Protein AF-A0A221K406-F1 (afdb_monomer_lite)

Structure (mmCIF, N/CA/C/O backbone):
data_AF-A0A221K406-F1
#
_entry.id   AF-A0A221K406-F1
#
loop_
_atom_site.group_PDB
_atom_site.id
_atom_site.type_symbol
_atom_site.label_atom_id
_atom_site.label_alt_id
_atom_site.label_comp_id
_atom_site.label_asym_id
_atom_site.label_entity_id
_atom_site.label_seq_id
_atom_site.pdbx_PDB_ins_code
_atom_site.Cartn_x
_atom_site.Cartn_y
_atom_site.Cartn_z
_atom_site.occupancy
_atom_site.B_iso_or_equiv
_atom_site.auth_seq_id
_atom_site.auth_comp_id
_atom_site.auth_asym_id
_atom_site.auth_atom_id
_atom_site.pdbx_PDB_model_num
ATOM 1 N N . MET A 1 1 ? 15.892 -19.958 7.129 1.00 46.28 1 MET A N 1
ATOM 2 C CA . MET A 1 1 ? 14.740 -20.046 6.209 1.00 46.28 1 MET A CA 1
ATOM 3 C C . MET A 1 1 ? 15.031 -21.147 5.198 1.00 46.28 1 MET A C 1
ATOM 5 O O . MET A 1 1 ? 16.208 -21.303 4.887 1.00 46.28 1 MET A O 1
ATOM 9 N N . PRO A 1 2 ? 14.046 -21.933 4.728 1.00 43.53 2 PRO A N 1
ATOM 10 C CA . PRO A 1 2 ? 14.232 -22.739 3.517 1.00 43.53 2 PRO A CA 1
ATOM 11 C C . PRO A 1 2 ? 14.753 -21.803 2.420 1.00 43.53 2 PRO A C 1
ATOM 13 O O . PRO A 1 2 ? 14.228 -20.700 2.317 1.00 43.53 2 PRO A O 1
ATOM 16 N N . ASP A 1 3 ? 15.818 -22.190 1.714 1.00 61.19 3 ASP A N 1
ATOM 17 C CA . ASP A 1 3 ? 16.638 -21.342 0.830 1.00 61.19 3 ASP A CA 1
ATOM 18 C C . ASP A 1 3 ? 15.866 -20.180 0.173 1.00 61.19 3 ASP A C 1
ATOM 20 O O . ASP A 1 3 ? 15.252 -20.355 -0.879 1.00 61.19 3 ASP A O 1
ATOM 24 N N . ALA A 1 4 ? 15.906 -18.983 0.777 1.00 63.50 4 ALA A N 1
ATOM 25 C CA . ALA A 1 4 ? 15.191 -17.796 0.287 1.00 63.50 4 ALA A CA 1
ATOM 26 C C . ALA A 1 4 ? 15.546 -17.505 -1.182 1.00 63.50 4 ALA A C 1
ATOM 28 O O . ALA A 1 4 ? 14.674 -17.223 -2.002 1.00 63.50 4 ALA A O 1
ATOM 29 N N . VAL A 1 5 ? 16.819 -17.718 -1.531 1.00 71.94 5 VAL A N 1
ATOM 30 C CA . VAL A 1 5 ? 17.369 -17.659 -2.893 1.00 71.94 5 VAL A CA 1
ATOM 31 C C . VAL A 1 5 ? 16.580 -18.529 -3.872 1.00 71.94 5 VAL A C 1
ATOM 33 O O . VAL A 1 5 ? 16.276 -18.099 -4.983 1.00 71.94 5 VAL A O 1
ATOM 36 N N . ASN A 1 6 ? 16.174 -19.730 -3.456 1.00 82.38 6 ASN A N 1
ATOM 37 C CA . ASN A 1 6 ? 15.460 -20.648 -4.330 1.00 82.38 6 ASN A CA 1
ATOM 38 C C . ASN A 1 6 ? 14.044 -20.172 -4.641 1.00 82.38 6 ASN A C 1
ATOM 40 O O . ASN A 1 6 ? 13.468 -20.706 -5.579 1.00 82.38 6 ASN A O 1
ATOM 44 N N . SER A 1 7 ? 13.475 -19.190 -3.932 1.00 85.69 7 SER A N 1
ATOM 45 C CA . SER A 1 7 ? 12.101 -18.697 -4.142 1.00 85.69 7 SER A CA 1
ATOM 46 C C . SER A 1 7 ? 11.945 -17.791 -5.368 1.00 85.69 7 SER A C 1
ATOM 48 O O . SER A 1 7 ? 10.844 -17.653 -5.898 1.00 85.69 7 SER A O 1
ATOM 50 N N . PHE A 1 8 ? 13.034 -17.224 -5.883 1.00 91.94 8 PHE A N 1
ATOM 51 C CA . PHE A 1 8 ? 12.981 -16.252 -6.974 1.00 91.94 8 PHE A CA 1
ATOM 52 C C . PHE A 1 8 ? 13.050 -16.905 -8.354 1.00 91.94 8 PHE A C 1
ATOM 54 O O . PHE A 1 8 ? 13.546 -18.020 -8.523 1.00 91.94 8 PHE A O 1
ATOM 61 N N . SER A 1 9 ? 12.478 -16.234 -9.354 1.00 92.75 9 SER A N 1
ATOM 62 C CA . SER A 1 9 ? 12.248 -16.808 -10.682 1.00 92.75 9 SER A CA 1
ATOM 63 C C . SER A 1 9 ? 12.816 -15.928 -11.783 1.00 92.75 9 SER A C 1
ATOM 65 O O . SER A 1 9 ? 12.647 -14.721 -11.752 1.00 92.75 9 SER A O 1
ATOM 67 N N . ALA A 1 10 ? 13.407 -16.535 -12.811 1.00 89.00 10 ALA A N 1
ATOM 68 C CA . ALA A 1 10 ? 14.023 -15.785 -13.907 1.00 89.00 10 ALA A CA 1
ATOM 69 C C . ALA A 1 10 ? 13.019 -15.194 -14.917 1.00 89.00 10 ALA A C 1
ATOM 71 O O . ALA A 1 10 ? 13.385 -14.329 -15.704 1.00 89.00 10 ALA A O 1
ATOM 72 N N . THR A 1 11 ? 11.773 -15.679 -14.972 1.00 91.31 11 THR A N 1
ATOM 73 C CA . THR A 1 11 ? 10.783 -15.240 -15.975 1.00 91.31 11 THR A CA 1
ATOM 74 C C . THR A 1 11 ? 9.361 -15.263 -15.424 1.00 91.31 11 THR A C 1
ATOM 76 O O . THR A 1 11 ? 9.076 -16.013 -14.488 1.00 91.31 11 THR A O 1
ATOM 79 N N . TYR A 1 12 ? 8.453 -14.518 -16.068 1.00 93.06 12 TYR A N 1
ATOM 80 C CA . TYR A 1 12 ? 7.009 -14.552 -15.797 1.00 93.06 12 TYR A CA 1
ATOM 81 C C . TYR A 1 12 ? 6.441 -15.979 -15.787 1.00 93.06 12 TYR A C 1
ATOM 83 O O . TYR A 1 12 ? 5.765 -16.370 -14.841 1.00 93.06 12 TYR A O 1
ATOM 91 N N . ALA A 1 13 ? 6.756 -16.785 -16.807 1.00 93.50 13 ALA A N 1
ATOM 92 C CA . ALA A 1 13 ? 6.215 -18.137 -16.937 1.00 93.50 13 ALA A CA 1
ATOM 93 C C . ALA A 1 13 ? 6.651 -19.058 -15.785 1.00 93.50 13 ALA A C 1
ATOM 95 O O . ALA A 1 13 ? 5.834 -19.813 -15.258 1.00 93.50 13 ALA A O 1
ATOM 96 N N . ILE A 1 14 ? 7.921 -18.969 -15.369 1.00 95.25 14 ILE A N 1
ATOM 97 C CA . ILE A 1 14 ? 8.443 -19.738 -14.232 1.00 95.25 14 ILE A CA 1
ATOM 98 C C . ILE A 1 14 ? 7.821 -19.234 -12.925 1.00 95.25 14 ILE A C 1
ATOM 100 O O . ILE A 1 14 ? 7.349 -20.047 -12.135 1.00 95.25 14 ILE A O 1
ATOM 104 N N . ALA A 1 15 ? 7.770 -17.913 -12.721 1.00 96.38 15 ALA A N 1
ATOM 105 C CA . ALA A 1 15 ? 7.176 -17.298 -11.535 1.00 96.38 15 ALA A CA 1
ATOM 106 C C . ALA A 1 15 ? 5.715 -17.736 -11.351 1.00 96.38 15 ALA A C 1
ATOM 108 O O . ALA A 1 15 ? 5.337 -18.222 -10.286 1.00 96.38 15 ALA A O 1
ATOM 109 N N . ARG A 1 16 ? 4.925 -17.659 -12.427 1.00 96.69 16 ARG A N 1
ATOM 110 C CA . ARG A 1 16 ? 3.526 -18.088 -12.455 1.00 96.69 16 ARG A CA 1
ATOM 111 C C . ARG A 1 16 ? 3.375 -19.571 -12.134 1.00 96.69 16 ARG A C 1
ATOM 113 O O . ARG A 1 16 ? 2.607 -19.925 -11.248 1.00 96.69 16 ARG A O 1
ATOM 120 N N . GLN A 1 17 ? 4.114 -20.449 -12.818 1.00 97.00 17 GLN A N 1
ATOM 121 C CA . GLN A 1 17 ? 4.012 -21.892 -12.578 1.00 97.00 17 GLN A CA 1
ATOM 122 C C . GLN A 1 17 ? 4.316 -22.237 -11.115 1.00 97.00 17 GLN A C 1
ATOM 124 O O . GLN A 1 17 ? 3.580 -22.991 -10.487 1.00 97.00 17 GLN A O 1
ATOM 129 N N . ARG A 1 18 ? 5.356 -21.623 -10.548 1.00 97.50 18 ARG A N 1
ATOM 130 C CA . ARG A 1 18 ? 5.745 -21.845 -9.156 1.00 97.50 18 ARG A CA 1
ATOM 131 C C . ARG A 1 18 ? 4.727 -21.313 -8.151 1.00 97.50 18 ARG A C 1
ATOM 133 O O . ARG A 1 18 ? 4.531 -21.952 -7.121 1.00 97.50 18 ARG A O 1
ATOM 140 N N . PHE A 1 19 ? 4.076 -20.189 -8.447 1.00 98.06 19 PHE A N 1
ATOM 141 C CA . PHE A 1 19 ? 2.982 -19.651 -7.636 1.00 98.06 19 PHE A CA 1
ATOM 142 C C . PHE A 1 19 ? 1.800 -20.628 -7.581 1.00 98.06 19 PHE A C 1
ATOM 144 O O . PHE A 1 19 ? 1.332 -20.978 -6.497 1.00 98.06 19 PHE A O 1
ATOM 151 N N . LEU A 1 20 ? 1.401 -21.170 -8.737 1.00 98.06 20 LEU A N 1
ATOM 152 C CA . LEU A 1 20 ? 0.353 -22.193 -8.830 1.00 98.06 20 LEU A CA 1
ATOM 153 C C . LEU A 1 20 ? 0.738 -23.486 -8.100 1.00 98.06 20 LEU A C 1
ATOM 155 O O . LEU A 1 20 ? -0.079 -24.067 -7.384 1.00 98.06 20 LEU A O 1
ATOM 159 N N . ASP A 1 21 ? 1.986 -23.932 -8.248 1.00 98.06 21 ASP A N 1
ATOM 160 C CA . ASP A 1 21 ? 2.480 -25.134 -7.578 1.00 98.06 21 ASP A CA 1
ATOM 161 C C . ASP A 1 21 ? 2.525 -24.955 -6.054 1.00 98.06 21 ASP A C 1
ATOM 163 O O . ASP A 1 21 ? 2.188 -25.886 -5.320 1.00 98.06 21 ASP A O 1
ATOM 167 N N . ALA A 1 22 ? 2.893 -23.769 -5.558 1.00 97.56 22 ALA A N 1
ATOM 168 C CA . ALA A 1 22 ? 2.870 -23.451 -4.131 1.00 97.56 22 ALA A CA 1
ATOM 169 C C . ALA A 1 22 ? 1.443 -23.485 -3.563 1.00 97.56 22 ALA A C 1
ATOM 171 O O . ALA A 1 22 ? 1.204 -24.169 -2.566 1.00 97.56 22 ALA A O 1
ATOM 172 N N . ALA A 1 23 ? 0.484 -22.844 -4.239 1.00 97.81 23 ALA A N 1
ATOM 173 C CA . ALA A 1 23 ? -0.924 -22.880 -3.847 1.00 97.81 23 ALA A CA 1
ATOM 174 C C . ALA A 1 23 ? -1.469 -24.316 -3.820 1.00 97.81 23 ALA A C 1
ATOM 176 O O . ALA A 1 23 ? -2.049 -24.756 -2.826 1.00 97.81 23 ALA A O 1
ATOM 177 N N . LYS A 1 24 ? -1.185 -25.094 -4.872 1.00 97.94 24 LYS A N 1
ATOM 178 C CA . LYS A 1 24 ? -1.589 -26.500 -4.973 1.00 97.94 24 LYS A CA 1
ATOM 179 C C . LYS A 1 24 ? -0.978 -27.367 -3.872 1.00 97.94 24 LYS A C 1
ATOM 181 O O . LYS A 1 24 ? -1.683 -28.206 -3.316 1.00 97.94 24 LYS A O 1
ATOM 186 N N . ARG A 1 25 ? 0.307 -27.183 -3.535 1.00 97.50 25 ARG A N 1
ATOM 187 C CA . ARG A 1 25 ? 0.969 -27.915 -2.434 1.00 97.50 25 ARG A CA 1
ATOM 188 C C . ARG A 1 25 ? 0.285 -27.679 -1.089 1.00 97.50 25 ARG A C 1
ATOM 190 O O . ARG A 1 25 ? 0.223 -28.607 -0.290 1.00 97.50 25 ARG A O 1
ATOM 197 N N . LYS A 1 26 ? -0.207 -26.462 -0.849 1.00 97.25 26 LYS A N 1
ATOM 198 C CA . LYS A 1 26 ? -0.917 -26.079 0.379 1.00 97.25 26 LYS A CA 1
ATOM 199 C C . LYS A 1 26 ? -2.429 -26.339 0.322 1.00 97.25 26 LYS A C 1
ATOM 201 O O . LYS A 1 26 ? -3.115 -26.087 1.303 1.00 97.25 26 LYS A O 1
ATOM 206 N N . GLY A 1 27 ? -2.952 -26.856 -0.795 1.00 97.19 27 GLY A N 1
ATOM 207 C CA . GLY A 1 27 ? -4.385 -27.118 -0.967 1.00 97.19 27 GLY A CA 1
ATOM 208 C C . GLY A 1 27 ? -5.247 -25.852 -1.001 1.00 97.19 27 GLY A C 1
ATOM 209 O O . GLY A 1 27 ? -6.417 -25.912 -0.638 1.00 97.19 27 GLY A O 1
ATOM 210 N N . LEU A 1 28 ? -4.669 -24.717 -1.402 1.00 97.06 28 LEU A N 1
ATOM 211 C CA . LEU A 1 28 ? -5.351 -23.426 -1.444 1.00 97.06 28 LEU A CA 1
ATOM 212 C C . LEU A 1 28 ? -6.157 -23.268 -2.737 1.00 97.06 28 LEU A C 1
ATOM 214 O O . LEU A 1 28 ? -5.732 -23.715 -3.807 1.00 97.06 28 LEU A O 1
ATOM 218 N N . GLU A 1 29 ? -7.305 -22.598 -2.638 1.00 90.88 29 GLU A N 1
ATOM 219 C CA . GLU A 1 29 ? -8.094 -22.221 -3.809 1.00 90.88 29 GLU A CA 1
ATOM 220 C C . GLU A 1 29 ? -7.352 -21.175 -4.650 1.00 90.88 29 GLU A C 1
ATOM 222 O O . GLU A 1 29 ? -6.715 -20.252 -4.133 1.00 90.88 29 GLU A O 1
ATOM 227 N N . HIS A 1 30 ? -7.456 -21.334 -5.967 1.00 94.50 30 HIS A N 1
ATOM 228 C CA . HIS A 1 30 ? -6.825 -20.477 -6.961 1.00 94.50 30 HIS A CA 1
ATOM 229 C C . HIS A 1 30 ? -7.871 -19.986 -7.959 1.00 94.50 30 HIS A C 1
ATOM 231 O O . HIS A 1 30 ? -8.650 -20.777 -8.495 1.00 94.50 30 HIS A O 1
ATOM 237 N N . THR A 1 31 ? -7.837 -18.685 -8.235 1.00 96.88 31 THR A N 1
ATOM 238 C CA . THR A 1 31 ? -8.626 -18.037 -9.285 1.00 96.88 31 THR A CA 1
ATOM 239 C C . THR A 1 31 ? -7.679 -17.411 -10.301 1.00 96.88 31 THR A C 1
ATOM 241 O O . THR A 1 31 ? -6.661 -16.828 -9.937 1.00 96.88 31 THR A O 1
ATOM 244 N N . ALA A 1 32 ? -8.016 -17.508 -11.586 1.00 97.44 32 ALA A N 1
ATOM 245 C CA . ALA A 1 32 ? -7.256 -16.892 -12.667 1.00 97.44 32 ALA A CA 1
ATOM 246 C C . ALA A 1 32 ? -8.149 -15.958 -13.481 1.00 97.44 32 ALA A C 1
ATOM 248 O O . ALA A 1 32 ? -9.200 -16.377 -13.969 1.00 97.44 32 ALA A O 1
ATOM 249 N N . VAL A 1 33 ? -7.693 -14.725 -13.689 1.00 98.12 33 VAL A N 1
ATOM 250 C CA . VAL A 1 33 ? -8.341 -13.753 -14.572 1.00 98.12 33 VAL A CA 1
ATOM 251 C C . VAL A 1 33 ? -7.470 -13.572 -15.811 1.00 98.12 33 VAL A C 1
ATOM 253 O O . VAL A 1 33 ? -6.328 -13.119 -15.735 1.00 98.12 33 VAL A O 1
ATOM 256 N N . MET A 1 34 ? -7.997 -13.973 -16.967 1.00 96.69 34 MET A N 1
ATOM 257 C CA . MET A 1 34 ? -7.303 -13.817 -18.245 1.00 96.69 34 MET A CA 1
ATOM 258 C C . MET A 1 34 ? -7.471 -12.391 -18.766 1.00 96.69 34 MET A C 1
ATOM 260 O O . MET A 1 34 ? -8.595 -11.907 -18.892 1.00 96.69 34 MET A O 1
ATOM 264 N N . HIS A 1 35 ? -6.361 -11.753 -19.131 1.00 97.31 35 HIS A N 1
ATOM 265 C CA . HIS A 1 35 ? -6.395 -10.461 -19.804 1.00 97.31 35 HIS A CA 1
ATOM 266 C C . HIS A 1 35 ? -7.033 -10.611 -21.197 1.00 97.31 35 HIS A C 1
ATOM 268 O O . HIS A 1 35 ? -6.677 -11.543 -21.925 1.00 97.31 35 HIS A O 1
ATOM 274 N N . PRO A 1 36 ? -7.908 -9.690 -21.641 1.00 95.75 36 PRO A N 1
ATOM 275 C CA . PRO A 1 36 ? -8.572 -9.772 -22.946 1.00 95.75 36 PRO A CA 1
ATOM 276 C C . PRO A 1 36 ? -7.652 -9.503 -24.150 1.00 95.75 36 PRO A C 1
ATOM 278 O O . PRO A 1 36 ? -8.130 -9.454 -25.284 1.00 95.75 36 PRO A O 1
ATOM 281 N N . VAL A 1 37 ? -6.346 -9.299 -23.935 1.00 93.81 37 VAL A N 1
ATOM 282 C CA . VAL A 1 37 ? -5.427 -8.894 -25.006 1.00 93.81 37 VAL A CA 1
ATOM 283 C C . VAL A 1 37 ? -5.293 -10.022 -26.025 1.00 93.81 37 VAL A C 1
ATOM 285 O O . VAL A 1 37 ? -5.085 -11.184 -25.675 1.00 93.81 37 VAL A O 1
ATOM 288 N N . GLN A 1 38 ? -5.404 -9.673 -27.303 1.00 87.44 38 GLN A N 1
ATOM 289 C CA . GLN A 1 38 ? -5.244 -10.607 -28.412 1.00 87.44 38 GLN A CA 1
ATOM 290 C C . GLN A 1 38 ? -3.918 -10.328 -29.115 1.00 87.44 38 GLN A C 1
ATOM 292 O O . GLN A 1 38 ? -3.860 -9.592 -30.095 1.00 87.44 38 GLN A O 1
ATOM 297 N N . ASP A 1 39 ? -2.842 -10.910 -28.589 1.00 86.44 39 ASP A N 1
ATOM 298 C CA . ASP A 1 39 ? -1.502 -10.807 -29.164 1.00 86.44 39 ASP A CA 1
ATOM 299 C C . ASP A 1 39 ? -0.900 -12.217 -29.301 1.00 86.44 39 ASP A C 1
ATOM 301 O O . ASP A 1 39 ? -0.585 -12.845 -28.289 1.00 86.44 39 ASP A O 1
ATOM 305 N N . PRO A 1 40 ? -0.745 -12.752 -30.528 1.00 81.81 40 PRO A N 1
ATOM 306 C CA . PRO A 1 40 ? -0.239 -14.108 -30.742 1.00 81.81 40 PRO A CA 1
ATOM 307 C C . PRO A 1 40 ? 1.240 -14.269 -30.363 1.00 81.81 40 PRO A C 1
ATOM 309 O O . PRO A 1 40 ? 1.713 -15.400 -30.249 1.00 81.81 40 PRO A O 1
ATOM 312 N N . LEU A 1 41 ? 1.977 -13.167 -30.194 1.00 81.12 41 LEU A N 1
ATOM 313 C CA . LEU A 1 41 ? 3.375 -13.173 -29.762 1.00 81.12 41 LEU A CA 1
ATOM 314 C C . LEU A 1 41 ? 3.513 -13.050 -28.240 1.00 81.12 41 LEU A C 1
ATOM 316 O O . LEU A 1 41 ? 4.611 -13.235 -27.712 1.00 81.12 41 LEU A O 1
ATOM 320 N N . LEU A 1 42 ? 2.416 -12.766 -27.535 1.00 83.94 42 LEU A N 1
ATOM 321 C CA . LEU A 1 42 ? 2.391 -12.658 -26.088 1.00 83.94 42 LEU A CA 1
ATOM 322 C C . LEU A 1 42 ? 2.022 -14.013 -25.459 1.00 83.94 42 LEU A C 1
ATOM 324 O O . LEU A 1 42 ? 1.002 -14.609 -25.818 1.00 83.94 42 LEU A O 1
ATOM 328 N N . PRO A 1 43 ? 2.798 -14.516 -24.480 1.00 79.31 43 PRO A N 1
ATOM 329 C CA . PRO A 1 43 ? 2.316 -15.575 -23.598 1.00 79.31 43 PRO A CA 1
ATOM 330 C C . PRO A 1 43 ? 0.982 -15.166 -22.966 1.00 79.31 43 PRO A C 1
ATOM 332 O O . PRO A 1 43 ? 0.764 -13.986 -22.715 1.00 79.31 43 PRO A O 1
ATOM 335 N N . ARG A 1 44 ? 0.091 -16.120 -22.665 1.00 86.31 44 ARG A N 1
ATOM 336 C CA . ARG A 1 44 ? -1.192 -15.798 -22.013 1.00 86.31 44 ARG A CA 1
ATOM 337 C C . ARG A 1 44 ? -0.955 -14.918 -20.781 1.00 86.31 44 ARG A C 1
ATOM 339 O O . ARG A 1 44 ? -0.344 -15.384 -19.821 1.00 86.31 44 ARG A O 1
ATOM 346 N N . ALA A 1 45 ? -1.435 -13.679 -20.842 1.00 94.50 45 ALA A N 1
ATOM 347 C CA . ALA A 1 45 ? -1.375 -12.723 -19.750 1.00 94.50 45 ALA A CA 1
ATOM 348 C C . ALA A 1 45 ? -2.516 -13.036 -18.778 1.00 94.50 45 ALA A C 1
ATOM 350 O O . ALA A 1 45 ? -3.695 -12.966 -19.132 1.00 94.50 45 ALA A O 1
ATOM 351 N N . VAL A 1 46 ? -2.147 -13.462 -17.577 1.00 97.12 46 VAL A N 1
ATOM 352 C CA . VAL A 1 46 ? -3.071 -13.906 -16.535 1.00 97.12 46 VAL A CA 1
ATOM 353 C C . VAL A 1 46 ? -2.673 -13.278 -15.208 1.00 97.12 46 VAL A C 1
ATOM 355 O O . VAL A 1 46 ? -1.488 -13.286 -14.868 1.00 97.12 46 VAL A O 1
ATOM 358 N N . VAL A 1 47 ? -3.675 -12.777 -14.487 1.00 98.69 47 VAL A N 1
ATOM 359 C CA . VAL A 1 47 ? -3.587 -12.420 -13.069 1.00 98.69 47 VAL A CA 1
ATOM 360 C C . VAL A 1 47 ? -4.035 -13.640 -12.270 1.00 98.69 47 VAL A C 1
ATOM 362 O O . VAL A 1 47 ? -5.149 -14.134 -12.472 1.00 98.69 47 VAL A O 1
ATOM 365 N N . ASP A 1 48 ? -3.176 -14.155 -11.395 1.00 98.69 48 ASP A N 1
ATOM 366 C CA . ASP A 1 48 ? -3.483 -15.315 -10.556 1.00 98.69 48 ASP A CA 1
ATOM 367 C C . ASP A 1 48 ? -3.696 -14.872 -9.105 1.00 98.69 48 ASP A C 1
ATOM 369 O O . ASP A 1 48 ? -2.935 -14.074 -8.563 1.00 98.69 48 ASP A O 1
ATOM 373 N N . ILE A 1 49 ? -4.747 -15.388 -8.472 1.00 98.81 49 ILE A N 1
ATOM 374 C CA . ILE A 1 49 ? -5.187 -14.978 -7.139 1.00 98.81 49 ILE A CA 1
ATOM 375 C C . ILE A 1 49 ? -5.248 -16.210 -6.248 1.00 98.81 49 ILE A C 1
ATOM 377 O O . ILE A 1 49 ? -5.838 -17.227 -6.622 1.00 98.81 49 ILE A O 1
ATOM 381 N N . VAL A 1 50 ? -4.654 -16.114 -5.063 1.00 98.69 50 VAL A N 1
ATOM 382 C CA . VAL A 1 50 ? -4.702 -17.156 -4.031 1.00 98.69 50 VAL A CA 1
ATOM 383 C C . VAL A 1 50 ? -5.162 -16.523 -2.730 1.00 98.69 50 VAL A C 1
ATOM 385 O O . VAL A 1 50 ? -4.598 -15.521 -2.293 1.00 98.69 50 VAL A O 1
ATOM 388 N N . ARG A 1 51 ? -6.177 -17.117 -2.098 1.00 98.25 51 ARG A N 1
ATOM 389 C CA . ARG A 1 51 ? -6.653 -16.710 -0.772 1.00 98.25 51 ARG A CA 1
ATOM 390 C C . ARG A 1 51 ? -6.215 -17.729 0.272 1.00 98.25 51 ARG A C 1
ATOM 392 O O . ARG A 1 51 ? -6.481 -18.919 0.135 1.00 98.25 51 ARG A O 1
ATOM 399 N N . ILE A 1 52 ? -5.594 -17.236 1.333 1.00 98.25 52 ILE A N 1
ATOM 400 C CA . ILE A 1 52 ? -5.313 -17.961 2.569 1.00 98.25 52 ILE A CA 1
ATOM 401 C C . ILE A 1 52 ? -6.286 -17.443 3.631 1.00 98.25 52 ILE A C 1
ATOM 403 O O . ILE A 1 52 ? -6.433 -16.232 3.782 1.00 98.25 52 ILE A O 1
ATOM 407 N N . GLY A 1 53 ? -6.941 -18.340 4.367 1.00 96.69 53 GLY A N 1
ATOM 408 C CA . GLY A 1 53 ? -7.939 -17.982 5.381 1.00 96.69 53 GLY A CA 1
ATOM 409 C C . GLY A 1 53 ? -9.379 -17.930 4.854 1.00 96.69 53 GLY A C 1
ATOM 410 O O . GLY A 1 53 ? -9.644 -18.098 3.663 1.00 96.69 53 GLY A O 1
ATOM 411 N N . SER A 1 54 ? -10.330 -17.733 5.772 1.00 95.94 54 SER A N 1
ATOM 412 C CA . SER A 1 54 ? -11.772 -17.807 5.485 1.00 95.94 54 SER A CA 1
ATOM 413 C C . SER A 1 54 ? -12.247 -16.697 4.540 1.00 95.94 54 SER A C 1
ATOM 415 O O . SER A 1 54 ? -11.691 -15.595 4.545 1.00 95.94 54 SER A O 1
ATOM 417 N N . ARG A 1 55 ? -13.314 -16.949 3.764 1.00 94.88 55 ARG A N 1
ATOM 418 C CA . ARG A 1 55 ? -14.051 -15.890 3.043 1.00 94.88 55 ARG A CA 1
ATOM 419 C C . ARG A 1 55 ? -14.744 -14.910 3.993 1.00 94.88 55 ARG A C 1
ATOM 421 O O . ARG A 1 55 ? -14.816 -13.738 3.662 1.00 94.88 55 ARG A O 1
ATOM 428 N N . ASP A 1 56 ? -15.119 -15.368 5.185 1.00 95.31 56 ASP A N 1
ATOM 429 C CA . ASP A 1 56 ? -15.805 -14.562 6.207 1.00 95.31 56 ASP A CA 1
ATOM 430 C C . ASP A 1 56 ? -14.840 -13.836 7.168 1.00 95.31 56 ASP A C 1
ATOM 432 O O . ASP A 1 56 ? -15.261 -13.331 8.206 1.00 95.31 56 ASP A O 1
ATOM 436 N N . ALA A 1 57 ? -13.533 -13.836 6.881 1.00 96.50 57 ALA A N 1
ATOM 437 C CA . ALA A 1 57 ? -12.546 -13.164 7.725 1.00 96.50 57 ALA A CA 1
ATOM 438 C C . ALA A 1 57 ? -12.804 -11.651 7.777 1.00 96.50 57 ALA A C 1
ATOM 440 O O . ALA A 1 57 ? -12.936 -11.007 6.734 1.00 96.50 57 ALA A O 1
ATOM 441 N N . ARG A 1 58 ? -12.816 -11.068 8.981 1.00 95.69 58 ARG A N 1
ATOM 442 C CA . ARG A 1 58 ? -13.098 -9.635 9.163 1.00 95.69 58 ARG A CA 1
ATOM 443 C C . ARG A 1 58 ? -11.911 -8.734 8.823 1.00 95.69 58 ARG A C 1
ATOM 445 O O . ARG A 1 58 ? -12.108 -7.537 8.628 1.00 95.69 58 ARG A O 1
ATOM 452 N N . LYS A 1 59 ? -10.695 -9.277 8.742 1.00 97.31 59 LYS A N 1
ATOM 453 C CA . LYS A 1 59 ? -9.476 -8.546 8.363 1.00 97.31 59 LYS A CA 1
ATOM 454 C C . LYS A 1 59 ? -8.867 -9.175 7.117 1.00 97.31 59 LYS A C 1
ATOM 456 O O . LYS A 1 59 ? -8.556 -10.365 7.123 1.00 97.31 59 LYS A O 1
ATOM 461 N N . VAL A 1 60 ? -8.697 -8.403 6.046 1.00 98.56 60 VAL A N 1
ATOM 462 C CA . VAL A 1 60 ? -8.175 -8.918 4.769 1.00 98.56 60 VAL A CA 1
ATOM 463 C C . VAL A 1 60 ? -6.941 -8.131 4.345 1.00 98.56 60 VAL A C 1
ATOM 465 O O . VAL A 1 60 ? -7.025 -6.933 4.082 1.00 98.56 60 VAL A O 1
ATOM 468 N N . LEU A 1 61 ? -5.801 -8.817 4.245 1.00 98.81 61 LEU A N 1
ATOM 469 C CA . LEU A 1 61 ? -4.548 -8.264 3.734 1.00 98.81 61 LEU A CA 1
ATOM 470 C C . LEU A 1 61 ? -4.299 -8.741 2.298 1.00 98.81 61 LEU A C 1
ATOM 472 O O . LEU A 1 61 ? -4.092 -9.928 2.049 1.00 98.81 61 LEU A O 1
ATOM 476 N N . PHE A 1 62 ? -4.272 -7.812 1.354 1.00 98.88 62 PHE A N 1
ATOM 477 C CA . PHE A 1 62 ? -3.851 -8.038 -0.020 1.00 98.88 62 PHE A CA 1
ATOM 478 C C . PHE A 1 62 ? -2.331 -7.928 -0.128 1.00 98.88 62 PHE A C 1
ATOM 480 O O . PHE A 1 62 ? -1.729 -7.018 0.437 1.00 98.88 62 PHE A O 1
ATOM 487 N N . VAL A 1 63 ? -1.701 -8.827 -0.879 1.00 98.81 63 VAL A N 1
ATOM 488 C CA . VAL A 1 63 ? -0.275 -8.724 -1.210 1.00 98.81 63 VAL A CA 1
ATOM 489 C C . VAL A 1 63 ? -0.116 -8.784 -2.720 1.00 98.81 63 VAL A C 1
ATOM 491 O O . VAL A 1 63 ? -0.327 -9.840 -3.327 1.00 98.81 63 VAL A O 1
ATOM 494 N N . THR A 1 64 ? 0.238 -7.659 -3.335 1.00 98.75 64 THR A N 1
ATOM 495 C CA . THR A 1 64 ? 0.323 -7.516 -4.791 1.00 98.75 64 THR A CA 1
ATOM 496 C C . THR A 1 64 ? 1.763 -7.607 -5.286 1.00 98.75 64 THR A C 1
ATOM 498 O O . THR A 1 64 ? 2.719 -7.250 -4.598 1.00 98.75 64 THR A O 1
ATOM 501 N N . SER A 1 65 ? 1.926 -8.130 -6.501 1.00 98.25 65 SER A N 1
ATOM 502 C CA . SER A 1 65 ? 3.200 -8.134 -7.217 1.00 98.25 65 SER A CA 1
ATOM 503 C C . SER A 1 65 ? 2.997 -7.875 -8.709 1.00 98.25 65 SER A C 1
ATOM 505 O O . SER A 1 65 ? 1.958 -8.203 -9.292 1.00 98.25 65 SER A O 1
ATOM 507 N N . GLY A 1 66 ? 4.014 -7.298 -9.352 1.00 97.69 66 GLY A N 1
ATOM 508 C CA . GLY A 1 66 ? 4.024 -7.102 -10.803 1.00 97.69 66 GLY A CA 1
ATOM 509 C C . GLY A 1 66 ? 3.102 -5.988 -11.297 1.00 97.69 66 GLY A C 1
ATOM 510 O O . GLY A 1 66 ? 2.662 -6.034 -12.442 1.00 97.69 66 GLY A O 1
ATOM 511 N N . VAL A 1 67 ? 2.814 -4.983 -10.466 1.00 97.94 67 VAL A N 1
ATOM 512 C CA . VAL A 1 67 ? 2.118 -3.749 -10.879 1.00 97.94 67 VAL A CA 1
ATOM 513 C C . VAL A 1 67 ? 2.899 -3.046 -11.992 1.00 97.94 67 VAL A C 1
ATOM 515 O O . VAL A 1 67 ? 2.343 -2.710 -13.032 1.00 97.94 67 VAL A O 1
ATOM 518 N N . HIS A 1 68 ? 4.217 -2.947 -11.841 1.00 96.19 68 HIS A N 1
ATOM 519 C CA . HIS A 1 68 ? 5.132 -2.475 -12.880 1.00 96.19 68 HIS A CA 1
ATOM 520 C C . HIS A 1 68 ? 5.743 -3.617 -13.713 1.00 96.19 68 HIS A C 1
ATOM 522 O O . HIS A 1 68 ? 6.886 -3.535 -14.163 1.00 96.19 68 HIS A O 1
ATOM 528 N N . GLY A 1 69 ? 5.021 -4.724 -13.893 1.00 95.81 69 GLY A N 1
ATOM 529 C CA . GLY A 1 69 ? 5.372 -5.787 -14.833 1.00 95.81 69 GLY A CA 1
ATOM 530 C C . GLY A 1 69 ? 6.714 -6.493 -14.583 1.00 95.81 69 GLY A C 1
ATOM 531 O O . GLY A 1 69 ? 6.748 -7.560 -13.973 1.00 95.81 69 GLY A O 1
ATOM 532 N N . THR A 1 70 ? 7.824 -5.933 -15.074 1.00 93.81 70 THR A N 1
ATOM 533 C CA . THR A 1 70 ? 9.194 -6.484 -14.972 1.00 93.81 70 THR A CA 1
ATOM 534 C C . THR A 1 70 ? 9.595 -6.868 -13.541 1.00 93.81 70 THR A C 1
ATOM 536 O O . THR A 1 70 ? 10.278 -7.872 -13.330 1.00 93.81 70 THR A O 1
ATOM 539 N N . GLU A 1 71 ? 9.129 -6.104 -12.557 1.00 95.19 71 GLU A N 1
ATOM 540 C CA . GLU A 1 71 ? 9.437 -6.262 -11.126 1.00 95.19 71 GLU A CA 1
ATOM 541 C C . GLU A 1 71 ? 8.793 -7.520 -10.509 1.00 95.19 71 GLU A C 1
ATOM 543 O O . GLU A 1 71 ? 9.167 -7.961 -9.420 1.00 95.19 71 GLU A O 1
ATOM 548 N N . LEU A 1 72 ? 7.860 -8.165 -11.228 1.00 97.00 72 LEU A N 1
ATOM 549 C CA . LEU A 1 72 ? 7.133 -9.350 -10.769 1.00 97.00 72 LEU A CA 1
ATOM 550 C C . LEU A 1 72 ? 8.046 -10.432 -10.197 1.00 97.00 72 LEU A C 1
ATOM 552 O O . LEU A 1 72 ? 7.681 -11.099 -9.237 1.00 97.00 72 LEU A O 1
ATOM 556 N N . THR A 1 73 ? 9.206 -10.664 -10.806 1.00 94.06 73 THR A N 1
ATOM 557 C CA . THR A 1 73 ? 10.089 -11.771 -10.412 1.00 94.06 73 THR A CA 1
ATOM 558 C C . THR A 1 73 ? 10.586 -11.660 -8.970 1.00 94.06 73 THR A C 1
ATOM 560 O O . THR A 1 73 ? 10.712 -12.689 -8.301 1.00 94.06 73 THR A O 1
ATOM 563 N N . ALA A 1 74 ? 10.782 -10.437 -8.469 1.00 95.31 74 ALA A N 1
ATOM 564 C CA . ALA A 1 74 ? 11.112 -10.173 -7.075 1.00 95.31 74 ALA A CA 1
ATOM 565 C C . ALA A 1 74 ? 9.890 -10.364 -6.167 1.00 95.31 74 ALA A C 1
ATOM 567 O O . ALA A 1 74 ? 9.909 -11.215 -5.276 1.00 95.31 74 ALA A O 1
ATOM 568 N N . GLY A 1 75 ? 8.793 -9.648 -6.444 1.00 97.06 75 GLY A N 1
ATOM 569 C CA . GLY A 1 75 ? 7.573 -9.722 -5.630 1.00 97.06 75 GLY A CA 1
ATOM 570 C C . GLY A 1 75 ? 6.969 -11.131 -5.577 1.00 97.06 75 GLY A C 1
ATOM 571 O O . GLY A 1 75 ? 6.549 -11.601 -4.523 1.00 97.06 75 GLY A O 1
ATOM 572 N N . SER A 1 76 ? 7.016 -11.872 -6.685 1.00 97.81 76 SER A N 1
ATOM 573 C CA . SER A 1 76 ? 6.583 -13.269 -6.752 1.00 97.81 76 SER A CA 1
ATOM 574 C C . SER A 1 76 ? 7.407 -14.173 -5.836 1.00 97.81 76 SER A C 1
ATOM 576 O O . SER A 1 76 ? 6.838 -15.103 -5.272 1.00 97.81 76 SER A O 1
ATOM 578 N N . GLY A 1 77 ? 8.714 -13.934 -5.684 1.00 96.94 77 GLY A N 1
ATOM 579 C CA . GLY A 1 77 ? 9.567 -14.723 -4.789 1.00 96.94 77 GLY A CA 1
ATOM 580 C C . GLY A 1 77 ? 9.200 -14.539 -3.316 1.00 96.94 77 GLY A C 1
ATOM 581 O O . GLY A 1 77 ? 9.201 -15.507 -2.552 1.00 96.94 77 GLY A O 1
ATOM 582 N N . VAL A 1 78 ? 8.800 -13.324 -2.934 1.00 98.00 78 VAL A N 1
ATOM 583 C CA . VAL A 1 78 ? 8.223 -13.042 -1.611 1.00 98.00 78 VAL A CA 1
ATOM 584 C C . VAL A 1 78 ? 6.875 -13.754 -1.466 1.00 98.00 78 VAL A C 1
ATOM 586 O O . VAL A 1 78 ? 6.674 -14.481 -0.497 1.00 98.00 78 VAL A O 1
ATOM 589 N N . GLN A 1 79 ? 5.983 -13.646 -2.458 1.00 98.56 79 GLN A N 1
ATOM 590 C CA . GLN A 1 79 ? 4.665 -14.298 -2.426 1.00 98.56 79 GLN A CA 1
ATOM 591 C C . GLN A 1 79 ? 4.742 -15.826 -2.248 1.00 98.56 79 GLN A C 1
ATOM 593 O O . GLN A 1 79 ? 3.914 -16.386 -1.532 1.00 98.56 79 GLN A O 1
ATOM 598 N N . LEU A 1 80 ? 5.737 -16.514 -2.828 1.00 98.25 80 LEU A N 1
ATOM 599 C CA . LEU A 1 80 ? 5.920 -17.958 -2.593 1.00 98.25 80 LEU A CA 1
ATOM 600 C C . LEU A 1 80 ? 6.192 -18.274 -1.117 1.00 98.25 80 LEU A C 1
ATOM 602 O O . LEU A 1 80 ? 5.630 -19.224 -0.575 1.00 98.25 80 LEU A O 1
ATOM 606 N N . GLN A 1 81 ? 7.031 -17.469 -0.467 1.00 96.88 81 GLN A N 1
ATOM 607 C CA . GLN A 1 81 ? 7.361 -17.646 0.947 1.00 96.88 81 GLN A CA 1
ATOM 608 C C . GLN A 1 81 ? 6.177 -17.293 1.843 1.00 96.88 81 GLN A C 1
ATOM 610 O O . GLN A 1 81 ? 5.918 -18.003 2.812 1.00 96.88 81 GLN A O 1
ATOM 615 N N . LEU A 1 82 ? 5.413 -16.257 1.488 1.00 98.25 82 LEU A N 1
ATOM 616 C CA . LEU A 1 82 ? 4.174 -15.914 2.184 1.00 98.25 82 LEU A CA 1
ATOM 617 C C . LEU A 1 82 ? 3.159 -17.063 2.125 1.00 98.25 82 LEU A C 1
ATOM 619 O O . LEU A 1 82 ? 2.577 -17.394 3.152 1.00 98.25 82 LEU A O 1
ATOM 623 N N . ILE A 1 83 ? 2.999 -17.728 0.972 1.00 98.31 83 ILE A N 1
ATOM 624 C CA . ILE A 1 83 ? 2.168 -18.940 0.867 1.00 98.31 83 ILE A CA 1
ATOM 625 C C . ILE A 1 83 ? 2.683 -20.038 1.800 1.00 98.31 83 ILE A C 1
ATOM 627 O O . ILE A 1 83 ? 1.896 -20.653 2.518 1.00 98.31 83 ILE A O 1
ATOM 631 N N . ASP A 1 84 ? 3.991 -20.301 1.806 1.00 95.62 84 ASP A N 1
ATOM 632 C CA . ASP A 1 84 ? 4.551 -21.379 2.621 1.00 95.62 84 ASP A CA 1
ATOM 633 C C . ASP A 1 84 ? 4.421 -21.121 4.135 1.00 95.62 84 ASP A C 1
ATOM 635 O O . ASP A 1 84 ? 4.183 -22.079 4.875 1.00 95.62 84 ASP A O 1
ATOM 639 N N . ILE A 1 85 ? 4.533 -19.861 4.573 1.00 96.06 85 ILE A N 1
ATOM 640 C CA . ILE A 1 85 ? 4.442 -19.427 5.978 1.00 96.06 85 ILE A CA 1
ATOM 641 C C . ILE A 1 85 ? 2.983 -19.292 6.423 1.00 96.06 85 ILE A C 1
ATOM 643 O O . ILE A 1 85 ? 2.543 -19.954 7.363 1.00 96.06 85 ILE A O 1
ATOM 647 N N . PHE A 1 86 ? 2.214 -18.433 5.754 1.00 97.25 86 PHE A N 1
ATOM 648 C CA . PHE A 1 86 ? 0.901 -18.022 6.239 1.00 97.25 86 PHE A CA 1
ATOM 649 C C . PHE A 1 86 ? -0.188 -19.056 5.969 1.00 97.25 86 PHE A C 1
ATOM 651 O O . PHE A 1 86 ? -1.204 -19.021 6.650 1.00 97.25 86 PHE A O 1
ATOM 658 N N . ALA A 1 87 ? 0.023 -20.040 5.087 1.00 96.44 87 ALA A N 1
ATOM 659 C CA . ALA A 1 87 ? -0.896 -21.180 5.003 1.00 96.44 87 ALA A CA 1
ATOM 660 C C . ALA A 1 87 ? -1.050 -21.921 6.346 1.00 96.44 87 ALA A C 1
ATOM 662 O O . ALA A 1 87 ? -2.122 -22.458 6.611 1.00 96.44 87 ALA A O 1
ATOM 663 N N . ASP A 1 88 ? -0.011 -21.908 7.191 1.00 94.06 88 ASP A N 1
ATOM 664 C CA . ASP A 1 88 ? -0.007 -22.597 8.486 1.00 94.06 88 ASP A CA 1
ATOM 665 C C . ASP A 1 88 ? -0.014 -21.636 9.692 1.00 94.06 88 ASP A C 1
ATOM 667 O O . ASP A 1 88 ? -0.324 -22.056 10.806 1.00 94.06 88 ASP A O 1
ATOM 671 N N . ALA A 1 89 ? 0.338 -20.360 9.493 1.00 95.00 89 ALA A N 1
ATOM 672 C CA . ALA A 1 89 ? 0.563 -19.388 10.569 1.00 95.00 89 ALA A CA 1
ATOM 673 C C . ALA A 1 89 ? -0.307 -18.120 10.485 1.00 95.00 89 ALA A C 1
ATOM 675 O O . ALA A 1 89 ? -0.042 -17.155 11.202 1.00 95.00 89 ALA A O 1
ATOM 676 N N . LEU A 1 90 ? -1.325 -18.082 9.617 1.00 96.94 90 LEU A N 1
ATOM 677 C CA . LEU A 1 90 ? -2.209 -16.917 9.527 1.00 96.94 90 LEU A CA 1
ATOM 678 C C . LEU A 1 90 ? -2.943 -16.675 10.864 1.00 96.94 90 LEU A C 1
ATOM 680 O O . LEU A 1 90 ? -3.521 -17.621 11.409 1.00 96.94 90 LEU A O 1
ATOM 684 N N . PRO A 1 91 ? -2.965 -15.432 11.386 1.00 94.19 91 PRO A N 1
ATOM 685 C CA . PRO A 1 91 ? -3.738 -15.102 12.579 1.00 94.19 91 PRO A CA 1
ATOM 686 C C . PRO A 1 91 ? -5.230 -15.423 12.423 1.00 94.19 91 PRO A C 1
ATOM 688 O O . PRO A 1 91 ? -5.778 -15.412 11.317 1.00 94.19 91 PRO A O 1
ATOM 691 N N . GLN A 1 92 ? -5.901 -15.694 13.546 1.00 90.69 92 GLN A N 1
ATOM 692 C CA . GLN A 1 92 ? -7.346 -15.927 13.544 1.00 90.69 92 GLN A CA 1
ATOM 693 C C . GLN A 1 92 ? -8.090 -14.708 12.995 1.00 90.69 92 GLN A C 1
ATOM 695 O O . GLN A 1 92 ? -7.694 -13.571 13.236 1.00 90.69 92 GLN A O 1
ATOM 700 N N . ASP A 1 93 ? -9.195 -14.962 12.289 1.00 94.44 93 ASP A N 1
ATOM 701 C CA . ASP A 1 93 ? -10.059 -13.913 11.730 1.00 94.44 93 ASP A CA 1
ATOM 702 C C . ASP A 1 93 ? -9.358 -12.977 10.717 1.00 94.44 93 ASP A C 1
ATOM 704 O O . ASP A 1 93 ? -9.857 -11.901 10.381 1.00 94.44 93 ASP A O 1
ATOM 708 N N . CYS A 1 94 ? -8.213 -13.416 10.188 1.00 97.50 94 CYS A N 1
ATOM 709 C CA . CYS A 1 94 ? -7.538 -12.792 9.060 1.00 97.50 94 CYS A CA 1
ATOM 710 C C . CYS A 1 94 ? -7.673 -13.645 7.789 1.00 97.50 94 CYS A C 1
ATOM 712 O O . CYS A 1 94 ? -7.778 -14.874 7.836 1.00 97.50 94 CYS A O 1
ATOM 714 N N . ALA A 1 95 ? -7.620 -12.980 6.638 1.00 98.38 95 ALA A N 1
ATOM 715 C CA . ALA A 1 95 ? -7.348 -13.573 5.337 1.00 98.38 95 ALA A CA 1
ATOM 716 C C . ALA A 1 95 ? -6.170 -12.850 4.674 1.00 98.38 95 ALA A C 1
ATOM 718 O O . ALA A 1 95 ? -6.036 -11.632 4.793 1.00 98.38 95 ALA A O 1
ATOM 719 N N . MET A 1 96 ? -5.338 -13.594 3.947 1.00 98.69 96 MET A N 1
ATOM 720 C CA . MET A 1 96 ? -4.305 -13.044 3.071 1.00 98.69 96 MET A CA 1
ATOM 721 C C . MET A 1 96 ? -4.647 -13.374 1.619 1.00 98.69 96 MET A C 1
ATOM 723 O O . MET A 1 96 ? -4.853 -14.538 1.277 1.00 98.69 96 MET A O 1
ATOM 727 N N . VAL A 1 97 ? -4.704 -12.361 0.761 1.00 98.75 97 VAL A N 1
ATOM 728 C CA . VAL A 1 97 ? -5.052 -12.496 -0.657 1.00 98.75 97 VAL A CA 1
ATOM 729 C C . VAL A 1 97 ? -3.846 -12.094 -1.490 1.00 98.75 97 VAL A C 1
ATOM 731 O O . VAL A 1 97 ? -3.517 -10.916 -1.606 1.00 98.75 97 VAL A O 1
ATOM 734 N N . LEU A 1 98 ? -3.164 -13.078 -2.066 1.00 98.88 98 LEU A N 1
ATOM 735 C CA . LEU A 1 98 ? -2.016 -12.836 -2.928 1.00 98.88 98 LEU A CA 1
ATOM 736 C C . LEU A 1 98 ? -2.506 -12.625 -4.358 1.00 98.88 98 LEU A C 1
ATOM 738 O O . LEU A 1 98 ? -3.140 -13.518 -4.923 1.00 98.88 98 LEU A O 1
ATOM 742 N N . VAL A 1 99 ? -2.197 -11.464 -4.935 1.00 98.81 99 VAL A N 1
ATOM 743 C CA . VAL A 1 99 ? -2.516 -11.123 -6.328 1.00 98.81 99 VAL A CA 1
ATOM 744 C C . VAL A 1 99 ? -1.211 -11.092 -7.118 1.00 98.81 99 VAL A C 1
ATOM 746 O O . VAL A 1 99 ? -0.364 -10.214 -6.938 1.00 98.81 99 VAL A O 1
ATOM 749 N N . HIS A 1 100 ? -1.013 -12.106 -7.951 1.00 98.75 100 HIS A N 1
ATOM 750 C CA . HIS A 1 100 ? 0.192 -12.312 -8.747 1.00 98.75 100 HIS A CA 1
ATOM 751 C C . HIS A 1 100 ? 0.021 -11.711 -10.140 1.00 98.75 100 HIS A C 1
ATOM 753 O O . HIS A 1 100 ? -0.976 -11.979 -10.813 1.00 98.75 100 HIS A O 1
ATOM 759 N N . ALA A 1 101 ? 1.019 -10.933 -10.569 1.00 98.19 101 ALA A N 1
ATOM 760 C CA . ALA A 1 101 ? 1.084 -10.309 -11.889 1.00 98.19 101 ALA A CA 1
ATOM 761 C C . ALA A 1 101 ? -0.071 -9.337 -12.180 1.00 98.19 101 ALA A C 1
ATOM 763 O O . ALA A 1 101 ? -0.738 -9.472 -13.202 1.00 98.19 101 ALA A O 1
ATOM 764 N N . VAL A 1 102 ? -0.275 -8.340 -11.307 1.00 98.44 102 VAL A N 1
ATOM 765 C CA . VAL A 1 102 ? -1.345 -7.326 -11.434 1.00 98.44 102 VAL A CA 1
ATOM 766 C C . VAL A 1 102 ? -1.403 -6.732 -12.848 1.00 98.44 102 VAL A C 1
ATOM 768 O O . VAL A 1 102 ? -2.445 -6.798 -13.495 1.00 98.44 102 VAL A O 1
ATOM 771 N N . ASN A 1 103 ? -0.273 -6.242 -13.372 1.00 98.00 103 ASN A N 1
ATOM 772 C CA . ASN A 1 103 ? -0.129 -5.885 -14.784 1.00 98.00 103 ASN A CA 1
ATOM 773 C C . ASN A 1 103 ? 0.363 -7.103 -15.581 1.00 98.00 103 ASN A C 1
ATOM 775 O O . ASN A 1 103 ? 1.549 -7.231 -15.909 1.00 98.00 103 ASN A O 1
ATOM 779 N N . ALA A 1 104 ? -0.549 -8.027 -15.884 1.00 97.06 104 ALA A N 1
ATOM 780 C CA . ALA A 1 104 ? -0.198 -9.297 -16.513 1.00 97.06 104 ALA A CA 1
ATOM 781 C C . ALA A 1 104 ? 0.468 -9.132 -17.894 1.00 97.06 104 ALA A C 1
ATOM 783 O O . ALA A 1 104 ? 1.343 -9.924 -18.256 1.00 97.06 104 ALA A O 1
ATOM 784 N N . VAL A 1 105 ? 0.099 -8.097 -18.660 1.00 96.94 105 VAL A N 1
ATOM 785 C CA . VAL A 1 105 ? 0.726 -7.811 -19.961 1.00 96.94 105 VAL A CA 1
ATOM 786 C C . VAL A 1 105 ? 2.148 -7.299 -19.782 1.00 96.94 105 VAL A C 1
ATOM 788 O O . VAL A 1 105 ? 3.060 -7.823 -20.426 1.00 96.94 105 VAL A O 1
ATOM 791 N N . GLY A 1 106 ? 2.361 -6.323 -18.897 1.00 96.69 106 GLY A N 1
ATOM 792 C CA . GLY A 1 106 ? 3.694 -5.815 -18.572 1.00 96.69 106 GLY A CA 1
ATOM 793 C C . GLY A 1 106 ? 4.612 -6.931 -18.076 1.00 96.69 106 GLY A C 1
ATOM 794 O O . GLY A 1 106 ? 5.733 -7.078 -18.564 1.00 96.69 106 GLY A O 1
ATOM 795 N N . CYS A 1 107 ? 4.102 -7.809 -17.205 1.00 96.81 107 CYS A N 1
ATOM 796 C CA . CYS A 1 107 ? 4.819 -8.995 -16.728 1.00 96.81 107 CYS A CA 1
ATOM 797 C C . CYS A 1 107 ? 5.246 -9.912 -17.885 1.00 96.81 107 CYS A C 1
ATOM 799 O O . CYS A 1 107 ? 6.413 -10.292 -17.991 1.00 96.81 107 CYS A O 1
ATOM 801 N N . ALA A 1 108 ? 4.312 -10.253 -18.778 1.00 94.62 108 ALA A N 1
ATOM 802 C CA . ALA A 1 108 ? 4.572 -11.140 -19.909 1.00 94.62 108 ALA A CA 1
ATOM 803 C C . ALA A 1 108 ? 5.504 -10.516 -20.967 1.00 94.62 108 ALA A C 1
ATOM 805 O O . ALA A 1 108 ? 6.247 -11.243 -21.629 1.00 94.62 108 ALA A O 1
ATOM 806 N N . ARG A 1 109 ? 5.500 -9.183 -21.114 1.00 93.12 109 ARG A N 1
ATOM 807 C CA . ARG A 1 109 ? 6.376 -8.433 -22.035 1.00 93.12 109 ARG A CA 1
ATOM 808 C C . ARG A 1 109 ? 7.724 -8.043 -21.434 1.00 93.12 109 ARG A C 1
ATOM 810 O O . ARG A 1 109 ? 8.561 -7.534 -22.183 1.00 93.12 109 ARG A O 1
ATOM 817 N N . LEU A 1 110 ? 7.935 -8.242 -20.129 1.00 93.81 110 LEU A N 1
ATOM 818 C CA . LEU A 1 110 ? 9.033 -7.624 -19.375 1.00 93.81 110 LEU A CA 1
ATOM 819 C C . LEU A 1 110 ? 9.072 -6.113 -19.640 1.00 93.81 110 LEU A C 1
ATOM 821 O O . LEU A 1 110 ? 10.010 -5.597 -20.246 1.00 93.81 110 LEU A O 1
ATOM 825 N N . SER A 1 111 ? 7.973 -5.437 -19.327 1.00 94.25 111 SER A N 1
ATOM 826 C CA . SER A 1 111 ? 7.832 -3.988 -19.441 1.00 94.25 111 SER A CA 1
ATOM 827 C C . SER A 1 111 ? 7.151 -3.439 -18.198 1.00 94.25 111 SER A C 1
ATOM 829 O O . SER A 1 111 ? 6.409 -4.153 -17.525 1.00 94.25 111 SER A O 1
ATOM 831 N N . ARG A 1 112 ? 7.407 -2.165 -17.903 1.00 94.94 112 ARG A N 1
ATOM 832 C CA . ARG A 1 112 ? 6.792 -1.465 -16.773 1.00 94.94 112 ARG A CA 1
ATOM 833 C C . ARG A 1 112 ? 5.287 -1.276 -16.959 1.00 94.94 112 ARG A C 1
ATOM 835 O O . ARG A 1 112 ? 4.520 -1.401 -16.010 1.00 94.94 112 ARG A O 1
ATOM 842 N N . THR A 1 113 ? 4.888 -0.950 -18.180 1.00 96.62 113 THR A N 1
ATOM 843 C CA . THR A 1 113 ? 3.548 -0.477 -18.518 1.00 96.62 113 THR A CA 1
ATOM 844 C C . THR A 1 113 ? 2.677 -1.586 -19.098 1.00 96.62 113 THR A C 1
ATOM 846 O O . THR A 1 113 ? 3.153 -2.681 -19.416 1.00 96.62 113 THR A O 1
ATOM 849 N N . ASP A 1 114 ? 1.374 -1.341 -19.174 1.00 96.62 114 ASP A N 1
ATOM 850 C CA . ASP A 1 114 ? 0.405 -2.275 -19.750 1.00 96.62 114 ASP A CA 1
ATOM 851 C C . ASP A 1 114 ? 0.452 -2.308 -21.298 1.00 96.62 114 ASP A C 1
ATOM 853 O O . ASP A 1 114 ? 1.366 -1.788 -21.960 1.00 96.62 114 ASP A O 1
ATOM 857 N N . GLU A 1 115 ? -0.531 -2.947 -21.932 1.00 95.25 115 GLU A N 1
ATOM 858 C CA . GLU A 1 115 ? -0.652 -3.016 -23.387 1.00 95.25 115 GLU A CA 1
ATOM 859 C C . GLU A 1 115 ? -0.813 -1.658 -24.073 1.00 95.25 115 GLU A C 1
ATOM 861 O O . GLU A 1 115 ? -0.477 -1.576 -25.253 1.00 95.25 115 GLU A O 1
ATOM 866 N N . ASN A 1 116 ? -1.210 -0.606 -23.354 1.00 96.25 116 ASN A N 1
ATOM 867 C CA . ASN A 1 116 ? -1.453 0.750 -23.853 1.00 96.25 116 ASN A CA 1
ATOM 868 C C . ASN A 1 116 ? -0.391 1.763 -23.401 1.00 96.25 116 ASN A C 1
ATOM 870 O O . ASN A 1 116 ? -0.554 2.958 -23.625 1.00 96.25 116 ASN A O 1
ATOM 874 N N . ASN A 1 117 ? 0.711 1.285 -22.814 1.00 97.38 117 ASN A N 1
ATOM 875 C CA . ASN A 1 117 ? 1.780 2.100 -22.237 1.00 97.38 117 ASN A CA 1
ATOM 876 C C . ASN A 1 117 ? 1.368 2.845 -20.957 1.00 97.38 117 ASN A C 1
ATOM 878 O O . ASN A 1 117 ? 2.066 3.757 -20.522 1.00 97.38 117 ASN A O 1
ATOM 882 N N . VAL A 1 118 ? 0.270 2.432 -20.325 1.00 97.56 118 VAL A N 1
ATOM 883 C CA . VAL A 1 118 ? -0.178 3.012 -19.063 1.00 97.56 118 VAL A CA 1
ATOM 884 C C . VAL A 1 118 ? 0.636 2.427 -17.911 1.00 97.56 118 VAL A C 1
ATOM 886 O O . VAL A 1 118 ? 0.816 1.212 -17.806 1.00 97.56 118 VAL A O 1
ATOM 889 N N . ASP A 1 119 ? 1.143 3.302 -17.048 1.00 96.44 119 ASP A N 1
ATOM 890 C CA . ASP A 1 119 ? 1.677 2.972 -15.730 1.00 96.44 119 ASP A CA 1
ATOM 891 C C . ASP A 1 119 ? 0.496 2.864 -14.742 1.00 96.44 119 ASP A C 1
ATOM 893 O O . ASP A 1 119 ? -0.163 3.876 -14.471 1.00 96.44 119 ASP A O 1
ATOM 897 N N . PRO A 1 120 ? 0.198 1.672 -14.185 1.00 95.88 120 PRO A N 1
ATOM 898 C CA . PRO A 1 120 ? -0.939 1.502 -13.279 1.00 95.88 120 PRO A CA 1
ATOM 899 C C . PRO A 1 120 ? -0.867 2.391 -12.031 1.00 95.88 120 PRO A C 1
ATOM 901 O O . PRO A 1 120 ? -1.900 2.839 -11.537 1.00 95.88 120 PRO A O 1
ATOM 904 N N . ASN A 1 121 ? 0.340 2.731 -11.569 1.00 93.44 121 ASN A N 1
ATOM 905 C CA . ASN A 1 121 ? 0.563 3.640 -10.444 1.00 93.44 121 ASN A CA 1
ATOM 906 C C . ASN A 1 121 ? 0.359 5.122 -10.806 1.00 93.44 121 ASN A C 1
ATOM 908 O O . ASN A 1 121 ? 0.660 5.999 -10.001 1.00 93.44 121 ASN A O 1
ATOM 912 N N . ARG A 1 122 ? -0.100 5.432 -12.021 1.00 93.50 122 ARG A N 1
ATOM 913 C CA . ARG A 1 122 ? -0.510 6.777 -12.461 1.00 93.50 122 ARG A CA 1
ATOM 914 C C . ARG A 1 122 ? -1.941 6.804 -12.996 1.00 93.50 122 ARG A C 1
ATOM 916 O O . ARG A 1 122 ? -2.391 7.833 -13.486 1.00 93.50 122 ARG A O 1
ATOM 923 N N . ASN A 1 123 ? -2.655 5.684 -12.908 1.00 95.50 123 ASN A N 1
ATOM 924 C CA . ASN A 1 123 ? -3.994 5.518 -13.466 1.00 95.50 123 ASN A CA 1
ATOM 925 C C . ASN A 1 123 ? -5.107 5.605 -12.398 1.00 95.50 123 ASN A C 1
ATOM 927 O O . ASN A 1 123 ? -6.284 5.537 -12.730 1.00 95.50 123 ASN A O 1
ATOM 931 N N . MET A 1 124 ? -4.752 5.819 -11.124 1.00 92.88 124 MET A N 1
ATOM 932 C CA . MET A 1 124 ? -5.690 6.010 -10.006 1.00 92.88 124 MET A CA 1
ATOM 933 C C . MET A 1 124 ? -6.030 7.490 -9.767 1.00 92.88 124 MET A C 1
ATOM 935 O O . MET A 1 124 ? -5.969 7.991 -8.650 1.00 92.88 124 MET A O 1
ATOM 939 N N . VAL A 1 125 ? -6.376 8.218 -10.829 1.00 90.31 125 VAL A N 1
ATOM 940 C CA . VAL A 1 125 ? -6.740 9.642 -10.740 1.00 90.31 125 VAL A CA 1
ATOM 941 C C . VAL A 1 125 ? -8.138 9.844 -10.145 1.00 90.31 125 VAL A C 1
ATOM 943 O O . VAL A 1 125 ? -9.016 8.994 -10.283 1.00 90.31 125 VAL A O 1
ATOM 946 N N . ALA A 1 126 ? -8.366 11.007 -9.525 1.00 87.06 126 ALA A N 1
ATOM 947 C CA . ALA A 1 126 ? -9.682 11.378 -8.998 1.00 87.06 126 ALA A CA 1
ATOM 948 C C . ALA A 1 126 ? -10.741 11.520 -10.107 1.00 87.06 126 ALA A C 1
ATOM 950 O O . ALA A 1 126 ? -11.905 11.179 -9.904 1.00 87.06 126 ALA A O 1
ATOM 951 N N . SER A 1 127 ? -10.336 12.021 -11.277 1.00 91.12 127 SER A N 1
ATOM 952 C CA . SER A 1 127 ? -11.167 12.109 -12.476 1.00 91.12 127 SER A CA 1
ATOM 953 C C . SER A 1 127 ? -10.300 12.063 -13.733 1.00 91.12 127 SER A C 1
ATOM 955 O O . SER A 1 127 ? -9.225 12.658 -13.767 1.00 91.12 127 SER A O 1
ATOM 957 N N . PHE A 1 128 ? -10.786 11.384 -14.774 1.00 94.25 128 PHE A N 1
ATOM 958 C CA . PHE A 1 128 ? -10.184 11.419 -16.112 1.00 94.25 128 PHE A CA 1
ATOM 959 C C . PHE A 1 128 ? -10.669 12.607 -16.958 1.00 94.25 128 PHE A C 1
ATOM 961 O O . PHE A 1 128 ? -10.109 12.854 -18.024 1.00 94.25 128 PHE A O 1
ATOM 968 N N . ASP A 1 129 ? -11.665 13.361 -16.481 1.00 93.88 129 ASP A N 1
ATOM 969 C CA . ASP A 1 129 ? -12.151 14.573 -17.154 1.00 93.88 129 ASP A CA 1
ATOM 970 C C . ASP A 1 129 ? -11.237 15.789 -16.905 1.00 93.88 129 ASP A C 1
ATOM 972 O O . ASP A 1 129 ? -11.265 16.746 -17.677 1.00 93.88 129 ASP A O 1
ATOM 976 N N . ASP A 1 130 ? -10.425 15.752 -15.841 1.00 91.19 130 ASP A N 1
ATOM 977 C CA . ASP A 1 130 ? -9.496 16.817 -15.443 1.00 91.19 130 ASP A CA 1
ATOM 978 C C . ASP A 1 130 ? -8.127 16.221 -15.089 1.00 91.19 130 ASP A C 1
ATOM 980 O O . ASP A 1 130 ? -7.802 15.954 -13.929 1.00 91.19 130 ASP A O 1
ATOM 984 N N . LEU A 1 131 ? -7.342 15.926 -16.127 1.00 92.81 131 LEU A N 1
ATOM 985 C CA . LEU A 1 131 ? -6.028 15.306 -15.981 1.00 92.81 131 LEU A CA 1
ATOM 986 C C . LEU A 1 131 ? -4.940 16.370 -15.777 1.00 92.81 131 LEU A C 1
ATOM 988 O O . LEU A 1 131 ? -4.871 17.334 -16.546 1.00 92.81 131 LEU A O 1
ATOM 992 N N . PRO A 1 132 ? -4.042 16.192 -14.790 1.00 86.94 132 PRO A N 1
ATOM 993 C CA . PRO A 1 132 ? -3.013 17.174 -14.495 1.00 86.94 132 PRO A CA 1
ATOM 994 C C . PRO A 1 132 ? -2.005 17.281 -15.640 1.00 86.94 132 PRO A C 1
ATOM 996 O O . PRO A 1 132 ? -1.492 16.279 -16.149 1.00 86.94 132 PRO A O 1
ATOM 999 N N . TRP A 1 133 ? -1.670 18.519 -15.996 1.00 91.44 133 TRP A N 1
ATOM 1000 C CA . TRP A 1 133 ? -0.606 18.805 -16.951 1.00 91.44 133 TRP A CA 1
ATOM 1001 C C . TRP A 1 133 ? 0.774 18.783 -16.276 1.00 91.44 133 TRP A C 1
ATOM 1003 O O . TRP A 1 133 ? 0.916 19.147 -15.104 1.00 91.44 133 TRP A O 1
ATOM 1013 N N . ASN A 1 134 ? 1.807 18.358 -17.009 1.00 93.50 134 ASN A N 1
ATOM 1014 C CA . ASN A 1 134 ? 3.178 18.284 -16.507 1.00 93.50 134 ASN A CA 1
ATOM 1015 C C . ASN A 1 134 ? 4.163 19.001 -17.444 1.00 93.50 134 ASN A C 1
ATOM 1017 O O . ASN A 1 134 ? 4.871 18.363 -18.220 1.00 93.50 134 ASN A O 1
ATOM 1021 N N . ASP A 1 135 ? 4.255 20.328 -17.312 1.00 93.75 135 ASP A N 1
ATOM 1022 C CA . ASP A 1 135 ? 5.151 21.166 -18.127 1.00 93.75 135 ASP A CA 1
ATOM 1023 C C . ASP A 1 135 ? 6.623 20.729 -18.030 1.00 93.75 135 ASP A C 1
ATOM 1025 O O . ASP A 1 135 ? 7.357 20.724 -19.013 1.00 93.75 135 ASP A O 1
ATOM 1029 N N . SER A 1 136 ? 7.066 20.307 -16.837 1.00 92.94 136 SER A N 1
ATOM 1030 C CA . SER A 1 136 ? 8.447 19.845 -16.629 1.00 92.94 136 SER A CA 1
ATOM 1031 C C . SER A 1 136 ? 8.757 18.561 -17.397 1.00 92.94 136 SER A C 1
ATOM 1033 O O . SER A 1 136 ? 9.908 18.333 -17.767 1.00 92.94 136 SER A O 1
ATOM 1035 N N . TYR A 1 137 ? 7.748 17.717 -17.619 1.00 95.75 137 TYR A N 1
ATOM 1036 C CA . TYR A 1 137 ? 7.885 16.550 -18.475 1.00 95.75 137 TYR A CA 1
ATOM 1037 C C . TYR A 1 137 ? 7.953 16.943 -19.947 1.00 95.75 137 TYR A C 1
ATOM 1039 O O . TYR A 1 137 ? 8.818 16.427 -20.650 1.00 95.75 137 TYR A O 1
ATOM 1047 N N . ASP A 1 138 ? 7.104 17.867 -20.404 1.00 95.00 138 ASP A N 1
ATOM 1048 C CA . ASP A 1 138 ? 7.109 18.342 -21.794 1.00 95.00 138 ASP A CA 1
ATOM 1049 C C . ASP A 1 138 ? 8.488 18.870 -22.207 1.00 95.00 138 ASP A C 1
ATOM 1051 O O . ASP A 1 138 ? 9.009 18.485 -23.256 1.00 95.00 138 ASP A O 1
ATOM 1055 N N . ASP A 1 139 ? 9.110 19.674 -21.339 1.00 93.62 139 ASP A N 1
ATOM 1056 C CA . ASP A 1 139 ? 10.443 20.243 -21.558 1.00 93.62 139 ASP A CA 1
ATOM 1057 C C . ASP A 1 139 ? 11.528 19.174 -21.772 1.00 93.62 139 ASP A C 1
ATOM 1059 O O . ASP A 1 139 ? 12.490 19.411 -22.504 1.00 93.62 139 ASP A O 1
ATOM 1063 N N . LEU A 1 140 ? 11.391 18.002 -21.137 1.00 95.81 140 LEU A N 1
ATOM 1064 C CA . LEU A 1 140 ? 12.378 16.917 -21.190 1.00 95.81 140 LEU A CA 1
ATOM 1065 C C . LEU A 1 140 ? 11.928 15.723 -22.047 1.00 95.81 140 LEU A C 1
ATOM 1067 O O . LEU A 1 140 ? 12.689 14.770 -22.224 1.00 95.81 140 LEU A O 1
ATOM 1071 N N . HIS A 1 141 ? 10.710 15.739 -22.594 1.00 96.88 141 HIS A N 1
ATOM 1072 C CA . HIS A 1 141 ? 10.101 14.575 -23.238 1.00 96.88 141 HIS A CA 1
ATOM 1073 C C . HIS A 1 141 ? 10.967 14.024 -24.376 1.00 96.88 141 HIS A C 1
ATOM 1075 O O . HIS A 1 141 ? 11.220 12.821 -24.422 1.00 96.88 141 HIS A O 1
ATOM 1081 N N . ALA A 1 142 ? 11.472 14.895 -25.253 1.00 96.00 142 ALA A N 1
ATOM 1082 C CA . ALA A 1 142 ? 12.283 14.489 -26.401 1.00 96.00 142 ALA A CA 1
ATOM 1083 C C . ALA A 1 142 ? 13.607 13.812 -25.995 1.00 96.00 142 ALA A C 1
ATOM 1085 O O . ALA A 1 142 ? 14.090 12.925 -26.700 1.00 96.00 142 ALA A O 1
ATOM 1086 N N . ASP A 1 143 ? 14.176 14.200 -24.851 1.00 96.00 143 ASP A N 1
ATOM 1087 C CA . ASP A 1 143 ? 15.393 13.596 -24.307 1.00 96.00 143 ASP A CA 1
ATOM 1088 C C . ASP A 1 143 ? 15.096 12.313 -23.522 1.00 96.00 143 ASP A C 1
ATOM 1090 O O . ASP A 1 143 ? 15.883 11.364 -23.555 1.00 96.00 143 ASP A O 1
ATOM 1094 N N . LEU A 1 144 ? 13.949 12.235 -22.840 1.00 96.19 144 LEU A N 1
ATOM 1095 C CA . LEU A 1 144 ? 13.496 11.009 -22.182 1.00 96.19 144 LEU A CA 1
ATOM 1096 C C . LEU A 1 144 ? 13.133 9.929 -23.203 1.00 96.19 144 LEU A C 1
ATOM 1098 O O . LEU A 1 144 ? 13.567 8.787 -23.060 1.00 96.19 144 LEU A O 1
ATOM 1102 N N . CYS A 1 145 ? 12.389 10.294 -24.242 1.00 96.94 145 CYS A N 1
ATOM 1103 C CA . CYS A 1 145 ? 11.805 9.389 -25.227 1.00 96.94 145 CYS A CA 1
ATOM 1104 C C . CYS A 1 145 ? 12.328 9.713 -26.640 1.00 96.94 145 CYS A C 1
ATOM 1106 O O . CYS A 1 145 ? 11.565 10.164 -27.495 1.00 96.94 145 CYS A O 1
ATOM 1108 N N . PRO A 1 146 ? 13.630 9.512 -26.920 1.00 95.62 146 PRO A N 1
ATOM 1109 C CA . PRO A 1 146 ? 14.192 9.866 -28.215 1.00 95.62 146 PRO A CA 1
ATOM 1110 C C . PRO A 1 146 ? 13.693 8.916 -29.308 1.00 95.62 146 PRO A C 1
ATOM 1112 O O . PRO A 1 146 ? 13.647 7.705 -29.112 1.00 95.62 146 PRO A O 1
ATOM 1115 N N . VAL A 1 147 ? 13.439 9.436 -30.513 1.00 94.88 147 VAL A N 1
ATOM 1116 C CA . VAL A 1 147 ? 13.084 8.612 -31.692 1.00 94.88 147 VAL A CA 1
ATOM 1117 C C . VAL A 1 147 ? 14.249 7.704 -32.122 1.00 94.88 147 VAL A C 1
ATOM 1119 O O . VAL A 1 147 ? 14.066 6.604 -32.654 1.00 94.88 147 VAL A O 1
ATOM 1122 N N . HIS A 1 148 ? 15.484 8.145 -31.874 1.00 94.25 148 HIS A N 1
ATOM 1123 C CA . HIS A 1 148 ? 16.702 7.409 -32.196 1.00 94.25 148 HIS A CA 1
ATOM 1124 C C . HIS A 1 148 ? 17.459 7.020 -30.929 1.00 94.25 148 HIS A C 1
ATOM 1126 O O . HIS A 1 148 ? 17.947 7.876 -30.193 1.00 94.25 148 HIS A O 1
ATOM 1132 N N . TRP A 1 149 ? 17.620 5.714 -30.713 1.00 94.88 149 TRP A N 1
ATOM 1133 C CA . TRP A 1 149 ? 18.396 5.195 -29.594 1.00 94.88 149 TRP A CA 1
ATOM 1134 C C . TRP A 1 149 ? 19.887 5.133 -29.926 1.00 94.88 149 TRP A C 1
ATOM 1136 O O . TRP A 1 149 ? 20.355 4.205 -30.593 1.00 94.88 149 TRP A O 1
ATOM 1146 N N . ALA A 1 150 ? 20.638 6.135 -29.470 1.00 94.00 150 ALA A N 1
ATOM 1147 C CA . ALA A 1 150 ? 22.084 6.180 -29.651 1.00 94.00 150 ALA A CA 1
ATOM 1148 C C . ALA A 1 150 ? 22.791 5.086 -28.828 1.00 94.00 150 ALA A C 1
ATOM 1150 O O . ALA A 1 150 ? 22.490 4.871 -27.654 1.00 94.00 150 ALA A O 1
ATOM 1151 N N . LEU A 1 151 ? 23.762 4.407 -29.452 1.00 89.06 151 LEU A N 1
ATOM 1152 C CA . LEU A 1 151 ? 24.611 3.413 -28.778 1.00 89.06 151 LEU A CA 1
ATOM 1153 C C . LEU A 1 151 ? 25.655 4.064 -27.860 1.00 89.06 151 LEU A C 1
ATOM 1155 O O . LEU A 1 151 ? 26.098 3.444 -26.897 1.00 89.06 151 LEU A O 1
ATOM 1159 N N . ASP A 1 152 ? 26.043 5.299 -28.170 1.00 94.50 152 ASP A N 1
ATOM 1160 C CA . ASP A 1 152 ? 26.936 6.104 -27.347 1.00 94.50 152 ASP A CA 1
ATOM 1161 C C . ASP A 1 152 ? 26.151 6.700 -26.167 1.00 94.50 152 ASP A C 1
ATOM 1163 O O . ASP A 1 152 ? 25.217 7.484 -26.364 1.00 94.50 152 ASP A O 1
ATOM 1167 N N . ALA A 1 153 ? 26.529 6.317 -24.944 1.00 92.56 153 ALA A N 1
ATOM 1168 C CA . ALA A 1 153 ? 25.871 6.761 -23.717 1.00 92.56 153 ALA A CA 1
ATOM 1169 C C . ALA A 1 153 ? 25.997 8.278 -23.493 1.00 92.56 153 ALA A C 1
ATOM 1171 O O . ALA A 1 153 ? 25.060 8.899 -22.996 1.00 92.56 153 ALA A O 1
ATOM 1172 N N . GLU A 1 154 ? 27.106 8.896 -23.913 1.00 93.38 154 GLU A N 1
ATOM 1173 C CA . GLU A 1 154 ? 27.300 10.339 -23.787 1.00 93.38 154 GLU A CA 1
ATOM 1174 C C . GLU A 1 154 ? 26.344 11.117 -24.685 1.00 93.38 154 GLU A C 1
ATOM 1176 O O . GLU A 1 154 ? 25.828 12.162 -24.299 1.00 93.38 154 GLU A O 1
ATOM 1181 N N . VAL A 1 155 ? 26.067 10.601 -25.881 1.00 94.25 155 VAL A N 1
ATOM 1182 C CA . VAL A 1 155 ? 25.082 11.213 -26.779 1.00 94.25 155 VAL A CA 1
ATOM 1183 C C . VAL A 1 155 ? 23.664 10.959 -26.282 1.00 94.25 155 VAL A C 1
ATOM 1185 O O . VAL A 1 155 ? 22.849 11.879 -26.275 1.00 94.25 155 VAL A O 1
ATOM 1188 N N . ARG A 1 156 ? 23.379 9.723 -25.866 1.00 95.00 156 ARG A N 1
ATOM 1189 C CA . ARG A 1 156 ? 22.052 9.274 -25.435 1.00 95.00 156 ARG A 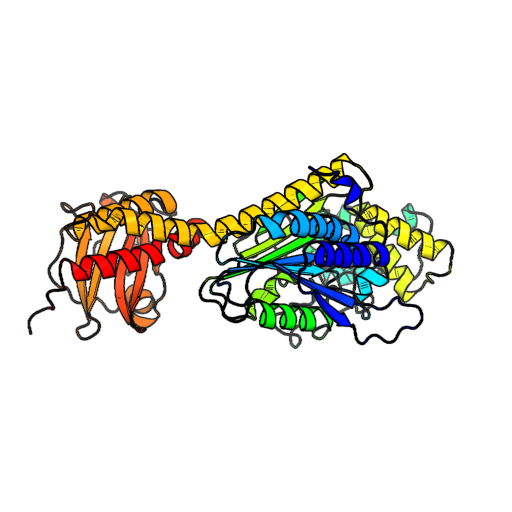CA 1
ATOM 1190 C C . ARG A 1 156 ? 21.549 9.999 -24.187 1.00 95.00 156 ARG A C 1
ATOM 1192 O O . ARG A 1 156 ? 20.363 10.310 -24.109 1.00 95.00 156 ARG A O 1
ATOM 1199 N N . ASP A 1 157 ? 22.417 10.233 -23.206 1.00 94.94 157 ASP A N 1
ATOM 1200 C CA . ASP A 1 157 ? 22.003 10.714 -21.880 1.00 94.94 157 ASP A CA 1
ATOM 1201 C C . ASP A 1 157 ? 22.271 12.204 -21.666 1.00 94.94 157 ASP A C 1
ATOM 1203 O O . ASP A 1 157 ? 21.952 12.734 -20.602 1.00 94.94 157 ASP A O 1
ATOM 1207 N N . ARG A 1 158 ? 22.823 12.900 -22.672 1.00 94.94 158 ARG A N 1
ATOM 1208 C CA . ARG A 1 158 ? 23.185 14.319 -22.573 1.00 94.94 158 ARG A CA 1
ATOM 1209 C C . ARG A 1 158 ? 22.033 15.191 -22.085 1.00 94.94 158 ARG A C 1
ATOM 1211 O O . ARG A 1 158 ? 22.223 15.883 -21.099 1.00 94.94 158 ARG A O 1
ATOM 1218 N N . GLY A 1 159 ? 20.855 15.125 -22.708 1.00 94.88 159 GLY A N 1
ATOM 1219 C CA . GLY A 1 159 ? 19.734 15.995 -22.331 1.00 94.88 159 GLY A CA 1
ATOM 1220 C C . GLY A 1 159 ? 19.249 15.776 -20.896 1.00 94.88 159 GLY A C 1
ATOM 1221 O O . GLY A 1 159 ? 19.047 16.733 -20.152 1.00 94.88 159 GLY A O 1
ATOM 1222 N N . VAL A 1 160 ? 19.174 14.514 -20.453 1.00 94.81 160 VAL A N 1
ATOM 1223 C CA . VAL A 1 160 ? 18.831 14.180 -19.059 1.00 94.81 160 VAL A CA 1
ATOM 1224 C C . VAL A 1 160 ? 19.895 14.712 -18.094 1.00 94.81 160 VAL A C 1
ATOM 1226 O O . VAL A 1 160 ? 19.556 15.314 -17.079 1.00 94.81 160 VAL A O 1
ATOM 1229 N N . ARG A 1 161 ? 21.185 14.555 -18.414 1.00 95.00 161 ARG A N 1
ATOM 1230 C CA . ARG A 1 161 ? 22.274 15.087 -17.579 1.00 95.00 161 ARG A CA 1
ATOM 1231 C C . ARG A 1 161 ? 22.314 16.608 -17.553 1.00 95.00 161 ARG A C 1
ATOM 1233 O O . ARG A 1 161 ? 22.539 17.171 -16.489 1.00 95.00 161 ARG A O 1
ATOM 1240 N N . ASP A 1 162 ? 22.075 17.266 -18.680 1.00 95.75 162 ASP A N 1
ATOM 1241 C CA . ASP A 1 162 ? 22.019 18.726 -18.769 1.00 95.75 162 ASP A CA 1
ATOM 1242 C C . ASP A 1 162 ? 20.850 19.264 -17.929 1.00 95.75 162 ASP A C 1
ATOM 1244 O O . ASP A 1 162 ? 20.998 20.257 -17.211 1.00 95.75 162 ASP A O 1
ATOM 1248 N N . TYR A 1 163 ? 19.707 18.568 -17.937 1.00 94.94 163 TYR A N 1
ATOM 1249 C CA . TYR A 1 163 ? 18.582 18.879 -17.060 1.00 94.94 163 TYR A CA 1
ATOM 1250 C C . TYR A 1 163 ? 18.944 18.715 -15.581 1.00 94.94 163 TYR A C 1
ATOM 1252 O O . TYR A 1 163 ? 18.669 19.622 -14.795 1.00 94.94 163 TYR A O 1
ATOM 1260 N N . ILE A 1 164 ? 19.577 17.602 -15.196 1.00 93.88 164 ILE A N 1
ATOM 1261 C CA . ILE A 1 164 ? 20.018 17.362 -13.812 1.00 93.88 164 ILE A CA 1
ATOM 1262 C C . ILE A 1 164 ? 21.034 18.425 -13.381 1.00 93.88 164 ILE A C 1
ATOM 1264 O O . ILE A 1 164 ? 20.889 19.013 -12.314 1.00 93.88 164 ILE A O 1
ATOM 1268 N N . ALA A 1 165 ? 22.024 18.744 -14.217 1.00 94.75 165 ALA A N 1
ATOM 1269 C CA . ALA A 1 165 ? 23.033 19.757 -13.913 1.00 94.75 165 ALA A CA 1
ATOM 1270 C C . ALA A 1 165 ? 22.419 21.151 -13.698 1.00 94.75 165 ALA A C 1
ATOM 1272 O O . ALA A 1 165 ? 22.930 21.939 -12.902 1.00 94.75 165 ALA A O 1
ATOM 1273 N N . LYS A 1 166 ? 21.321 21.457 -14.399 1.00 95.19 166 LYS A N 1
ATOM 1274 C CA . LYS A 1 166 ? 20.607 22.733 -14.294 1.00 95.19 166 LYS A CA 1
ATOM 1275 C C . LYS A 1 166 ? 19.625 22.786 -13.119 1.00 95.19 166 LYS A C 1
ATOM 1277 O O . LYS A 1 166 ? 19.516 23.834 -12.488 1.00 95.19 166 LYS A O 1
ATOM 1282 N N . ASN A 1 167 ? 18.887 21.706 -12.859 1.00 93.25 167 ASN A N 1
ATOM 1283 C CA . ASN A 1 167 ? 17.713 21.717 -11.974 1.00 93.25 167 ASN A CA 1
ATOM 1284 C C . ASN A 1 167 ? 17.867 20.844 -10.712 1.00 93.25 167 ASN A C 1
ATOM 1286 O O . ASN A 1 167 ? 17.087 20.994 -9.773 1.00 93.25 167 ASN A O 1
ATOM 1290 N N . GLY A 1 168 ? 18.865 19.960 -10.672 1.00 91.31 168 GLY A N 1
ATOM 1291 C CA . GLY A 1 168 ? 19.107 18.987 -9.604 1.00 91.31 168 GLY A CA 1
ATOM 1292 C C . GLY A 1 168 ? 18.315 17.682 -9.757 1.00 91.31 168 GLY A C 1
ATOM 1293 O O . GLY A 1 168 ? 17.251 17.644 -10.378 1.00 91.31 168 GLY A O 1
ATOM 1294 N N . ASP A 1 169 ? 18.817 16.606 -9.146 1.00 87.12 169 ASP A N 1
ATOM 1295 C CA . ASP A 1 169 ? 18.204 15.267 -9.196 1.00 87.12 169 ASP A CA 1
ATOM 1296 C C . ASP A 1 169 ? 16.783 15.246 -8.618 1.00 87.12 169 ASP A C 1
ATOM 1298 O O . ASP A 1 169 ? 15.869 14.656 -9.197 1.00 87.12 169 ASP A O 1
ATOM 1302 N N . ALA A 1 170 ? 16.566 15.968 -7.514 1.00 84.88 170 ALA A N 1
ATOM 1303 C CA . ALA A 1 170 ? 15.254 16.065 -6.881 1.00 84.88 170 ALA A CA 1
ATOM 1304 C C . ALA A 1 170 ? 14.195 16.658 -7.828 1.00 84.88 170 ALA A C 1
ATOM 1306 O O . ALA A 1 170 ? 13.047 16.221 -7.807 1.00 84.88 170 ALA A O 1
ATOM 1307 N N . ALA A 1 171 ? 14.565 17.612 -8.691 1.00 87.00 171 ALA A N 1
ATOM 1308 C CA . ALA A 1 171 ? 13.636 18.190 -9.660 1.00 87.00 171 ALA A CA 1
ATOM 1309 C C . ALA A 1 171 ? 13.245 17.182 -10.750 1.00 87.00 171 ALA A C 1
ATOM 1311 O O . ALA A 1 171 ? 12.077 17.134 -11.138 1.00 87.00 171 ALA A O 1
ATOM 1312 N N . LEU A 1 172 ? 14.183 16.344 -11.207 1.00 88.69 172 LEU A N 1
ATOM 1313 C CA . LEU A 1 172 ? 13.878 15.264 -12.147 1.00 88.69 172 LEU A CA 1
ATOM 1314 C C . LEU A 1 172 ? 12.830 14.319 -11.542 1.00 88.69 172 LEU A C 1
ATOM 1316 O O . LEU A 1 172 ? 11.771 14.118 -12.129 1.00 88.69 172 LEU A O 1
ATOM 1320 N N . VAL A 1 173 ? 13.075 13.795 -10.340 1.00 84.50 173 VAL A N 1
ATOM 1321 C CA . VAL A 1 173 ? 12.163 12.831 -9.703 1.00 84.50 173 VAL A CA 1
ATOM 1322 C C . VAL A 1 173 ? 10.810 13.468 -9.368 1.00 84.50 173 VAL A C 1
ATOM 1324 O O . VAL A 1 173 ? 9.768 12.947 -9.763 1.00 84.50 173 VAL A O 1
ATOM 1327 N N . GLN A 1 174 ? 10.808 14.619 -8.688 1.00 82.56 174 GLN A N 1
ATOM 1328 C CA . GLN A 1 174 ? 9.585 15.207 -8.133 1.00 82.56 174 GLN A CA 1
ATOM 1329 C C . GLN A 1 174 ? 8.727 15.957 -9.153 1.00 82.56 174 GLN A C 1
ATOM 1331 O O . GLN A 1 174 ? 7.520 16.073 -8.945 1.00 82.56 174 GLN A O 1
ATOM 1336 N N . ASN A 1 175 ? 9.316 16.496 -10.225 1.00 84.56 175 ASN A N 1
ATOM 1337 C CA . ASN A 1 175 ? 8.578 17.319 -11.186 1.00 84.56 175 ASN A CA 1
ATOM 1338 C C . ASN A 1 175 ? 8.385 16.600 -12.518 1.00 84.56 175 ASN A C 1
ATOM 1340 O O . ASN A 1 175 ? 7.281 16.617 -13.052 1.00 84.56 175 ASN A O 1
ATOM 1344 N N . VAL A 1 176 ? 9.422 15.941 -13.037 1.00 85.38 176 VAL A N 1
ATOM 1345 C CA . VAL A 1 176 ? 9.365 15.285 -14.350 1.00 85.38 176 VAL A CA 1
ATOM 1346 C C . VAL A 1 176 ? 8.737 13.897 -14.221 1.00 85.38 176 VAL A C 1
ATOM 1348 O O . VAL A 1 176 ? 7.751 13.600 -14.886 1.00 85.38 176 VAL A O 1
ATOM 1351 N N . LEU A 1 177 ? 9.250 13.048 -13.326 1.00 86.06 177 LEU A N 1
ATOM 1352 C CA . LEU A 1 177 ? 8.897 11.618 -13.272 1.00 86.06 177 LEU A CA 1
ATOM 1353 C C . LEU A 1 177 ? 7.711 11.296 -12.340 1.00 86.06 177 LEU A C 1
ATOM 1355 O O . LEU A 1 177 ? 7.361 10.132 -12.124 1.00 86.06 177 LEU A O 1
ATOM 1359 N N . LYS A 1 178 ? 7.024 12.331 -11.839 1.00 86.38 178 LYS A N 1
ATOM 1360 C CA . LYS A 1 178 ? 5.796 12.205 -11.036 1.00 86.38 178 LYS A CA 1
ATOM 1361 C C . LYS A 1 178 ? 4.599 11.635 -11.805 1.00 86.38 178 LYS A C 1
ATOM 1363 O O . LYS A 1 178 ? 3.613 11.275 -11.179 1.00 86.38 178 LYS A O 1
ATOM 1368 N N . GLY A 1 179 ? 4.681 11.508 -13.130 1.00 90.69 179 GLY A N 1
ATOM 1369 C CA . GLY A 1 179 ? 3.599 11.039 -14.003 1.00 90.69 179 GLY A CA 1
ATOM 1370 C C . GLY A 1 179 ? 3.098 12.118 -14.959 1.00 90.69 179 GLY A C 1
ATOM 1371 O O . GLY A 1 179 ? 3.311 13.312 -14.731 1.00 90.69 179 GLY A O 1
ATOM 1372 N N . GLN A 1 180 ? 2.468 11.691 -16.052 1.00 94.31 180 GLN A N 1
ATOM 1373 C CA . GLN A 1 180 ? 1.917 12.574 -17.082 1.00 94.31 180 GLN A CA 1
ATOM 1374 C C . GLN A 1 180 ? 0.780 11.894 -17.858 1.00 94.31 180 GLN A C 1
ATOM 1376 O O . GLN A 1 180 ? 0.690 10.668 -17.880 1.00 94.31 180 GLN A O 1
ATOM 1381 N N . HIS A 1 181 ? -0.074 12.686 -18.510 1.00 96.12 181 HIS A N 1
ATOM 1382 C CA . HIS A 1 181 ? -1.195 12.196 -19.327 1.00 96.12 181 HIS A CA 1
ATOM 1383 C C . HIS A 1 181 ? -1.241 12.816 -20.741 1.00 96.12 181 HIS A C 1
ATOM 1385 O O . HIS A 1 181 ? -2.178 12.562 -21.497 1.00 96.12 181 HIS A O 1
ATOM 1391 N N . SER A 1 182 ? -0.243 13.625 -21.109 1.00 95.56 182 SER A N 1
ATOM 1392 C CA . SER A 1 182 ? -0.170 14.368 -22.376 1.00 95.56 182 SER A CA 1
ATOM 1393 C C . SER A 1 182 ? 0.587 13.628 -23.487 1.00 95.56 182 SER A C 1
ATOM 1395 O O . SER A 1 182 ? 0.341 13.888 -24.664 1.00 95.56 182 SER A O 1
ATOM 1397 N N . HIS A 1 183 ? 1.454 12.671 -23.140 1.00 96.88 183 HIS A N 1
ATOM 1398 C CA . HIS A 1 183 ? 2.291 11.896 -24.065 1.00 96.88 183 HIS A CA 1
ATOM 1399 C C . HIS A 1 183 ? 2.000 10.395 -23.945 1.00 96.88 183 HIS A C 1
ATOM 1401 O O . HIS A 1 183 ? 2.660 9.708 -23.162 1.00 96.88 183 HIS A O 1
ATOM 1407 N N . PRO A 1 184 ? 1.059 9.838 -24.728 1.00 97.19 184 PRO A N 1
ATOM 1408 C CA . PRO A 1 184 ? 0.705 8.416 -24.654 1.00 97.19 184 PRO A CA 1
ATOM 1409 C C . PRO A 1 184 ? 1.872 7.446 -24.903 1.00 97.19 184 PRO A C 1
ATOM 1411 O O . PRO A 1 184 ? 1.910 6.347 -24.357 1.00 97.19 184 PRO A O 1
ATOM 1414 N N . GLU A 1 185 ? 2.855 7.857 -25.703 1.00 96.94 185 GLU A N 1
ATOM 1415 C CA . GLU A 1 185 ? 4.069 7.076 -25.999 1.00 96.94 185 GLU A CA 1
ATOM 1416 C C . GLU A 1 185 ? 5.237 7.390 -25.049 1.00 96.94 185 GLU A C 1
ATOM 1418 O O . GLU A 1 185 ? 6.357 6.913 -25.231 1.00 96.94 185 GLU A O 1
ATOM 1423 N N . GLY A 1 186 ? 5.002 8.247 -24.057 1.00 97.12 186 GLY A N 1
ATOM 1424 C CA . GLY A 1 186 ? 6.006 8.690 -23.106 1.00 97.12 186 GLY A CA 1
ATOM 1425 C C . GLY A 1 186 ? 6.121 7.780 -21.887 1.00 97.12 186 GLY A C 1
ATOM 1426 O O . GLY A 1 186 ? 5.188 7.083 -21.497 1.00 97.12 186 GLY A O 1
ATOM 1427 N N . LEU A 1 187 ? 7.267 7.853 -21.212 1.00 95.88 187 LEU A N 1
ATOM 1428 C CA . LEU A 1 187 ? 7.434 7.296 -19.870 1.00 95.88 187 LEU A CA 1
ATOM 1429 C C . LEU A 1 187 ? 6.429 7.873 -18.863 1.00 95.88 187 LEU A C 1
ATOM 1431 O O . LEU A 1 187 ? 6.068 9.049 -18.950 1.00 95.88 187 LEU A O 1
ATOM 1435 N N . PHE A 1 188 ? 6.061 7.053 -17.872 1.00 94.12 188 PHE A N 1
ATOM 1436 C CA . PHE A 1 188 ? 5.174 7.409 -16.754 1.00 94.12 188 PHE A CA 1
ATOM 1437 C C . PHE A 1 188 ? 3.800 7.944 -17.197 1.00 94.12 188 PHE A C 1
ATOM 1439 O O . PHE A 1 188 ? 3.198 8.770 -16.509 1.00 94.12 188 PHE A O 1
ATOM 1446 N N . PHE A 1 189 ? 3.319 7.489 -18.359 1.00 97.06 189 PHE A N 1
ATOM 1447 C CA . PHE A 1 189 ? 1.998 7.825 -18.873 1.00 97.06 189 PHE A CA 1
ATOM 1448 C C . PHE A 1 189 ? 0.902 7.172 -18.021 1.00 97.06 189 PHE A C 1
ATOM 1450 O O . PHE A 1 189 ? 0.888 5.957 -17.861 1.00 97.06 189 PHE A O 1
ATOM 1457 N N . GLY A 1 190 ? -0.026 7.957 -17.477 1.00 95.75 190 GLY A N 1
ATOM 1458 C CA . GLY A 1 190 ? -1.104 7.465 -16.613 1.00 95.75 190 GLY A CA 1
ATOM 1459 C C . GLY A 1 190 ? -2.394 7.071 -17.333 1.00 95.75 190 GLY A C 1
ATOM 1460 O O . GLY A 1 190 ? -3.351 6.676 -16.673 1.00 95.75 190 GLY A O 1
ATOM 1461 N N . GLY A 1 191 ? -2.448 7.155 -18.666 1.00 96.44 191 GLY A N 1
ATOM 1462 C CA . GLY A 1 191 ? -3.658 6.857 -19.440 1.00 96.44 191 GLY A CA 1
ATOM 1463 C C . GLY A 1 191 ? -4.681 7.994 -19.440 1.00 96.44 191 GLY A C 1
ATOM 1464 O O . GLY A 1 191 ? -4.671 8.861 -18.580 1.00 96.44 191 GLY A O 1
ATOM 1465 N N . THR A 1 192 ? -5.595 8.008 -20.404 1.00 96.94 192 THR A N 1
ATOM 1466 C CA . THR A 1 192 ? -6.699 8.993 -20.466 1.00 96.94 192 THR A CA 1
ATOM 1467 C C . THR A 1 192 ? -8.050 8.403 -20.059 1.00 96.94 192 THR A C 1
ATOM 1469 O O . THR A 1 192 ? -9.083 9.052 -20.170 1.00 96.94 192 THR A O 1
ATOM 1472 N N . SER A 1 193 ? -8.046 7.153 -19.603 1.00 96.88 193 SER A N 1
ATOM 1473 C CA . SER A 1 193 ? -9.187 6.438 -19.034 1.00 96.88 193 SER A CA 1
ATOM 1474 C C . SER A 1 193 ? -8.671 5.334 -18.112 1.00 96.88 193 SER A C 1
ATOM 1476 O O . SER A 1 193 ? -7.471 5.031 -18.111 1.00 96.88 193 SER A O 1
ATOM 1478 N N . GLU A 1 194 ? -9.562 4.737 -17.323 1.00 97.12 194 GLU A N 1
ATOM 1479 C CA . GLU A 1 194 ? -9.205 3.620 -16.453 1.00 97.12 194 GLU A CA 1
ATOM 1480 C C . GLU A 1 194 ? -8.718 2.418 -17.277 1.00 97.12 194 GLU A C 1
ATOM 1482 O O . GLU A 1 194 ? -9.385 1.952 -18.203 1.00 97.12 194 GLU A O 1
ATOM 1487 N N . SER A 1 195 ? -7.529 1.927 -16.937 1.00 97.62 195 SER A N 1
ATOM 1488 C CA . SER A 1 195 ? -6.915 0.751 -17.547 1.00 97.62 195 SER A CA 1
ATOM 1489 C C . SER A 1 195 ? -7.600 -0.530 -17.076 1.00 97.62 195 SER A C 1
ATOM 1491 O O . SER A 1 195 ? -8.097 -0.617 -15.948 1.00 97.62 195 SER A O 1
ATOM 1493 N N . TRP A 1 196 ? -7.542 -1.579 -17.904 1.00 98.00 196 TRP A N 1
ATOM 1494 C CA . TRP A 1 196 ? -8.013 -2.908 -17.503 1.00 98.00 196 TRP A CA 1
ATOM 1495 C C . TRP A 1 196 ? -7.319 -3.389 -16.224 1.00 98.00 196 TRP A C 1
ATOM 1497 O O . TRP A 1 196 ? -7.962 -3.981 -15.363 1.00 98.00 196 TRP A O 1
ATOM 1507 N N . THR A 1 197 ? -6.024 -3.092 -16.075 1.00 97.81 197 THR A N 1
ATOM 1508 C CA . THR A 1 197 ? -5.223 -3.468 -14.903 1.00 97.81 197 THR A CA 1
ATOM 1509 C C . THR A 1 197 ? -5.822 -2.926 -13.601 1.00 97.81 197 THR A C 1
ATOM 1511 O O . THR A 1 197 ? -6.021 -3.687 -12.652 1.00 97.81 197 THR A O 1
ATOM 1514 N N . VAL A 1 198 ? -6.150 -1.630 -13.558 1.00 97.75 198 VAL A N 1
ATOM 1515 C CA . VAL A 1 198 ? -6.733 -0.981 -12.371 1.00 97.75 198 VAL A CA 1
ATOM 1516 C C . VAL A 1 198 ? -8.174 -1.431 -12.128 1.00 97.75 198 VAL A C 1
ATOM 1518 O O . VAL A 1 198 ? -8.539 -1.723 -10.983 1.00 97.75 198 VAL A O 1
ATOM 1521 N N . ALA A 1 199 ? -8.982 -1.535 -13.187 1.00 97.94 199 ALA A N 1
ATOM 1522 C CA . ALA A 1 199 ? -10.357 -2.020 -13.089 1.00 97.94 199 ALA A CA 1
ATOM 1523 C C . ALA A 1 199 ? -10.405 -3.455 -12.533 1.00 97.94 199 ALA A C 1
ATOM 1525 O O . ALA A 1 199 ? -11.107 -3.729 -11.562 1.00 97.94 199 ALA A O 1
ATOM 1526 N N . ASN A 1 200 ? -9.576 -4.352 -13.071 1.00 98.56 200 ASN A N 1
ATOM 1527 C CA . ASN A 1 200 ? -9.497 -5.737 -12.621 1.00 98.56 200 ASN A CA 1
ATOM 1528 C C . ASN A 1 200 ? -9.012 -5.848 -11.169 1.00 98.56 200 ASN A C 1
ATOM 1530 O O . ASN A 1 200 ? -9.581 -6.615 -10.395 1.00 98.56 200 ASN A O 1
ATOM 1534 N N . LEU A 1 201 ? -7.995 -5.076 -10.761 1.00 98.56 201 LEU A N 1
ATOM 1535 C CA . LEU A 1 201 ? -7.577 -5.069 -9.357 1.00 98.56 201 LEU A CA 1
ATOM 1536 C C . LEU A 1 201 ? -8.705 -4.568 -8.446 1.00 98.56 201 LEU A C 1
ATOM 1538 O O . LEU A 1 201 ? -8.941 -5.164 -7.399 1.00 98.56 201 LEU A O 1
ATOM 1542 N N . THR A 1 202 ? -9.436 -3.530 -8.860 1.00 97.94 202 THR A N 1
ATOM 1543 C CA . THR A 1 202 ? -10.602 -3.023 -8.121 1.00 97.94 202 THR A CA 1
ATOM 1544 C C . THR A 1 202 ? -11.651 -4.116 -7.912 1.00 97.94 202 THR A C 1
ATOM 1546 O O . THR A 1 202 ? -12.150 -4.272 -6.798 1.00 97.94 202 THR A O 1
ATOM 1549 N N . ASP A 1 203 ? -11.963 -4.897 -8.947 1.00 98.38 203 ASP A N 1
ATOM 1550 C CA . ASP A 1 203 ? -12.924 -6.000 -8.853 1.00 98.38 203 ASP A CA 1
ATOM 1551 C C . ASP A 1 203 ? -12.435 -7.117 -7.919 1.00 98.38 203 ASP A C 1
ATOM 1553 O O . ASP A 1 203 ? -13.209 -7.617 -7.101 1.00 98.38 203 ASP A O 1
ATOM 1557 N N . ILE A 1 204 ? -11.143 -7.460 -7.970 1.00 98.50 204 ILE A N 1
ATOM 1558 C CA . ILE A 1 204 ? -10.529 -8.445 -7.063 1.00 98.50 204 ILE A CA 1
ATOM 1559 C C . ILE A 1 204 ? -10.636 -7.982 -5.609 1.00 98.50 204 ILE A C 1
ATOM 1561 O O . ILE A 1 204 ? -11.016 -8.767 -4.738 1.00 98.50 204 ILE A O 1
ATOM 1565 N N . VAL A 1 205 ? -10.309 -6.716 -5.334 1.00 98.12 205 VAL A N 1
ATOM 1566 C CA . VAL A 1 205 ? -10.347 -6.169 -3.973 1.00 98.12 205 VAL A CA 1
ATOM 1567 C C . VAL A 1 205 ? -11.787 -6.132 -3.458 1.00 98.12 205 VAL A C 1
ATOM 1569 O O . VAL A 1 205 ? -12.028 -6.496 -2.309 1.00 98.12 205 VAL A O 1
ATOM 1572 N N . LYS A 1 206 ? -12.755 -5.765 -4.307 1.00 97.62 206 LYS A N 1
ATOM 1573 C CA . LYS A 1 206 ? -14.183 -5.790 -3.963 1.00 97.62 206 LYS A CA 1
ATOM 1574 C C . LYS A 1 206 ? -14.678 -7.197 -3.633 1.00 97.62 206 LYS A C 1
ATOM 1576 O O . LYS A 1 206 ? -15.311 -7.365 -2.597 1.00 97.62 206 LYS A O 1
ATOM 1581 N N . ASP A 1 207 ? -14.379 -8.194 -4.469 1.00 97.44 207 ASP A N 1
ATOM 1582 C CA . ASP A 1 207 ? -14.811 -9.583 -4.236 1.00 97.44 207 ASP A CA 1
ATOM 1583 C C . ASP A 1 207 ?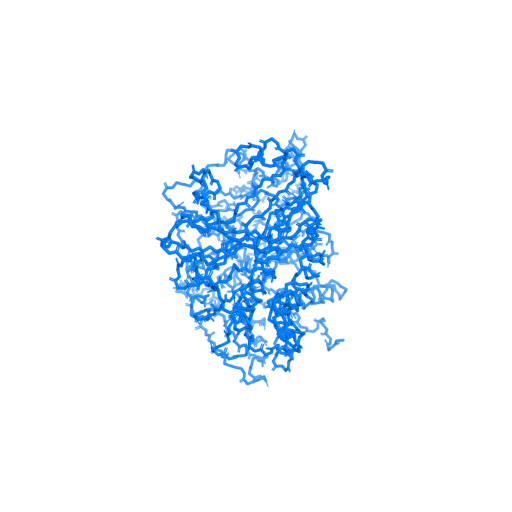 -14.187 -10.157 -2.959 1.00 97.44 207 ASP A C 1
ATOM 1585 O O . ASP A 1 207 ? -14.867 -10.701 -2.091 1.00 97.44 207 ASP A O 1
ATOM 1589 N N . HIS A 1 208 ? -12.874 -10.003 -2.803 1.00 97.38 208 HIS A N 1
ATOM 1590 C CA . HIS A 1 208 ? -12.164 -10.622 -1.691 1.00 97.38 208 HIS A CA 1
ATOM 1591 C C . HIS A 1 208 ? -12.242 -9.825 -0.380 1.00 97.38 208 HIS A C 1
ATOM 1593 O O . HIS A 1 208 ? -12.016 -10.411 0.682 1.00 97.38 208 HIS A O 1
ATOM 1599 N N . GLY A 1 209 ? -12.543 -8.528 -0.439 1.00 96.12 209 GLY A N 1
ATOM 1600 C CA . GLY A 1 209 ? -12.705 -7.644 0.716 1.00 96.12 209 GLY A CA 1
ATOM 1601 C C . GLY A 1 209 ? -14.149 -7.509 1.204 1.00 96.12 209 GLY A C 1
ATOM 1602 O O . GLY A 1 209 ? -14.381 -6.862 2.224 1.00 96.12 209 GLY A O 1
ATOM 1603 N N . GLN A 1 210 ? -15.124 -8.101 0.506 1.00 92.81 210 GLN A N 1
ATOM 1604 C CA . GLN A 1 210 ? -16.538 -7.985 0.857 1.00 92.81 210 GLN A CA 1
ATOM 1605 C C . GLN A 1 210 ? -16.805 -8.431 2.305 1.00 92.81 210 GLN A C 1
ATOM 1607 O O . GLN A 1 210 ? -16.515 -9.563 2.682 1.00 92.81 210 GLN A O 1
ATOM 1612 N N . GLY A 1 211 ? -17.412 -7.546 3.102 1.00 91.12 211 GLY A N 1
ATOM 1613 C CA . GLY A 1 211 ? -17.789 -7.830 4.492 1.00 91.12 211 GLY A CA 1
ATOM 1614 C C . GLY A 1 211 ? -16.643 -7.735 5.506 1.00 91.12 211 GLY A C 1
ATOM 1615 O O . GLY A 1 211 ? -16.879 -7.941 6.696 1.00 91.12 211 GLY A O 1
ATOM 1616 N N . ALA A 1 212 ? -15.426 -7.401 5.071 1.00 95.62 212 ALA A N 1
ATOM 1617 C CA . ALA A 1 212 ? -14.320 -7.149 5.980 1.00 95.62 212 ALA A CA 1
ATOM 1618 C C . ALA A 1 212 ? -14.537 -5.841 6.761 1.00 95.62 212 ALA A C 1
ATOM 1620 O O . ALA A 1 212 ? -14.961 -4.823 6.218 1.00 95.62 212 ALA A O 1
ATOM 1621 N N . GLN A 1 213 ? -14.190 -5.852 8.046 1.00 93.56 213 GLN A N 1
ATOM 1622 C CA . GLN A 1 213 ? -14.167 -4.659 8.892 1.00 93.56 213 GLN A CA 1
ATOM 1623 C C . GLN A 1 213 ? -12.911 -3.818 8.657 1.00 93.56 213 GLN A C 1
ATOM 1625 O O . GLN A 1 213 ? -12.930 -2.614 8.898 1.00 93.56 213 GLN A O 1
ATOM 1630 N N . GLN A 1 214 ? -11.820 -4.439 8.200 1.00 95.06 214 GLN A N 1
ATOM 1631 C CA . GLN A 1 214 ? -10.579 -3.749 7.871 1.00 95.06 214 GLN A CA 1
ATOM 1632 C C . GLN A 1 214 ? -9.881 -4.407 6.682 1.00 95.06 214 GLN A C 1
ATOM 1634 O O . GLN A 1 214 ? -9.761 -5.633 6.606 1.00 95.06 214 GLN A O 1
ATOM 1639 N N . LEU A 1 215 ? -9.382 -3.569 5.779 1.00 98.06 215 LEU A N 1
ATOM 1640 C CA . LEU A 1 215 ? -8.593 -3.980 4.625 1.00 98.06 215 LEU A CA 1
ATOM 1641 C C . LEU A 1 215 ? -7.149 -3.511 4.783 1.00 98.06 215 LEU A C 1
ATOM 1643 O O . LEU A 1 215 ? -6.862 -2.533 5.474 1.00 98.06 215 LEU A O 1
ATOM 1647 N N . GLY A 1 216 ? -6.230 -4.170 4.096 1.00 98.25 216 GLY A N 1
ATOM 1648 C CA . GLY A 1 216 ? -4.907 -3.616 3.876 1.00 98.25 216 GLY A CA 1
ATOM 1649 C C . GLY A 1 216 ? -4.251 -4.167 2.630 1.00 98.25 216 GLY A C 1
ATOM 1650 O O . GLY A 1 216 ? -4.666 -5.201 2.122 1.00 98.25 216 GLY A O 1
ATOM 1651 N N . ILE A 1 217 ? -3.241 -3.472 2.126 1.00 98.81 217 ILE A N 1
ATOM 1652 C CA . ILE A 1 217 ? -2.476 -3.871 0.949 1.00 98.81 217 ILE A CA 1
ATOM 1653 C C . ILE A 1 217 ? -0.987 -3.653 1.198 1.00 98.81 217 ILE A C 1
ATOM 1655 O O . ILE A 1 217 ? -0.589 -2.603 1.702 1.00 98.81 217 ILE A O 1
ATOM 1659 N N . VAL A 1 218 ? -0.183 -4.653 0.847 1.00 98.75 218 VAL A N 1
ATOM 1660 C CA . VAL A 1 218 ? 1.272 -4.561 0.710 1.00 98.75 218 VAL A CA 1
ATOM 1661 C C . VAL A 1 218 ? 1.603 -4.766 -0.763 1.00 98.75 218 VAL A C 1
ATOM 1663 O O . VAL A 1 218 ? 1.416 -5.861 -1.295 1.00 98.75 218 VAL A O 1
ATOM 1666 N N . ASP A 1 219 ? 2.088 -3.721 -1.422 1.00 98.38 219 ASP A N 1
ATOM 1667 C CA . ASP A 1 219 ? 2.469 -3.753 -2.831 1.00 98.38 219 ASP A CA 1
ATOM 1668 C C . ASP A 1 219 ? 3.991 -3.816 -2.978 1.00 98.38 219 ASP A C 1
ATOM 1670 O O . ASP A 1 219 ? 4.709 -2.988 -2.416 1.00 98.38 219 ASP A O 1
ATOM 1674 N N . LEU A 1 220 ? 4.488 -4.832 -3.686 1.00 98.12 220 LEU A N 1
ATOM 1675 C CA . LEU A 1 220 ? 5.911 -5.169 -3.745 1.00 98.12 220 LEU A CA 1
ATOM 1676 C C . LEU A 1 220 ? 6.557 -4.642 -5.037 1.00 98.12 220 LEU A C 1
ATOM 1678 O O . LEU A 1 220 ? 6.245 -5.132 -6.127 1.00 98.12 220 LEU A O 1
ATOM 1682 N N . HIS A 1 221 ? 7.505 -3.714 -4.888 1.00 97.06 221 HIS A N 1
ATOM 1683 C CA . HIS A 1 221 ? 8.250 -3.034 -5.956 1.00 97.06 221 HIS A CA 1
ATOM 1684 C C . HIS A 1 221 ? 9.761 -3.113 -5.757 1.00 97.06 221 HIS A C 1
ATOM 1686 O O . HIS A 1 221 ? 10.267 -3.368 -4.667 1.00 97.06 221 HIS A O 1
ATOM 1692 N N . THR A 1 222 ? 10.496 -2.882 -6.832 1.00 95.44 222 THR A N 1
ATOM 1693 C CA . THR A 1 222 ? 11.953 -2.890 -6.895 1.00 95.44 222 THR A CA 1
ATOM 1694 C C . THR A 1 222 ? 12.447 -1.822 -7.858 1.00 95.44 222 THR A C 1
ATOM 1696 O O . THR A 1 222 ? 11.936 -1.714 -8.972 1.00 95.44 222 THR A O 1
ATOM 1699 N N . GLY A 1 223 ? 13.555 -1.169 -7.529 1.00 88.06 223 GLY A N 1
ATOM 1700 C CA . GLY A 1 223 ? 14.215 -0.257 -8.454 1.00 88.06 223 GLY A CA 1
ATOM 1701 C C . GLY A 1 223 ? 14.947 0.872 -7.756 1.00 88.06 223 GLY A C 1
ATOM 1702 O O . GLY A 1 223 ? 16.137 1.068 -7.999 1.00 88.06 223 GLY A O 1
ATOM 1703 N N . VAL A 1 224 ? 14.255 1.617 -6.898 1.00 82.25 224 VAL A N 1
ATOM 1704 C CA . VAL A 1 224 ? 14.789 2.843 -6.285 1.00 82.25 224 VAL A CA 1
ATOM 1705 C C . VAL A 1 224 ? 15.158 2.609 -4.821 1.00 82.25 224 VAL A C 1
ATOM 1707 O O . VAL A 1 224 ? 14.555 1.798 -4.132 1.00 82.25 224 VAL A O 1
ATOM 1710 N N . GLY A 1 225 ? 16.189 3.307 -4.345 1.00 85.12 225 GLY A N 1
ATOM 1711 C CA . GLY A 1 225 ? 16.625 3.267 -2.950 1.00 85.12 225 GLY A CA 1
ATOM 1712 C C . GLY A 1 225 ? 17.936 2.504 -2.719 1.00 85.12 225 GLY A C 1
ATOM 1713 O O . GLY A 1 225 ? 18.575 2.026 -3.663 1.00 85.12 225 GLY A O 1
ATOM 1714 N N . PRO A 1 226 ? 18.397 2.420 -1.457 1.00 85.50 226 PRO A N 1
ATOM 1715 C CA . PRO A 1 226 ? 19.638 1.735 -1.110 1.00 85.50 226 PRO A CA 1
ATOM 1716 C C . PRO A 1 226 ? 19.591 0.236 -1.443 1.00 85.50 226 PRO A C 1
ATOM 1718 O O . PRO A 1 226 ? 18.592 -0.432 -1.196 1.00 85.50 226 PRO A O 1
ATOM 1721 N N . TYR A 1 227 ? 20.696 -0.307 -1.958 1.00 92.88 227 TYR A N 1
ATOM 1722 C CA . TYR A 1 227 ? 20.803 -1.707 -2.389 1.00 92.88 227 TYR A CA 1
ATOM 1723 C C . TYR A 1 227 ? 20.306 -2.695 -1.316 1.00 92.88 227 TYR A C 1
ATOM 1725 O O . TYR A 1 227 ? 20.875 -2.765 -0.225 1.00 92.88 227 TYR A O 1
ATOM 1733 N N . GLY A 1 228 ? 19.262 -3.467 -1.633 1.00 87.75 228 GLY A N 1
ATOM 1734 C CA . GLY A 1 228 ? 18.666 -4.484 -0.753 1.00 87.75 228 GLY A CA 1
ATOM 1735 C C . GLY A 1 228 ? 17.804 -3.934 0.388 1.00 87.75 228 GLY A C 1
ATOM 1736 O O . GLY A 1 228 ? 17.149 -4.706 1.086 1.00 87.75 228 GLY A O 1
ATOM 1737 N N . PHE A 1 229 ? 17.759 -2.619 0.588 1.00 90.56 229 PHE A N 1
ATOM 1738 C CA . PHE A 1 229 ? 16.881 -1.994 1.570 1.00 90.56 229 PHE A CA 1
ATOM 1739 C C . PHE A 1 229 ? 15.477 -1.830 0.986 1.00 90.56 229 PHE A C 1
ATOM 1741 O O . PHE A 1 229 ? 15.333 -1.313 -0.119 1.00 90.56 229 PHE A O 1
ATOM 1748 N N . GLY A 1 230 ? 14.461 -2.280 1.724 1.00 90.62 230 GLY A N 1
ATOM 1749 C CA . GLY A 1 230 ? 13.056 -2.068 1.398 1.00 90.62 230 GLY A CA 1
ATOM 1750 C C . GLY A 1 230 ? 12.531 -0.831 2.108 1.00 90.62 230 GLY A C 1
ATOM 1751 O O . GLY A 1 230 ? 12.288 -0.875 3.315 1.00 90.62 230 GLY A O 1
ATOM 1752 N N . GLU A 1 231 ? 12.345 0.263 1.376 1.00 90.12 231 GLU A N 1
ATOM 1753 C CA . GLU A 1 231 ? 11.679 1.440 1.918 1.00 90.12 231 GLU A CA 1
ATOM 1754 C C . GLU A 1 231 ? 10.185 1.149 2.108 1.00 90.12 231 GLU A C 1
ATOM 1756 O O . GLU A 1 231 ? 9.497 0.722 1.181 1.00 90.12 231 GLU A O 1
ATOM 1761 N N . VAL A 1 232 ? 9.694 1.375 3.330 1.00 90.00 232 VAL A N 1
ATOM 1762 C CA . VAL A 1 232 ? 8.282 1.214 3.690 1.00 90.00 232 VAL A CA 1
ATOM 1763 C C . VAL A 1 232 ? 7.576 2.551 3.488 1.00 90.00 232 VAL A C 1
ATOM 1765 O O . VAL A 1 232 ? 7.700 3.453 4.321 1.00 90.00 232 VAL A O 1
ATOM 1768 N N . MET A 1 233 ? 6.794 2.678 2.419 1.00 89.69 233 MET A N 1
ATOM 1769 C CA . MET A 1 233 ? 5.963 3.861 2.185 1.00 89.69 233 MET A CA 1
ATOM 1770 C C . MET A 1 233 ? 4.555 3.609 2.721 1.00 89.69 233 MET A C 1
ATOM 1772 O O . MET A 1 233 ? 3.845 2.712 2.262 1.00 89.69 233 MET A O 1
ATOM 1776 N N . ARG A 1 234 ? 4.156 4.393 3.728 1.00 89.69 234 ARG A N 1
ATOM 1777 C CA . ARG A 1 234 ? 2.829 4.316 4.352 1.00 89.69 234 ARG A CA 1
ATOM 1778 C C . ARG A 1 234 ? 1.896 5.316 3.684 1.00 89.69 234 ARG A C 1
ATOM 1780 O O . ARG A 1 234 ? 1.869 6.481 4.066 1.00 89.69 234 ARG A O 1
ATOM 1787 N N . MET A 1 235 ? 1.123 4.840 2.715 1.00 90.62 235 MET A N 1
ATOM 1788 C CA . MET A 1 235 ? 0.158 5.651 1.964 1.00 90.62 235 MET A CA 1
ATOM 1789 C C . MET A 1 235 ? -1.160 5.851 2.733 1.00 90.62 235 MET A C 1
ATOM 1791 O O . MET A 1 235 ? -1.999 6.652 2.336 1.00 90.62 235 MET A O 1
ATOM 1795 N N . ASP A 1 236 ? -1.348 5.143 3.853 1.00 88.00 236 ASP A N 1
ATOM 1796 C CA . ASP A 1 236 ? -2.487 5.291 4.772 1.00 88.00 236 ASP A CA 1
ATOM 1797 C C . ASP A 1 236 ? -2.340 6.449 5.775 1.00 88.00 236 ASP A C 1
ATOM 1799 O O . ASP A 1 236 ? -3.231 6.686 6.591 1.00 88.00 236 ASP A O 1
ATOM 1803 N N . ARG A 1 237 ? -1.213 7.167 5.758 1.00 84.06 237 ARG A N 1
ATOM 1804 C CA . ARG A 1 237 ? -0.926 8.265 6.690 1.00 84.06 237 ARG A CA 1
ATOM 1805 C C . ARG A 1 237 ? -0.065 9.335 6.030 1.00 84.06 237 ARG A C 1
ATOM 1807 O O . ARG A 1 237 ? 0.461 9.144 4.941 1.00 84.06 237 ARG A O 1
ATOM 1814 N N . ALA A 1 238 ? 0.065 10.479 6.699 1.00 75.69 238 ALA A N 1
ATOM 1815 C CA . ALA A 1 238 ? 0.882 11.572 6.187 1.00 75.69 238 ALA A CA 1
ATOM 1816 C C . ALA A 1 238 ? 2.342 11.116 5.979 1.00 75.69 238 ALA A C 1
ATOM 1818 O O . ALA A 1 238 ? 2.887 10.440 6.862 1.00 75.69 238 ALA A O 1
ATOM 1819 N N . PRO A 1 239 ? 2.977 11.501 4.856 1.00 73.94 239 PRO A N 1
ATOM 1820 C CA . PRO A 1 239 ? 4.376 11.193 4.606 1.00 73.94 239 PRO A CA 1
ATOM 1821 C C . PRO A 1 239 ? 5.272 11.780 5.698 1.00 73.94 239 PRO A C 1
ATOM 1823 O O . PRO A 1 239 ? 4.963 12.808 6.309 1.00 73.94 239 PRO A O 1
ATOM 1826 N N . LEU A 1 240 ? 6.421 11.142 5.927 1.00 70.50 240 LEU A N 1
ATOM 1827 C CA . LEU A 1 240 ? 7.464 11.743 6.752 1.00 70.50 240 LEU A CA 1
ATOM 1828 C C . LEU A 1 240 ? 8.002 12.983 6.027 1.00 70.50 240 LEU A C 1
ATOM 1830 O O . LEU A 1 240 ? 8.349 12.906 4.847 1.00 70.50 240 LEU A O 1
ATOM 1834 N N . ALA A 1 241 ? 8.066 14.119 6.725 1.00 71.19 241 ALA A N 1
ATOM 1835 C CA . ALA A 1 241 ? 8.520 15.378 6.138 1.00 71.19 241 ALA A CA 1
ATOM 1836 C C . ALA A 1 241 ? 9.935 15.232 5.550 1.00 71.19 241 ALA A C 1
ATOM 1838 O O . ALA A 1 241 ? 10.853 14.801 6.253 1.00 71.19 241 ALA A O 1
ATOM 1839 N N . GLY A 1 242 ? 10.107 15.600 4.276 1.00 68.62 242 GLY A N 1
ATOM 1840 C CA . GLY A 1 242 ? 11.381 15.477 3.562 1.00 68.62 242 GLY A CA 1
ATOM 1841 C C . GLY A 1 242 ? 11.659 14.099 2.950 1.00 68.62 242 GLY A C 1
ATOM 1842 O O . GLY A 1 242 ? 12.758 13.891 2.440 1.00 68.62 242 GLY A O 1
ATOM 1843 N N . SER A 1 243 ? 10.699 13.169 2.984 1.00 70.62 243 SER A N 1
ATOM 1844 C CA . SER A 1 243 ? 10.779 11.921 2.213 1.00 70.62 243 SER A CA 1
ATOM 1845 C C . SER A 1 243 ? 10.699 12.186 0.704 1.00 70.62 243 SER A C 1
ATOM 1847 O O . SER A 1 243 ? 10.018 13.107 0.250 1.00 70.62 243 SER A O 1
ATOM 1849 N N . GLU A 1 244 ? 11.387 11.371 -0.102 1.00 68.19 244 GLU A N 1
ATOM 1850 C CA . GLU A 1 244 ? 11.433 11.557 -1.564 1.00 68.19 244 GLU A CA 1
ATOM 1851 C C . GLU A 1 244 ? 10.061 11.362 -2.234 1.00 68.19 244 GLU A C 1
ATOM 1853 O O . GLU A 1 244 ? 9.790 11.945 -3.286 1.00 68.19 244 GLU A O 1
ATOM 1858 N N . TRP A 1 245 ? 9.178 10.597 -1.591 1.00 71.44 245 TRP A N 1
ATOM 1859 C CA . TRP A 1 245 ? 7.835 10.250 -2.053 1.00 71.44 245 TRP A CA 1
ATOM 1860 C C . TRP A 1 245 ? 6.724 11.149 -1.489 1.00 71.44 245 TRP A C 1
ATOM 1862 O O . TRP A 1 245 ? 5.557 10.916 -1.788 1.00 71.44 245 TRP A O 1
ATOM 1872 N N . GLU A 1 246 ? 7.051 12.216 -0.748 1.00 70.50 246 GLU A N 1
ATOM 1873 C CA . GLU A 1 246 ? 6.077 13.128 -0.115 1.00 70.50 246 GLU A CA 1
ATOM 1874 C C . GLU A 1 246 ? 5.006 13.676 -1.084 1.00 70.50 246 GLU A C 1
ATOM 1876 O O . GLU A 1 246 ? 3.884 13.971 -0.676 1.00 70.50 246 GLU A O 1
ATOM 1881 N N . LYS A 1 247 ? 5.337 13.805 -2.375 1.00 68.19 247 LYS A N 1
ATOM 1882 C CA . LYS A 1 247 ? 4.449 14.341 -3.425 1.00 68.19 247 LYS A CA 1
ATOM 1883 C C . LYS A 1 247 ? 3.817 13.268 -4.318 1.00 68.19 247 LYS A C 1
ATOM 1885 O O . LYS A 1 247 ? 3.158 13.615 -5.298 1.00 68.19 247 LYS A O 1
ATOM 1890 N N . ILE A 1 248 ? 4.061 11.991 -4.039 1.00 70.12 248 ILE A N 1
ATOM 1891 C CA . ILE A 1 248 ? 3.535 10.877 -4.825 1.00 70.12 248 ILE A CA 1
ATOM 1892 C C . ILE A 1 248 ? 2.211 10.435 -4.194 1.00 70.12 248 ILE A C 1
ATOM 1894 O O . ILE A 1 248 ? 2.126 10.211 -2.993 1.00 70.12 248 ILE A O 1
ATOM 1898 N N . GLY A 1 249 ? 1.170 10.311 -5.011 1.00 75.25 249 GLY A N 1
ATOM 1899 C CA . GLY A 1 249 ? -0.146 9.815 -4.610 1.00 75.25 249 GLY A CA 1
ATOM 1900 C C . GLY A 1 249 ? -0.875 9.240 -5.818 1.00 75.25 249 GLY A C 1
ATOM 1901 O O . GLY A 1 249 ? -0.290 9.200 -6.905 1.00 75.25 249 GLY A O 1
ATOM 1902 N N . ASN A 1 250 ? -2.135 8.830 -5.644 1.00 80.31 250 ASN A N 1
ATOM 1903 C CA . ASN A 1 250 ? -2.942 8.219 -6.707 1.00 80.31 250 ASN A CA 1
ATOM 1904 C C . ASN A 1 250 ? -2.281 6.939 -7.242 1.00 80.31 250 ASN A C 1
ATOM 1906 O O . ASN A 1 250 ? -2.092 6.762 -8.450 1.00 80.31 250 ASN A O 1
ATOM 1910 N N . LEU A 1 251 ? -1.873 6.075 -6.312 1.00 91.38 251 LEU A N 1
ATOM 1911 C CA . LEU A 1 251 ? -1.161 4.830 -6.588 1.00 91.38 251 LEU A CA 1
ATOM 1912 C C . LEU A 1 251 ? -2.137 3.657 -6.578 1.00 91.38 251 LEU A C 1
ATOM 1914 O O . LEU A 1 251 ? -3.267 3.762 -6.103 1.00 91.38 251 LEU A O 1
ATOM 1918 N N . VAL A 1 252 ? -1.703 2.499 -7.074 1.00 92.94 252 VAL A N 1
ATOM 1919 C CA . VAL A 1 252 ? -2.590 1.339 -7.197 1.00 92.94 252 VAL A CA 1
ATOM 1920 C C . VAL A 1 252 ? -3.130 0.864 -5.841 1.00 92.94 252 VAL A C 1
ATOM 1922 O O . VAL A 1 252 ? -4.212 0.294 -5.792 1.00 92.94 252 VAL A O 1
ATOM 1925 N N . CYS A 1 253 ? -2.435 1.133 -4.729 1.00 95.31 253 CYS A N 1
ATOM 1926 C CA . CYS A 1 253 ? -2.914 0.804 -3.384 1.00 95.31 253 CYS A CA 1
ATOM 1927 C C . CYS A 1 253 ? -4.193 1.558 -2.980 1.00 95.31 253 CYS A C 1
ATOM 1929 O O . CYS A 1 253 ? -4.915 1.106 -2.091 1.00 95.31 253 CYS A O 1
ATOM 1931 N N . ASP A 1 254 ? -4.512 2.670 -3.648 1.00 95.00 254 ASP A N 1
ATOM 1932 C CA . ASP A 1 254 ? -5.721 3.458 -3.391 1.00 95.00 254 ASP A CA 1
ATOM 1933 C C . ASP A 1 254 ? -7.000 2.758 -3.877 1.00 95.00 254 ASP A C 1
ATOM 1935 O O . ASP A 1 254 ? -8.104 3.183 -3.545 1.00 95.00 254 ASP A O 1
ATOM 1939 N N . VAL A 1 255 ? -6.893 1.624 -4.586 1.00 95.88 255 VAL A N 1
ATOM 1940 C CA . VAL A 1 255 ? -8.056 0.773 -4.906 1.00 95.88 255 VAL A CA 1
ATOM 1941 C C . VAL A 1 255 ? -8.808 0.310 -3.657 1.00 95.88 255 VAL A C 1
ATOM 1943 O O . VAL A 1 255 ? -10.003 0.035 -3.751 1.00 95.88 255 VAL A O 1
ATOM 1946 N N . LEU A 1 256 ? -8.147 0.255 -2.491 1.00 96.38 256 LEU A N 1
ATOM 1947 C CA . LEU A 1 256 ? -8.809 -0.076 -1.228 1.00 96.38 256 LEU A CA 1
ATOM 1948 C C . LEU A 1 256 ? -9.873 0.955 -0.831 1.00 96.38 256 LEU A C 1
ATOM 1950 O O . LEU A 1 256 ? -10.859 0.576 -0.210 1.00 96.38 256 LEU A O 1
ATOM 1954 N N . ASP A 1 257 ? -9.733 2.221 -1.236 1.00 93.25 257 ASP A N 1
ATOM 1955 C CA . ASP A 1 257 ? -10.716 3.271 -0.917 1.00 93.25 257 ASP A CA 1
ATOM 1956 C C . ASP A 1 257 ? -12.033 3.093 -1.682 1.00 93.25 257 ASP A C 1
ATOM 1958 O O . ASP A 1 257 ? -13.040 3.727 -1.375 1.00 93.25 257 ASP A O 1
ATOM 1962 N N . ARG A 1 258 ? -12.042 2.220 -2.697 1.00 92.19 258 ARG A N 1
ATOM 1963 C CA . ARG A 1 258 ? -13.236 1.874 -3.480 1.00 92.19 258 ARG A CA 1
ATOM 1964 C C . ARG A 1 258 ? -14.066 0.765 -2.828 1.00 92.19 258 ARG A C 1
ATOM 1966 O O . ARG A 1 258 ? -15.056 0.329 -3.425 1.00 92.19 258 ARG A O 1
ATOM 1973 N N . VAL A 1 259 ? -13.658 0.288 -1.651 1.00 91.88 259 VAL A N 1
ATOM 1974 C CA . VAL A 1 259 ? -14.351 -0.729 -0.859 1.00 91.88 259 VAL A CA 1
ATOM 1975 C C . VAL A 1 259 ? -14.675 -0.149 0.512 1.00 91.88 259 VAL A C 1
ATOM 1977 O O . VAL A 1 259 ? -13.802 0.355 1.211 1.00 91.88 259 VAL A O 1
ATOM 1980 N N . GLU A 1 260 ? -15.945 -0.215 0.900 1.00 87.44 260 GLU A N 1
ATOM 1981 C CA . GLU A 1 260 ? -16.385 0.252 2.212 1.00 87.44 260 GLU A CA 1
ATOM 1982 C C . GLU A 1 260 ? -15.952 -0.740 3.300 1.00 87.44 260 GLU A C 1
ATOM 1984 O O . GLU A 1 260 ? -16.227 -1.937 3.205 1.00 87.44 260 GLU A O 1
ATOM 1989 N N . ALA A 1 261 ? -15.283 -0.233 4.334 1.00 88.69 261 ALA A N 1
ATOM 1990 C CA . ALA A 1 261 ? -14.884 -0.982 5.518 1.00 88.69 261 ALA A CA 1
ATOM 1991 C C . ALA A 1 261 ? -15.082 -0.111 6.767 1.00 88.69 261 ALA A C 1
ATOM 1993 O O . ALA A 1 261 ? -14.982 1.115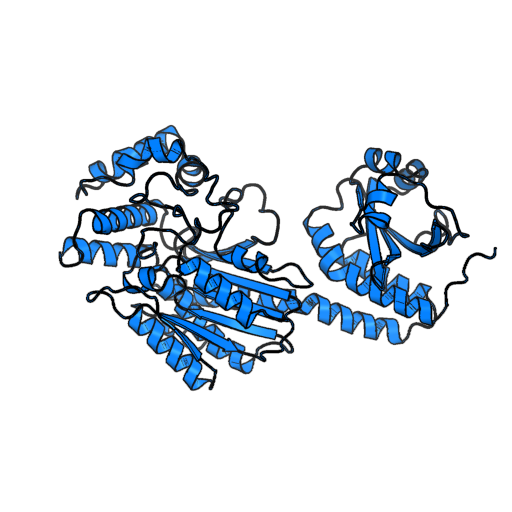 6.703 1.00 88.69 261 ALA A O 1
ATOM 1994 N N . GLU A 1 262 ? -15.357 -0.738 7.915 1.00 85.62 262 GLU A N 1
ATOM 1995 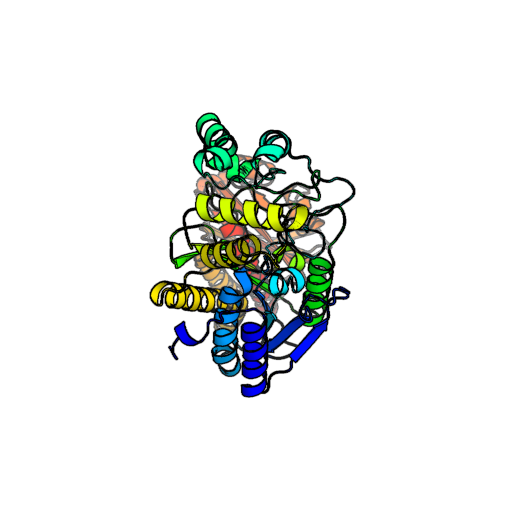C CA . GLU A 1 262 ? -15.581 -0.023 9.182 1.00 85.62 262 GLU A CA 1
ATOM 1996 C C . GLU A 1 262 ? -14.342 0.763 9.639 1.00 85.62 262 GLU A C 1
ATOM 1998 O O . GLU A 1 262 ? -14.458 1.842 10.224 1.00 85.62 262 GLU A O 1
ATOM 2003 N N . ARG A 1 263 ? -13.151 0.203 9.406 1.00 85.62 263 ARG A N 1
ATOM 2004 C CA . ARG A 1 263 ? -11.862 0.793 9.767 1.00 85.62 263 ARG A CA 1
ATOM 2005 C C . ARG A 1 263 ? -11.126 1.262 8.507 1.00 85.62 263 ARG A C 1
ATOM 2007 O O . ARG A 1 263 ? -11.173 0.562 7.494 1.00 85.62 263 ARG A O 1
ATOM 2014 N N . PRO A 1 264 ? -10.384 2.386 8.575 1.00 87.12 264 PRO A N 1
ATOM 2015 C CA . PRO A 1 264 ? -9.541 2.831 7.470 1.00 87.12 264 PRO A CA 1
ATOM 2016 C C . PRO A 1 264 ? -8.556 1.741 7.011 1.00 87.12 264 PRO A C 1
ATOM 2018 O O . PRO A 1 264 ? -8.025 1.004 7.857 1.00 87.12 264 PRO A O 1
ATOM 2021 N N . PRO A 1 265 ? -8.291 1.631 5.697 1.00 93.75 265 PRO A N 1
ATOM 2022 C CA . PRO A 1 265 ? -7.402 0.610 5.168 1.00 93.75 265 PRO A CA 1
ATOM 2023 C C . PRO A 1 265 ? -5.927 0.898 5.478 1.00 93.75 265 PRO A C 1
ATOM 2025 O O . PRO A 1 265 ? -5.500 2.051 5.503 1.00 93.75 265 PRO A O 1
ATOM 2028 N N . LEU A 1 266 ? -5.123 -0.157 5.642 1.00 95.25 266 LEU A N 1
ATOM 2029 C CA . LEU A 1 266 ? -3.659 -0.044 5.666 1.00 95.25 266 LEU A CA 1
ATOM 2030 C C . LEU A 1 266 ? -3.116 -0.071 4.232 1.00 95.25 266 LEU A C 1
ATOM 2032 O O . LEU A 1 266 ? -3.438 -0.979 3.471 1.00 95.25 266 LEU A O 1
ATOM 2036 N N . LYS A 1 267 ? -2.271 0.884 3.842 1.00 96.50 267 LYS A N 1
ATOM 2037 C CA . LYS A 1 267 ? -1.748 0.975 2.473 1.00 96.50 267 LYS A CA 1
ATOM 2038 C C . LYS A 1 267 ? -0.238 1.092 2.512 1.00 96.50 267 LYS A C 1
ATOM 2040 O O . LYS A 1 267 ? 0.305 2.132 2.879 1.00 96.50 267 LYS A O 1
ATOM 2045 N N . ILE A 1 268 ? 0.433 0.011 2.147 1.00 96.31 268 ILE A N 1
ATOM 2046 C CA . ILE A 1 268 ? 1.877 -0.115 2.270 1.00 96.31 268 ILE A CA 1
ATOM 2047 C C . ILE A 1 268 ? 2.459 -0.425 0.900 1.00 96.31 268 ILE A C 1
ATOM 2049 O O . ILE A 1 268 ? 2.040 -1.371 0.236 1.00 96.31 268 ILE A O 1
ATOM 2053 N N . ILE A 1 269 ? 3.453 0.355 0.499 1.00 95.94 269 ILE A N 1
ATOM 2054 C CA . ILE A 1 269 ? 4.296 0.050 -0.653 1.00 95.94 269 ILE A CA 1
ATOM 2055 C C . ILE A 1 269 ? 5.684 -0.284 -0.126 1.00 95.94 269 ILE A C 1
ATOM 2057 O O . ILE A 1 269 ? 6.232 0.442 0.705 1.00 95.94 269 ILE A O 1
ATOM 2061 N N . MET A 1 270 ? 6.226 -1.397 -0.602 1.00 95.62 270 MET A N 1
ATOM 2062 C CA . MET A 1 270 ? 7.613 -1.781 -0.394 1.00 95.62 270 MET A CA 1
ATOM 2063 C C . MET A 1 270 ? 8.392 -1.507 -1.664 1.00 95.62 270 MET A C 1
ATOM 2065 O O . MET A 1 270 ? 8.123 -2.142 -2.678 1.00 95.62 270 MET A O 1
ATOM 2069 N N . GLU A 1 271 ? 9.377 -0.622 -1.596 1.00 93.75 271 GLU A N 1
ATOM 2070 C CA . GLU A 1 271 ? 10.299 -0.363 -2.702 1.00 93.75 271 GLU A CA 1
ATOM 2071 C C . GLU A 1 271 ? 11.694 -0.855 -2.318 1.00 93.75 271 GLU A C 1
ATOM 2073 O O . GLU A 1 271 ? 12.336 -0.301 -1.424 1.00 93.75 271 GLU A O 1
ATOM 2078 N N . TYR A 1 272 ? 12.152 -1.934 -2.956 1.00 95.06 272 TYR A N 1
ATOM 2079 C CA . TYR A 1 272 ? 13.481 -2.489 -2.709 1.00 95.06 272 TYR A CA 1
ATOM 2080 C C . TYR A 1 272 ? 14.519 -1.886 -3.656 1.00 95.06 272 TYR A C 1
ATOM 2082 O O . TYR A 1 272 ? 14.451 -2.064 -4.876 1.00 95.06 272 TYR A O 1
ATOM 2090 N N . GLY A 1 273 ? 15.548 -1.258 -3.092 1.00 92.75 273 GLY A N 1
ATOM 2091 C CA . GLY A 1 273 ? 16.629 -0.687 -3.884 1.00 92.75 273 GLY A CA 1
ATOM 2092 C C . GLY A 1 273 ? 17.430 -1.745 -4.637 1.00 92.75 273 GLY A C 1
ATOM 2093 O O . GLY A 1 273 ? 17.847 -2.762 -4.069 1.00 92.75 273 GLY A O 1
ATOM 2094 N N . THR A 1 274 ? 17.675 -1.497 -5.923 1.00 93.50 274 THR A N 1
ATOM 2095 C CA . THR A 1 274 ? 18.532 -2.333 -6.772 1.00 93.50 274 THR A CA 1
ATOM 2096 C C . THR A 1 274 ? 19.805 -1.582 -7.123 1.00 93.50 274 THR A C 1
ATOM 2098 O O . THR A 1 274 ? 20.802 -1.698 -6.427 1.00 93.50 274 THR A O 1
ATOM 2101 N N . TYR A 1 275 ? 19.807 -0.788 -8.182 1.00 92.50 275 TYR A N 1
ATOM 2102 C CA . TYR A 1 275 ? 20.974 -0.073 -8.681 1.00 92.50 275 TYR A CA 1
ATOM 2103 C C . TYR A 1 275 ? 20.703 1.435 -8.712 1.00 92.50 275 TYR A C 1
ATOM 2105 O O . TYR A 1 275 ? 19.554 1.846 -8.573 1.00 92.50 275 TYR A O 1
ATOM 2113 N N . PRO A 1 276 ? 21.737 2.275 -8.909 1.00 90.81 276 PRO A N 1
ATOM 2114 C CA . PRO A 1 276 ? 21.551 3.716 -9.036 1.00 90.81 276 PRO A CA 1
ATOM 2115 C C . PRO A 1 276 ? 20.441 4.096 -10.026 1.00 90.81 276 PRO A C 1
ATOM 2117 O O . PRO A 1 276 ? 20.264 3.461 -11.072 1.00 90.81 276 PRO A O 1
ATOM 2120 N N . PHE A 1 277 ? 19.680 5.133 -9.673 1.00 88.94 277 PHE A N 1
ATOM 2121 C CA . PHE A 1 277 ? 18.456 5.514 -10.377 1.00 88.94 277 PHE A CA 1
ATOM 2122 C C . PHE A 1 277 ? 18.678 5.840 -11.862 1.00 88.94 277 PHE A C 1
ATOM 2124 O O . PHE A 1 277 ? 17.831 5.538 -12.699 1.00 88.94 277 PHE A O 1
ATOM 2131 N N . ASP A 1 278 ? 19.836 6.389 -12.223 1.00 91.19 278 ASP A N 1
ATOM 2132 C CA . ASP A 1 278 ? 20.227 6.671 -13.607 1.00 91.19 278 ASP A CA 1
ATOM 2133 C C . ASP A 1 278 ? 20.300 5.400 -14.472 1.00 91.19 278 ASP A C 1
ATOM 2135 O O . ASP A 1 278 ? 19.858 5.405 -15.628 1.00 91.19 278 ASP A O 1
ATOM 2139 N N . ARG A 1 279 ? 20.776 4.280 -13.910 1.00 93.88 279 ARG A N 1
ATOM 2140 C CA . ARG A 1 279 ? 20.738 2.966 -14.567 1.00 93.88 279 ARG A CA 1
ATOM 2141 C C . ARG A 1 279 ? 19.301 2.504 -14.772 1.00 93.88 279 ARG A C 1
ATOM 2143 O O . ARG A 1 279 ? 18.992 1.999 -15.852 1.00 93.88 279 ARG A O 1
ATOM 2150 N N . VAL A 1 280 ? 18.432 2.662 -13.776 1.00 94.25 280 VAL A N 1
ATOM 2151 C CA . VAL A 1 280 ? 17.015 2.281 -13.888 1.00 94.25 280 VAL A CA 1
ATOM 2152 C C . VAL A 1 280 ? 16.327 3.117 -14.967 1.00 94.25 280 VAL A C 1
ATOM 2154 O O . VAL A 1 280 ? 15.791 2.561 -15.928 1.00 94.25 280 VAL A O 1
ATOM 2157 N N . LEU A 1 281 ? 16.435 4.445 -14.887 1.00 94.94 281 LEU A N 1
ATOM 2158 C CA . LEU A 1 281 ? 15.835 5.376 -15.839 1.00 94.94 281 LEU A CA 1
ATOM 2159 C C . LEU A 1 281 ? 16.322 5.128 -17.270 1.00 94.94 281 LEU A C 1
ATOM 2161 O O . LEU A 1 281 ? 15.517 5.091 -18.197 1.00 94.94 281 LEU A O 1
ATOM 2165 N N . THR A 1 282 ? 17.621 4.901 -17.467 1.00 96.25 282 THR A N 1
ATOM 2166 C CA . THR A 1 282 ? 18.182 4.583 -18.788 1.00 96.25 282 THR A CA 1
ATOM 2167 C C . THR A 1 282 ? 17.528 3.348 -19.403 1.00 96.25 282 THR A C 1
ATOM 2169 O O . THR A 1 282 ? 17.197 3.352 -20.588 1.00 96.25 282 THR A O 1
ATOM 2172 N N . ASN A 1 283 ? 17.322 2.293 -18.615 1.00 96.94 283 ASN A N 1
ATOM 2173 C CA . ASN A 1 283 ? 16.718 1.063 -19.117 1.00 96.94 283 ASN A CA 1
ATOM 2174 C C . ASN A 1 283 ? 15.210 1.199 -19.352 1.00 96.94 283 ASN A C 1
ATOM 2176 O O . ASN A 1 283 ? 14.705 0.636 -20.320 1.00 96.94 283 ASN A O 1
ATOM 2180 N N . LEU A 1 284 ? 14.508 2.003 -18.548 1.00 96.88 284 LEU A N 1
ATOM 2181 C CA . LEU A 1 284 ? 13.113 2.365 -18.819 1.00 96.88 284 LEU A CA 1
ATOM 2182 C C . LEU A 1 284 ? 12.984 3.132 -20.142 1.00 96.88 284 LEU A C 1
ATOM 2184 O O . LEU A 1 284 ? 12.147 2.788 -20.975 1.00 96.88 284 LEU A O 1
ATOM 2188 N N . ARG A 1 285 ? 13.859 4.118 -20.387 1.00 97.62 285 ARG A N 1
ATOM 2189 C CA . ARG A 1 285 ? 13.917 4.858 -21.662 1.00 97.62 285 ARG A CA 1
ATOM 2190 C C . ARG A 1 285 ? 14.192 3.926 -22.846 1.00 97.62 285 ARG A C 1
ATOM 2192 O O . ARG A 1 285 ? 13.558 4.058 -23.891 1.00 97.62 285 ARG A O 1
ATOM 2199 N N . ALA A 1 286 ? 15.101 2.964 -22.672 1.00 97.81 286 ALA A N 1
ATOM 2200 C CA . ALA A 1 286 ? 15.440 1.979 -23.697 1.00 97.81 286 ALA A CA 1
ATOM 2201 C C . ALA A 1 286 ? 14.246 1.086 -24.048 1.00 97.81 286 ALA A C 1
ATOM 2203 O O . ALA A 1 286 ? 13.995 0.821 -25.224 1.00 97.81 286 ALA A O 1
ATOM 2204 N N . ASP A 1 287 ? 13.510 0.631 -23.033 1.00 97.75 287 ASP A N 1
ATOM 2205 C CA . ASP A 1 287 ? 12.321 -0.198 -23.207 1.00 97.75 287 ASP A CA 1
ATOM 2206 C C . ASP A 1 287 ? 11.183 0.563 -23.892 1.00 97.75 287 ASP A C 1
ATOM 2208 O O . ASP A 1 287 ? 10.552 0.038 -24.810 1.00 97.75 287 ASP A O 1
ATOM 2212 N N . ASN A 1 288 ? 10.986 1.831 -23.521 1.00 97.62 288 ASN A N 1
ATOM 2213 C CA . ASN A 1 288 ? 10.029 2.713 -24.182 1.00 97.62 288 ASN A CA 1
ATOM 2214 C C . ASN A 1 288 ? 10.389 2.918 -25.661 1.00 97.62 288 ASN A C 1
ATOM 2216 O O . ASN A 1 288 ? 9.554 2.729 -26.541 1.00 97.62 288 ASN A O 1
ATOM 2220 N N . TRP A 1 289 ? 11.658 3.202 -25.973 1.00 98.06 289 TRP A N 1
ATOM 2221 C CA . TRP A 1 289 ? 12.108 3.264 -27.367 1.00 98.06 289 TRP A CA 1
ATOM 2222 C C . TRP A 1 289 ? 11.871 1.939 -28.107 1.00 98.06 289 TRP A C 1
ATOM 2224 O O . TRP A 1 289 ? 11.371 1.934 -29.233 1.00 98.06 289 TRP A O 1
ATOM 2234 N N . LEU A 1 290 ? 12.200 0.803 -27.482 1.00 97.56 290 LEU A N 1
ATOM 2235 C CA . LEU A 1 290 ? 12.020 -0.520 -28.078 1.00 97.56 290 LEU A CA 1
ATOM 2236 C C . LEU A 1 290 ? 10.553 -0.784 -28.430 1.00 97.56 290 LEU A C 1
ATOM 2238 O O . LEU A 1 290 ? 10.281 -1.373 -29.476 1.00 97.56 290 LEU A O 1
ATOM 2242 N N . ARG A 1 291 ? 9.632 -0.338 -27.574 1.00 95.12 291 ARG A N 1
ATOM 2243 C CA . ARG A 1 291 ? 8.186 -0.457 -27.758 1.00 95.12 291 ARG A CA 1
ATOM 2244 C C . ARG A 1 291 ? 7.677 0.316 -28.979 1.00 95.12 291 ARG A C 1
ATOM 2246 O O . ARG A 1 291 ? 6.877 -0.235 -29.729 1.00 95.12 291 ARG A O 1
ATOM 2253 N N . HIS A 1 292 ? 8.130 1.554 -29.175 1.00 96.31 292 HIS A N 1
ATOM 2254 C CA . HIS A 1 292 ? 7.580 2.459 -30.198 1.00 96.31 292 HIS A CA 1
ATOM 2255 C C . HIS A 1 292 ? 8.365 2.467 -31.518 1.00 96.31 292 HIS A C 1
ATOM 2257 O O . HIS A 1 292 ? 7.812 2.757 -32.579 1.00 96.31 292 HIS A O 1
ATOM 2263 N N . HIS A 1 293 ? 9.657 2.144 -31.479 1.00 96.50 293 HIS A N 1
ATOM 2264 C CA . HIS A 1 293 ? 10.563 2.319 -32.620 1.00 96.50 293 HIS A CA 1
ATOM 2265 C C . HIS A 1 293 ? 11.451 1.101 -32.902 1.00 96.50 293 HIS A C 1
ATOM 2267 O O . HIS A 1 293 ? 12.091 1.035 -33.954 1.00 96.50 293 HIS A O 1
ATOM 2273 N N . GLY A 1 294 ? 11.521 0.147 -31.973 1.00 94.31 294 GLY A N 1
ATOM 2274 C CA . GLY A 1 294 ? 12.386 -1.023 -32.072 1.00 94.31 294 GLY A CA 1
ATOM 2275 C C . GLY A 1 294 ? 11.649 -2.322 -32.407 1.00 94.31 294 GLY A C 1
ATOM 2276 O O . GLY A 1 294 ? 10.485 -2.356 -32.792 1.00 94.31 294 GLY A O 1
ATOM 2277 N N . SER A 1 295 ? 12.368 -3.438 -32.266 1.00 93.94 295 SER A N 1
ATOM 2278 C CA . SER A 1 295 ? 11.789 -4.780 -32.362 1.00 93.94 295 SER A CA 1
ATOM 2279 C C . SER A 1 295 ? 12.484 -5.750 -31.411 1.00 93.94 295 SER A C 1
ATOM 2281 O O . SER A 1 295 ? 13.712 -5.899 -31.438 1.00 93.94 295 SER A O 1
ATOM 2283 N N . VAL A 1 296 ? 11.688 -6.464 -30.607 1.00 92.00 296 VAL A N 1
ATOM 2284 C CA . VAL A 1 296 ? 12.157 -7.451 -29.614 1.00 92.00 296 VAL A CA 1
ATOM 2285 C C . VAL A 1 296 ? 12.886 -8.641 -30.250 1.00 92.00 296 VAL A C 1
ATOM 2287 O O . VAL A 1 296 ? 13.676 -9.318 -29.597 1.00 92.00 296 VAL A O 1
ATOM 2290 N N . HIS A 1 297 ? 12.666 -8.893 -31.544 1.00 92.25 297 HIS A N 1
ATOM 2291 C CA . HIS A 1 297 ? 13.290 -9.998 -32.277 1.00 92.25 297 HIS A CA 1
ATOM 2292 C C . HIS A 1 297 ? 14.710 -9.679 -32.764 1.00 92.25 297 HIS A C 1
ATOM 2294 O O . HIS A 1 297 ? 15.418 -10.564 -33.254 1.00 92.25 297 HIS A O 1
ATOM 2300 N N . THR A 1 298 ? 15.172 -8.441 -32.592 1.00 95.56 298 THR A N 1
ATOM 2301 C CA . THR A 1 298 ? 16.553 -8.047 -32.893 1.00 95.56 298 THR A CA 1
ATOM 2302 C C . THR A 1 298 ? 17.493 -8.361 -31.718 1.00 95.56 298 THR A C 1
ATOM 2304 O O . THR A 1 298 ? 17.043 -8.453 -30.572 1.00 95.56 298 THR A O 1
ATOM 2307 N N . PRO A 1 299 ? 18.814 -8.511 -31.949 1.00 96.38 299 PRO A N 1
ATOM 2308 C CA . PRO A 1 299 ? 19.788 -8.616 -30.860 1.00 96.38 299 PRO A CA 1
ATOM 2309 C C . PRO A 1 299 ? 19.737 -7.430 -29.886 1.00 96.38 299 PRO A C 1
ATOM 2311 O O . PRO A 1 299 ? 19.824 -7.637 -28.679 1.00 96.38 299 PRO A O 1
ATOM 2314 N N . GLN A 1 300 ? 19.537 -6.209 -30.398 1.00 95.50 300 GLN A N 1
ATOM 2315 C CA . GLN A 1 300 ? 19.394 -5.001 -29.582 1.00 95.50 300 GLN A CA 1
ATOM 2316 C C . GLN A 1 300 ? 18.140 -5.061 -28.706 1.00 95.50 300 GLN A C 1
ATOM 2318 O O . GLN A 1 300 ? 18.230 -4.827 -27.506 1.00 95.50 300 GLN A O 1
ATOM 2323 N N . GLY A 1 301 ? 16.991 -5.432 -29.279 1.00 96.00 301 GLY A N 1
ATOM 2324 C CA . GLY A 1 301 ? 15.738 -5.544 -28.533 1.00 96.00 301 GLY A CA 1
ATOM 2325 C C . GLY A 1 301 ? 15.808 -6.573 -27.406 1.00 96.00 301 GLY A C 1
ATOM 2326 O O . GLY A 1 301 ? 15.418 -6.277 -26.280 1.00 96.00 301 GLY A O 1
ATOM 2327 N N . ARG A 1 302 ? 16.390 -7.753 -27.663 1.00 95.69 302 ARG A N 1
ATOM 2328 C CA . ARG A 1 302 ? 16.626 -8.754 -26.606 1.00 95.69 302 ARG A CA 1
ATOM 2329 C C . ARG A 1 302 ? 17.551 -8.235 -25.510 1.00 95.69 302 ARG A C 1
ATOM 2331 O O . ARG A 1 302 ? 17.289 -8.479 -24.337 1.00 95.69 302 ARG A O 1
ATOM 2338 N N . LYS A 1 303 ? 18.616 -7.520 -25.886 1.00 96.62 303 LYS A N 1
ATOM 2339 C CA . LYS A 1 303 ? 19.542 -6.922 -24.921 1.00 96.62 303 LYS A CA 1
ATOM 2340 C C . LYS A 1 303 ? 18.842 -5.890 -24.034 1.00 96.62 303 LYS A C 1
ATOM 2342 O O . LYS A 1 303 ? 19.009 -5.964 -22.828 1.00 96.62 303 LYS A O 1
ATOM 2347 N N . ILE A 1 304 ? 18.023 -5.005 -24.602 1.00 97.19 304 ILE A N 1
ATOM 2348 C CA . ILE A 1 304 ? 17.254 -4.009 -23.836 1.00 97.19 304 ILE A CA 1
ATOM 2349 C C . ILE A 1 304 ? 16.358 -4.684 -22.789 1.00 97.19 304 ILE A C 1
ATOM 2351 O O . ILE A 1 304 ? 16.356 -4.268 -21.636 1.00 97.19 304 ILE A O 1
ATOM 2355 N N . LYS A 1 305 ? 15.653 -5.765 -23.151 1.00 95.88 305 LYS A N 1
ATOM 2356 C CA . LYS A 1 305 ? 14.811 -6.511 -22.199 1.00 95.88 305 LYS A CA 1
ATOM 2357 C C . LYS A 1 305 ? 15.613 -7.139 -21.057 1.00 95.88 305 LYS A C 1
ATOM 2359 O O . LYS A 1 305 ? 15.195 -7.060 -19.906 1.00 95.88 305 LYS A O 1
ATOM 2364 N N . ILE A 1 306 ? 16.770 -7.726 -21.368 1.00 95.38 306 ILE A N 1
ATOM 2365 C CA . ILE A 1 306 ? 17.680 -8.286 -20.358 1.00 95.38 306 ILE A CA 1
ATOM 2366 C C . ILE A 1 306 ? 18.236 -7.176 -19.458 1.00 95.38 306 ILE A C 1
ATOM 2368 O O . ILE A 1 306 ? 18.276 -7.337 -18.242 1.00 95.38 306 ILE A O 1
ATOM 2372 N N . ASP A 1 307 ? 18.651 -6.048 -20.033 1.00 96.19 307 ASP A N 1
ATOM 2373 C CA . ASP A 1 307 ? 19.225 -4.937 -19.274 1.00 96.19 307 ASP A CA 1
ATOM 2374 C C . ASP A 1 307 ? 18.181 -4.289 -18.347 1.00 96.19 307 ASP A C 1
ATOM 2376 O O . ASP A 1 307 ? 18.510 -3.977 -17.203 1.00 96.19 307 ASP A O 1
ATOM 2380 N N . LEU A 1 308 ? 16.920 -4.164 -18.788 1.00 96.56 308 LEU A N 1
ATOM 2381 C CA . LEU A 1 308 ? 15.810 -3.709 -17.946 1.00 96.56 308 LEU A CA 1
ATOM 2382 C C . LEU A 1 308 ? 15.550 -4.670 -16.786 1.00 96.56 308 LEU A C 1
ATOM 2384 O O . LEU A 1 308 ? 15.478 -4.232 -15.640 1.00 96.56 308 LEU A O 1
ATOM 2388 N N . GLN A 1 309 ? 15.460 -5.973 -17.060 1.00 94.88 309 GLN A N 1
ATOM 2389 C CA . GLN A 1 309 ? 15.305 -6.971 -16.005 1.00 94.88 309 GLN A CA 1
ATOM 2390 C C . GLN A 1 309 ? 16.449 -6.882 -14.987 1.00 94.88 309 GLN A C 1
ATOM 2392 O O . GLN A 1 309 ? 16.203 -6.790 -13.790 1.00 94.88 309 GLN A O 1
ATOM 2397 N N . ASN A 1 310 ? 17.694 -6.811 -15.458 1.00 94.69 310 ASN A N 1
ATOM 2398 C CA . ASN A 1 310 ? 18.878 -6.684 -14.608 1.00 94.69 310 ASN A CA 1
ATOM 2399 C C . ASN A 1 310 ? 18.992 -5.321 -13.910 1.00 94.69 310 ASN A C 1
ATOM 2401 O O . ASN A 1 310 ? 19.877 -5.146 -13.080 1.00 94.69 310 ASN A O 1
ATOM 2405 N N . ALA A 1 311 ? 18.210 -4.311 -14.289 1.00 95.50 311 ALA A N 1
ATOM 2406 C CA . ALA A 1 311 ? 18.158 -3.037 -13.577 1.00 95.50 311 ALA A CA 1
ATOM 2407 C C . ALA A 1 311 ? 17.174 -3.090 -12.399 1.00 95.50 311 ALA A C 1
ATOM 2409 O O . ALA A 1 311 ? 17.381 -2.388 -11.415 1.00 95.50 311 ALA A O 1
ATOM 2410 N N . LEU A 1 312 ? 16.147 -3.938 -12.486 1.00 95.44 312 LEU A N 1
ATOM 2411 C CA . LEU A 1 312 ? 15.060 -4.050 -11.507 1.00 95.44 312 LEU A CA 1
ATOM 2412 C C . LEU A 1 312 ? 15.135 -5.335 -10.665 1.00 95.44 312 LEU A C 1
ATOM 2414 O O . LEU A 1 312 ? 14.383 -5.504 -9.718 1.00 95.44 312 LEU A O 1
ATOM 2418 N N . PHE A 1 313 ? 16.064 -6.238 -10.963 1.00 94.94 313 PHE A N 1
ATOM 2419 C CA . PHE A 1 313 ? 16.293 -7.452 -10.189 1.00 94.94 313 PHE A CA 1
ATOM 2420 C C . PHE A 1 313 ? 17.792 -7.665 -9.992 1.00 94.94 313 PHE A C 1
ATOM 2422 O O . PHE A 1 313 ? 18.556 -7.643 -10.962 1.00 94.94 313 PHE A O 1
ATOM 2429 N N . ALA A 1 314 ? 18.215 -7.894 -8.749 1.00 92.25 314 ALA A N 1
ATOM 2430 C CA . ALA A 1 314 ? 19.596 -8.235 -8.440 1.00 92.25 314 ALA A CA 1
ATOM 2431 C C . ALA A 1 314 ? 19.714 -9.729 -8.108 1.00 92.25 314 ALA A C 1
ATOM 2433 O O . ALA A 1 314 ? 19.214 -10.196 -7.087 1.00 92.25 314 ALA A O 1
ATOM 2434 N N . ASP A 1 315 ? 20.405 -10.477 -8.972 1.00 88.50 315 ASP A N 1
ATOM 2435 C CA . ASP A 1 315 ? 20.727 -11.895 -8.758 1.00 88.50 315 ASP A CA 1
ATOM 2436 C C . ASP A 1 315 ? 21.910 -12.044 -7.783 1.00 88.50 315 ASP A C 1
ATOM 2438 O O . ASP A 1 315 ? 23.003 -12.490 -8.131 1.00 88.50 315 ASP A O 1
ATOM 2442 N N . ASP A 1 316 ? 21.703 -11.557 -6.561 1.00 92.56 316 ASP A N 1
ATOM 2443 C CA . ASP A 1 316 ? 22.659 -11.574 -5.460 1.00 92.56 316 ASP A CA 1
ATOM 2444 C C . ASP A 1 316 ? 22.006 -12.261 -4.247 1.00 92.56 316 ASP A C 1
ATOM 2446 O O . ASP A 1 316 ? 20.964 -11.798 -3.774 1.00 92.56 316 ASP A O 1
ATOM 2450 N N . PRO A 1 317 ? 22.594 -13.343 -3.699 1.00 92.88 317 PRO A N 1
ATOM 2451 C CA . PRO A 1 317 ? 22.012 -14.069 -2.572 1.00 92.88 317 PRO A CA 1
ATOM 2452 C C . PRO A 1 317 ? 21.663 -13.202 -1.357 1.00 92.88 317 PRO A C 1
ATOM 2454 O O . PRO A 1 317 ? 20.653 -13.460 -0.702 1.00 92.88 317 PRO A O 1
ATOM 2457 N N . LYS A 1 318 ? 22.467 -12.173 -1.060 1.00 91.31 318 LYS A N 1
ATOM 2458 C CA . LYS A 1 318 ? 22.221 -11.256 0.056 1.00 91.31 318 LYS A CA 1
ATOM 2459 C C . LYS A 1 318 ? 21.028 -10.354 -0.232 1.00 91.31 318 LYS A C 1
ATOM 2461 O O . LYS A 1 318 ? 20.181 -10.186 0.642 1.00 91.31 318 LYS A O 1
ATOM 2466 N N . TRP A 1 319 ? 20.939 -9.816 -1.450 1.00 94.56 319 TRP A N 1
ATOM 2467 C CA . TRP A 1 319 ? 19.791 -9.010 -1.871 1.00 94.56 319 TRP A CA 1
ATOM 2468 C C . TRP A 1 319 ? 18.492 -9.823 -1.804 1.00 94.56 319 TRP A C 1
ATOM 2470 O O . TRP A 1 319 ? 17.507 -9.372 -1.226 1.00 94.56 319 TRP A O 1
ATOM 2480 N N . LEU A 1 320 ? 18.511 -11.061 -2.305 1.00 95.06 320 LEU A N 1
ATOM 2481 C CA . LEU A 1 320 ? 17.357 -11.966 -2.284 1.00 95.06 320 LEU A CA 1
ATOM 2482 C C . LEU A 1 320 ? 16.907 -12.303 -0.854 1.00 95.06 320 LEU A C 1
ATOM 2484 O O . LEU A 1 320 ? 15.705 -12.357 -0.576 1.00 95.06 320 LEU A O 1
ATOM 2488 N N . GLU A 1 321 ? 17.853 -12.512 0.065 1.00 91.38 321 GLU A N 1
ATOM 2489 C CA . GLU A 1 321 ? 17.561 -12.713 1.487 1.00 91.38 321 GLU A CA 1
ATOM 2490 C C . GLU A 1 321 ? 16.923 -11.467 2.115 1.00 91.38 321 GLU A C 1
ATOM 2492 O O . GLU A 1 321 ? 15.928 -11.586 2.832 1.00 91.38 321 GLU A O 1
ATOM 2497 N N . ASP A 1 322 ? 17.450 -10.275 1.826 1.00 88.06 322 ASP A N 1
ATOM 2498 C CA . ASP A 1 322 ? 16.929 -9.024 2.375 1.00 88.06 322 ASP A CA 1
ATOM 2499 C C . ASP A 1 322 ? 15.526 -8.693 1.868 1.00 88.06 322 ASP A C 1
ATOM 2501 O O . ASP A 1 322 ? 14.672 -8.326 2.679 1.00 88.06 322 ASP A O 1
ATOM 2505 N N . VAL A 1 323 ? 15.269 -8.859 0.568 1.00 94.38 323 VAL A N 1
ATOM 2506 C CA . VAL A 1 323 ? 13.938 -8.681 -0.032 1.00 94.38 323 VAL A CA 1
ATOM 2507 C C . VAL A 1 323 ? 12.940 -9.653 0.589 1.00 94.38 323 VAL A C 1
ATOM 2509 O O . VAL A 1 323 ? 11.857 -9.250 1.010 1.00 94.38 323 VAL A O 1
ATOM 2512 N N . SER A 1 324 ? 13.329 -10.926 0.718 1.00 94.75 324 SER A N 1
ATOM 2513 C CA . SER A 1 324 ? 12.487 -11.959 1.332 1.00 94.75 324 SER A CA 1
ATOM 2514 C C . SER A 1 324 ? 12.132 -11.617 2.770 1.00 94.75 324 SER A C 1
ATOM 2516 O O . SER A 1 324 ? 10.957 -11.563 3.123 1.00 94.75 324 SER A O 1
ATOM 2518 N N . ARG A 1 325 ? 13.150 -11.361 3.598 1.00 93.50 325 ARG A N 1
ATOM 2519 C CA . ARG A 1 325 ? 12.977 -11.080 5.022 1.00 93.50 325 ARG A CA 1
ATOM 2520 C C . ARG A 1 325 ? 12.096 -9.851 5.229 1.00 93.50 325 ARG A C 1
ATOM 2522 O O . ARG A 1 325 ? 11.090 -9.951 5.913 1.00 93.50 325 ARG A O 1
ATOM 2529 N N . GLN A 1 326 ? 12.423 -8.726 4.592 1.00 94.81 326 GLN A N 1
ATOM 2530 C CA . GLN A 1 326 ? 11.663 -7.481 4.754 1.00 94.81 326 GLN A CA 1
ATOM 2531 C C . GLN A 1 326 ? 10.231 -7.594 4.216 1.00 94.81 326 GLN A C 1
ATOM 2533 O O . GLN A 1 326 ? 9.315 -7.042 4.817 1.00 94.81 326 GLN A O 1
ATOM 2538 N N . GLY A 1 327 ? 10.018 -8.317 3.109 1.00 95.88 327 GLY A N 1
ATOM 2539 C CA . GLY A 1 327 ? 8.679 -8.571 2.569 1.00 95.88 327 GLY A CA 1
ATOM 2540 C C . GLY A 1 327 ? 7.805 -9.433 3.483 1.00 95.88 327 GLY A C 1
ATOM 2541 O O . GLY A 1 327 ? 6.611 -9.173 3.619 1.00 95.88 327 GLY A O 1
ATOM 2542 N N . ILE A 1 328 ? 8.393 -10.425 4.156 1.00 96.31 328 ILE A N 1
ATOM 2543 C CA . ILE A 1 328 ? 7.695 -11.222 5.175 1.00 96.31 328 ILE A CA 1
ATOM 2544 C C . ILE A 1 328 ? 7.422 -10.370 6.418 1.00 96.31 328 ILE A C 1
ATOM 2546 O O . ILE A 1 328 ? 6.282 -10.333 6.882 1.00 96.31 328 ILE A O 1
ATOM 2550 N N . ASP A 1 329 ? 8.440 -9.659 6.915 1.00 93.31 329 ASP A N 1
ATOM 2551 C CA . ASP A 1 329 ? 8.355 -8.820 8.114 1.00 93.31 329 ASP A CA 1
ATOM 2552 C C . ASP A 1 329 ? 7.236 -7.779 7.971 1.00 93.31 329 ASP A C 1
ATOM 2554 O O . ASP A 1 329 ? 6.399 -7.658 8.861 1.00 93.31 329 ASP A O 1
ATOM 2558 N N . VAL A 1 330 ? 7.146 -7.076 6.835 1.00 95.75 330 VAL A N 1
ATOM 2559 C CA . VAL A 1 330 ? 6.108 -6.052 6.638 1.00 95.75 330 VAL A CA 1
ATOM 2560 C C . VAL A 1 330 ? 4.699 -6.648 6.550 1.00 95.75 330 VAL A C 1
ATOM 2562 O O . VAL A 1 330 ? 3.752 -6.048 7.056 1.00 95.75 330 VAL A O 1
ATOM 2565 N N . CYS A 1 331 ? 4.542 -7.838 5.958 1.00 97.94 331 CYS A N 1
ATOM 2566 C CA . CYS A 1 331 ? 3.246 -8.518 5.908 1.00 97.94 331 CYS A CA 1
ATOM 2567 C C . CYS A 1 331 ? 2.813 -8.971 7.306 1.00 97.94 331 CYS A C 1
ATOM 2569 O O . CYS A 1 331 ? 1.647 -8.814 7.665 1.00 97.94 331 CYS A O 1
ATOM 2571 N N . GLN A 1 332 ? 3.750 -9.487 8.110 1.00 96.81 332 GLN A N 1
ATOM 2572 C CA . GLN A 1 332 ? 3.494 -9.819 9.510 1.00 96.81 332 GLN A CA 1
ATOM 2573 C C . GLN A 1 332 ? 3.129 -8.563 10.309 1.00 96.81 332 GLN A C 1
ATOM 2575 O O . GLN A 1 332 ? 2.107 -8.558 10.982 1.00 96.81 332 GLN A O 1
ATOM 2580 N N . MET A 1 333 ? 3.891 -7.474 10.168 1.00 91.75 333 MET A N 1
ATOM 2581 C CA . MET A 1 333 ? 3.606 -6.199 10.834 1.00 91.75 333 MET A CA 1
ATOM 2582 C C . MET A 1 333 ? 2.227 -5.644 10.465 1.00 91.75 333 MET A C 1
ATOM 2584 O O . MET A 1 333 ? 1.527 -5.134 11.334 1.00 91.75 333 MET A O 1
ATOM 2588 N N . ALA A 1 334 ? 1.814 -5.749 9.199 1.00 95.75 334 ALA A N 1
ATOM 2589 C CA . ALA A 1 334 ? 0.486 -5.321 8.769 1.00 95.75 334 ALA A CA 1
ATOM 2590 C C . ALA A 1 334 ? -0.622 -6.166 9.420 1.00 95.75 334 ALA A C 1
ATOM 2592 O O . ALA A 1 334 ? -1.615 -5.614 9.892 1.00 95.75 334 ALA A O 1
ATOM 2593 N N . LEU A 1 335 ? -0.448 -7.491 9.490 1.00 96.06 335 LEU A N 1
ATOM 2594 C CA . LEU A 1 335 ? -1.381 -8.381 10.190 1.00 96.06 335 LEU A CA 1
ATOM 2595 C C . LEU A 1 335 ? -1.423 -8.097 11.697 1.00 96.06 335 LEU A C 1
ATOM 2597 O O . LEU A 1 335 ? -2.504 -8.101 12.284 1.00 96.06 335 LEU A O 1
ATOM 2601 N N . ASP A 1 336 ? -0.277 -7.830 12.318 1.00 91.81 336 ASP A N 1
ATOM 2602 C CA . ASP A 1 336 ? -0.189 -7.471 13.734 1.00 91.81 336 ASP A CA 1
ATOM 2603 C C . ASP A 1 336 ? -0.899 -6.132 13.998 1.00 91.81 336 ASP A C 1
ATOM 2605 O O . ASP A 1 336 ? -1.702 -6.039 14.922 1.00 91.81 336 ASP A O 1
ATOM 2609 N N . GLU A 1 337 ? -0.705 -5.118 13.144 1.00 89.75 337 GLU A N 1
ATOM 2610 C CA . GLU A 1 337 ? -1.378 -3.810 13.247 1.00 89.75 337 GLU A CA 1
ATOM 2611 C C . GLU A 1 337 ? -2.909 -3.933 13.108 1.00 89.75 337 GLU A C 1
ATOM 2613 O O . GLU A 1 337 ? -3.652 -3.245 13.815 1.00 89.75 337 GLU A O 1
ATOM 2618 N N . MET A 1 338 ? -3.394 -4.834 12.242 1.00 91.12 338 MET A N 1
ATOM 2619 C CA . MET A 1 338 ? -4.827 -5.144 12.118 1.00 91.12 338 MET A CA 1
ATOM 2620 C C . MET A 1 338 ? -5.395 -5.851 13.360 1.00 91.12 338 MET A C 1
ATOM 2622 O O . MET A 1 338 ? -6.572 -5.675 13.683 1.00 91.12 338 MET A O 1
ATOM 2626 N N . ASN A 1 339 ? -4.585 -6.655 14.053 1.00 89.62 339 ASN A N 1
ATOM 2627 C CA . ASN A 1 339 ? -4.997 -7.406 15.242 1.00 89.62 339 ASN A CA 1
ATOM 2628 C C . ASN A 1 339 ? -4.850 -6.619 16.547 1.00 89.62 339 ASN A C 1
ATOM 2630 O O . ASN A 1 339 ? -5.610 -6.873 17.478 1.00 89.62 339 ASN A O 1
ATOM 2634 N N . GLU A 1 340 ? -3.950 -5.633 16.608 1.00 83.62 340 GLU A N 1
ATOM 2635 C CA . GLU A 1 340 ? -3.625 -4.888 17.831 1.00 83.62 340 GLU A CA 1
ATOM 2636 C C . GLU A 1 340 ? -4.871 -4.325 18.531 1.00 83.62 340 GLU A C 1
ATOM 2638 O O . GLU A 1 340 ? -4.971 -4.362 19.755 1.00 83.62 340 GLU A O 1
ATOM 2643 N N . VAL A 1 341 ? -5.852 -3.840 17.765 1.00 76.94 341 VAL A N 1
ATOM 2644 C CA . VAL A 1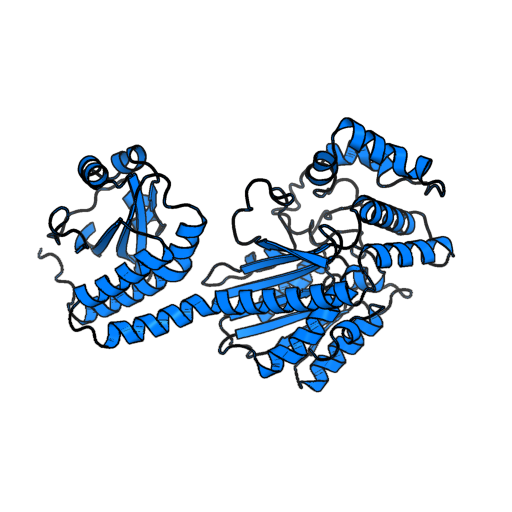 341 ? -7.102 -3.296 18.319 1.00 76.94 341 VAL A CA 1
ATOM 2645 C C . VAL A 1 341 ? -7.965 -4.386 18.947 1.00 76.94 341 VAL A C 1
ATOM 2647 O O . VAL A 1 341 ? -8.550 -4.167 20.006 1.00 76.94 341 VAL A O 1
ATOM 2650 N N . ASP A 1 342 ? -8.056 -5.553 18.315 1.00 81.69 342 ASP A N 1
ATOM 2651 C CA . ASP A 1 342 ? -8.870 -6.661 18.816 1.00 81.69 342 ASP A CA 1
ATOM 2652 C C . ASP A 1 342 ? -8.224 -7.284 20.059 1.00 81.69 342 ASP A C 1
ATOM 2654 O O . ASP A 1 342 ? -8.918 -7.578 21.033 1.00 81.69 342 ASP A O 1
ATOM 2658 N N . ASP A 1 343 ? -6.896 -7.396 20.065 1.00 82.81 343 ASP A N 1
ATOM 2659 C CA . ASP A 1 343 ? -6.121 -7.830 21.225 1.00 82.81 343 ASP A CA 1
ATOM 2660 C C . ASP A 1 343 ? -6.262 -6.834 22.382 1.00 82.81 343 ASP A C 1
ATOM 2662 O O . ASP A 1 343 ? -6.499 -7.234 23.526 1.00 82.81 343 ASP A O 1
ATOM 2666 N N . ALA A 1 344 ? -6.194 -5.530 22.091 1.00 81.31 344 ALA A N 1
ATOM 2667 C CA . ALA A 1 344 ? -6.433 -4.482 23.075 1.00 81.31 344 ALA A CA 1
ATOM 2668 C C . ALA A 1 344 ? -7.866 -4.541 23.624 1.00 81.31 344 ALA A C 1
ATOM 2670 O O . ALA A 1 344 ? -8.049 -4.435 24.835 1.00 81.31 344 ALA A O 1
ATOM 2671 N N . LEU A 1 345 ? -8.875 -4.762 22.772 1.00 82.31 345 LEU A N 1
ATOM 2672 C CA . LEU A 1 345 ? -10.275 -4.934 23.180 1.00 82.31 345 LEU A CA 1
ATOM 2673 C C . LEU A 1 345 ? -10.446 -6.137 24.109 1.00 82.31 345 LEU A C 1
ATOM 2675 O O . LEU A 1 345 ? -11.025 -5.984 25.181 1.00 82.31 345 LEU A O 1
ATOM 2679 N N . GLN A 1 346 ? -9.905 -7.304 23.755 1.00 85.50 346 GLN A N 1
ATOM 2680 C CA . GLN A 1 346 ? -9.997 -8.508 24.588 1.00 85.50 346 GLN A CA 1
ATOM 2681 C C . GLN A 1 346 ? -9.248 -8.353 25.919 1.00 85.50 346 GLN A C 1
ATOM 2683 O O . GLN A 1 346 ? -9.751 -8.741 26.979 1.00 85.50 346 GLN A O 1
ATOM 2688 N N . ALA A 1 347 ? -8.045 -7.771 25.891 1.00 86.00 347 ALA A N 1
ATOM 2689 C CA . ALA A 1 347 ? -7.265 -7.505 27.094 1.00 86.00 347 ALA A CA 1
ATOM 2690 C C . ALA A 1 347 ? -7.980 -6.507 28.015 1.00 86.00 347 ALA A C 1
ATOM 2692 O O . ALA A 1 347 ? -8.020 -6.698 29.236 1.00 86.00 347 ALA A O 1
ATOM 2693 N N . PHE A 1 348 ? -8.577 -5.465 27.437 1.00 89.19 348 PHE A N 1
ATOM 2694 C CA . PHE A 1 348 ? -9.333 -4.466 28.174 1.00 89.19 348 PHE A CA 1
ATOM 2695 C C . PHE A 1 348 ? -10.618 -5.047 28.761 1.00 89.19 348 PHE A C 1
ATOM 2697 O O . PHE A 1 348 ? -10.846 -4.881 29.955 1.00 89.19 348 PHE A O 1
ATOM 2704 N N . GLU A 1 349 ? -11.396 -5.805 27.984 1.00 89.56 349 GLU A N 1
ATOM 2705 C CA . GLU A 1 349 ? -12.599 -6.506 28.450 1.00 89.56 349 GLU A CA 1
ATOM 2706 C C . GLU A 1 349 ? -12.287 -7.386 29.667 1.00 89.56 349 GLU A C 1
ATOM 2708 O O . GLU A 1 349 ? -12.938 -7.286 30.708 1.00 89.56 349 GLU A O 1
ATOM 2713 N N . LYS A 1 350 ? -11.215 -8.183 29.586 1.00 89.19 350 LYS A N 1
ATOM 2714 C CA . LYS A 1 350 ? -10.746 -9.011 30.703 1.00 89.19 350 LYS A CA 1
ATOM 2715 C C . LYS A 1 350 ? -10.337 -8.182 31.921 1.00 89.19 350 LYS A C 1
ATOM 2717 O O . LYS A 1 350 ? -10.562 -8.612 33.052 1.00 89.19 350 LYS A O 1
ATOM 2722 N N . THR A 1 351 ? -9.726 -7.020 31.699 1.00 88.94 351 THR A N 1
ATOM 2723 C CA . THR A 1 351 ? -9.301 -6.109 32.770 1.00 88.94 351 THR A CA 1
ATOM 2724 C C . THR A 1 351 ? -10.508 -5.513 33.492 1.00 88.94 351 THR A C 1
ATOM 2726 O O . THR A 1 351 ? -10.548 -5.510 34.721 1.00 88.94 351 THR A O 1
ATOM 2729 N N . ILE A 1 352 ? -11.527 -5.072 32.750 1.00 91.06 352 ILE A N 1
ATOM 2730 C CA . ILE A 1 352 ? -12.712 -4.428 33.330 1.00 91.06 352 ILE A CA 1
ATOM 2731 C C . ILE A 1 352 ? -13.754 -5.424 33.851 1.00 91.06 352 ILE A C 1
ATOM 2733 O O . ILE A 1 352 ? -14.612 -5.031 34.635 1.00 91.06 352 ILE A O 1
ATOM 2737 N N . ALA A 1 353 ? -13.679 -6.710 33.492 1.00 89.19 353 ALA A N 1
ATOM 2738 C CA . ALA A 1 353 ? -14.620 -7.737 33.952 1.00 89.19 353 ALA A CA 1
ATOM 2739 C C . ALA A 1 353 ? -14.692 -7.878 35.488 1.00 89.19 353 ALA A C 1
ATOM 2741 O O . ALA A 1 353 ? -15.706 -8.322 36.022 1.00 89.19 353 ALA A O 1
ATOM 2742 N N . GLY A 1 354 ? -13.622 -7.511 36.205 1.00 86.06 354 GLY A N 1
ATOM 2743 C CA . GLY A 1 354 ? -13.584 -7.491 37.672 1.00 86.06 354 GLY A CA 1
ATOM 2744 C C . GLY A 1 354 ? -13.982 -6.155 38.309 1.00 86.06 354 GLY A C 1
ATOM 2745 O O . GLY A 1 354 ? -14.033 -6.064 39.537 1.00 86.06 354 GLY A O 1
ATOM 2746 N N . ALA A 1 355 ? -14.229 -5.112 37.513 1.00 89.81 355 ALA A N 1
ATOM 2747 C CA . ALA A 1 355 ? -14.559 -3.789 38.023 1.00 89.81 355 ALA A CA 1
ATOM 2748 C C . ALA A 1 355 ? -15.968 -3.776 38.630 1.00 89.81 355 ALA A C 1
ATOM 2750 O O . ALA A 1 355 ? -16.937 -4.229 38.025 1.00 89.81 355 ALA A O 1
ATOM 2751 N N . THR A 1 356 ? -16.086 -3.223 39.836 1.00 91.31 356 THR A N 1
ATOM 2752 C CA . THR A 1 356 ? -17.363 -3.111 40.560 1.00 91.31 356 THR A CA 1
ATOM 2753 C C . THR A 1 356 ? -17.939 -1.697 40.542 1.00 91.31 356 THR A C 1
ATOM 2755 O O . THR A 1 356 ? -19.059 -1.492 41.008 1.00 91.31 356 THR A O 1
ATOM 2758 N N . THR A 1 357 ? -17.205 -0.721 39.997 1.00 93.19 357 THR A N 1
ATOM 2759 C CA . THR A 1 357 ? -17.633 0.679 39.886 1.00 93.19 357 THR A CA 1
ATOM 2760 C C . THR A 1 357 ? -17.329 1.256 38.496 1.00 93.19 357 THR A C 1
ATOM 2762 O O . THR A 1 357 ? -16.346 0.848 37.870 1.00 93.19 357 THR A O 1
ATOM 2765 N N . PRO A 1 358 ? -18.125 2.234 38.015 1.00 92.94 358 PRO A N 1
ATOM 2766 C CA . PRO A 1 358 ? -17.822 3.003 36.804 1.00 92.94 358 PRO A CA 1
ATOM 2767 C C . PRO A 1 358 ? -16.415 3.614 36.798 1.00 92.94 358 PRO A C 1
ATOM 2769 O O . PRO A 1 358 ? -15.695 3.487 35.811 1.00 92.94 358 PRO A O 1
ATOM 2772 N N . ASP A 1 359 ? -16.002 4.226 37.910 1.00 93.94 359 ASP A N 1
ATOM 2773 C CA . ASP A 1 359 ? -14.694 4.873 38.046 1.00 93.94 359 ASP A CA 1
ATOM 2774 C C . ASP A 1 359 ? -13.539 3.899 37.809 1.00 93.94 359 ASP A C 1
ATOM 2776 O O . ASP A 1 359 ? -12.588 4.256 37.124 1.00 93.94 359 ASP A O 1
ATOM 2780 N N . ALA A 1 360 ? -13.627 2.658 38.302 1.00 94.75 360 ALA A N 1
ATOM 2781 C CA . ALA A 1 360 ? -12.589 1.653 38.069 1.00 94.75 360 ALA A CA 1
ATOM 2782 C C . ALA A 1 360 ? -12.448 1.313 36.573 1.00 94.75 360 ALA A C 1
ATOM 2784 O O . ALA A 1 360 ? -11.336 1.166 36.069 1.00 94.75 360 ALA A O 1
ATOM 2785 N N . ILE A 1 361 ? -13.563 1.250 35.836 1.00 96.19 361 ILE A N 1
ATOM 2786 C CA . ILE A 1 361 ? -13.551 1.039 34.381 1.00 96.19 361 ILE A CA 1
ATOM 2787 C C . ILE A 1 361 ? -12.880 2.226 33.677 1.00 96.19 361 ILE A C 1
ATOM 2789 O O . ILE A 1 361 ? -12.007 2.036 32.827 1.00 96.19 361 ILE A O 1
ATOM 2793 N N . PHE A 1 362 ? -13.256 3.456 34.034 1.00 97.00 362 PHE A N 1
ATOM 2794 C CA . PHE A 1 362 ? -12.693 4.652 33.411 1.00 97.00 362 PHE A CA 1
ATOM 2795 C C . PHE A 1 362 ? -11.227 4.907 33.791 1.00 97.00 362 PHE A C 1
ATOM 2797 O O . PHE A 1 362 ? -10.485 5.409 32.954 1.00 97.00 362 PHE A O 1
ATOM 2804 N N . GLN A 1 363 ? -10.773 4.488 34.975 1.00 96.12 363 GLN A N 1
ATOM 2805 C CA . GLN A 1 363 ? -9.353 4.485 35.355 1.00 96.12 363 GLN A CA 1
ATOM 2806 C C . GLN A 1 363 ? -8.524 3.567 34.450 1.00 96.12 363 GLN A C 1
ATOM 2808 O O . GLN A 1 363 ? -7.424 3.928 34.031 1.00 96.12 363 GLN A O 1
ATOM 2813 N N . HIS A 1 364 ? -9.053 2.392 34.096 1.00 95.69 364 HIS A N 1
ATOM 2814 C CA . HIS A 1 364 ? -8.397 1.532 33.114 1.00 95.69 364 HIS A CA 1
ATOM 2815 C C . HIS A 1 364 ? -8.377 2.178 31.725 1.00 95.69 364 HIS A C 1
ATOM 2817 O O . HIS A 1 364 ? -7.351 2.125 31.049 1.00 95.69 364 HIS A O 1
ATOM 2823 N N . LEU A 1 365 ? -9.474 2.817 31.303 1.00 96.94 365 LEU A N 1
ATOM 2824 C CA . LEU A 1 365 ? -9.521 3.535 30.025 1.00 96.94 365 LEU A CA 1
ATOM 2825 C C . LEU A 1 365 ? -8.511 4.694 29.986 1.00 96.94 365 LEU A C 1
ATOM 2827 O O . LEU A 1 365 ? -7.824 4.881 28.984 1.00 96.94 365 LEU A O 1
ATOM 2831 N N . GLU A 1 366 ? -8.390 5.442 31.081 1.00 97.12 366 GLU A N 1
ATOM 2832 C CA . GLU A 1 366 ? -7.400 6.504 31.249 1.00 97.12 366 GLU A CA 1
ATOM 2833 C C . GLU A 1 366 ? -5.974 5.962 31.120 1.00 97.12 366 GLU A C 1
ATOM 2835 O O . GLU A 1 366 ? -5.164 6.558 30.413 1.00 97.12 366 GLU A O 1
ATOM 2840 N N . ALA A 1 367 ? -5.659 4.822 31.743 1.00 95.25 367 ALA A N 1
ATOM 2841 C CA . ALA A 1 367 ? -4.336 4.209 31.632 1.00 95.25 367 ALA A CA 1
ATOM 2842 C C . ALA A 1 367 ? -3.984 3.870 30.172 1.00 95.25 367 ALA A C 1
ATOM 2844 O O . ALA A 1 367 ? -2.864 4.130 29.728 1.00 95.25 367 ALA A O 1
ATOM 2845 N N . VAL A 1 368 ? -4.954 3.372 29.397 1.00 93.12 368 VAL A N 1
ATOM 2846 C CA . VAL A 1 368 ? -4.772 3.132 27.958 1.00 93.12 368 VAL A CA 1
ATOM 2847 C C . VAL A 1 368 ? -4.594 4.450 27.197 1.00 93.12 368 VAL A C 1
ATOM 2849 O O . VAL A 1 368 ? -3.680 4.570 26.379 1.00 93.12 368 VAL A O 1
ATOM 2852 N N . ALA A 1 369 ? -5.409 5.469 27.487 1.00 95.75 369 ALA A N 1
ATOM 2853 C CA . ALA A 1 369 ? -5.261 6.795 26.885 1.00 95.75 369 ALA A CA 1
ATOM 2854 C C . ALA A 1 369 ? -3.873 7.395 27.173 1.00 95.75 369 ALA A C 1
ATOM 2856 O O . ALA A 1 369 ? -3.248 7.983 26.287 1.00 95.75 369 ALA A O 1
ATOM 2857 N N . GLN A 1 370 ? -3.356 7.196 28.387 1.00 95.38 370 GLN A N 1
ATOM 2858 C CA . GLN A 1 370 ? -2.023 7.621 28.792 1.00 95.38 370 GLN A CA 1
ATOM 2859 C C . GLN A 1 370 ? -0.924 6.898 28.013 1.00 95.38 370 GLN A C 1
ATOM 2861 O O . GLN A 1 370 ? 0.040 7.539 27.598 1.00 95.38 370 GLN A O 1
ATOM 2866 N N . GLN A 1 371 ? -1.069 5.588 27.812 1.00 91.81 371 GLN A N 1
ATOM 2867 C CA . GLN A 1 371 ? -0.087 4.761 27.117 1.00 91.81 371 GLN A CA 1
ATOM 2868 C C . GLN A 1 371 ? -0.024 5.061 25.613 1.00 91.81 371 GLN A C 1
ATOM 2870 O O . GLN A 1 371 ? 1.071 5.209 25.077 1.00 91.81 371 GLN A O 1
ATOM 2875 N N . HIS A 1 372 ? -1.174 5.157 24.937 1.00 87.62 372 HIS A N 1
ATOM 2876 C CA . HIS A 1 372 ? -1.226 5.236 23.470 1.00 87.62 372 HIS A CA 1
ATOM 2877 C C . HIS A 1 372 ? -1.264 6.668 22.929 1.00 87.62 372 HIS A C 1
ATOM 2879 O O . HIS A 1 372 ? -0.677 6.954 21.891 1.00 87.62 372 HIS A O 1
ATOM 2885 N N . VAL A 1 373 ? -1.935 7.590 23.624 1.00 93.44 373 VAL A N 1
ATOM 2886 C CA . VAL A 1 373 ? -2.124 8.974 23.146 1.00 93.44 373 VAL A CA 1
ATOM 2887 C C . VAL A 1 373 ? -1.308 9.965 23.987 1.00 93.44 373 VAL A C 1
ATOM 2889 O O . VAL A 1 373 ? -0.822 10.989 23.493 1.00 93.44 373 VAL A O 1
ATOM 2892 N N . GLY A 1 374 ? -1.106 9.646 25.266 1.00 95.12 374 GLY A N 1
ATOM 2893 C CA . GLY A 1 374 ? -0.474 10.505 26.257 1.00 95.12 374 GLY A CA 1
ATOM 2894 C C . GLY A 1 374 ? -1.407 11.636 26.667 1.00 95.12 374 GLY A C 1
ATOM 2895 O O . GLY A 1 374 ? -1.575 12.610 25.932 1.00 95.12 374 GLY A O 1
ATOM 2896 N N . VAL A 1 375 ? -1.970 11.563 27.867 1.00 96.50 375 VAL A N 1
ATOM 2897 C CA . VAL A 1 375 ? -2.886 12.580 28.390 1.00 96.50 375 VAL A CA 1
ATOM 2898 C C . VAL A 1 375 ? -2.311 13.234 29.649 1.00 96.50 375 VAL A C 1
ATOM 2900 O O . VAL A 1 375 ? -1.297 12.806 30.196 1.00 96.50 375 VAL A O 1
ATOM 2903 N N . LYS A 1 376 ? -2.871 14.376 30.039 1.00 96.50 376 LYS A N 1
ATOM 2904 C CA . LYS A 1 376 ? -2.634 15.001 31.349 1.00 96.50 376 LYS A CA 1
ATOM 2905 C C . LYS A 1 376 ? -3.939 15.083 32.120 1.00 96.50 376 LYS A C 1
ATOM 2907 O O . LYS A 1 376 ? -4.014 14.642 33.260 1.00 96.50 376 LYS A O 1
ATOM 2912 N N . LEU A 1 377 ? -4.960 15.631 31.470 1.00 97.69 377 LEU A N 1
ATOM 2913 C CA . LEU A 1 377 ? -6.318 15.685 31.981 1.00 97.69 377 LEU A CA 1
ATOM 2914 C C . LEU A 1 377 ? -7.200 14.807 31.092 1.00 97.69 377 LEU A C 1
ATOM 2916 O O . LEU A 1 377 ? -7.172 14.924 29.864 1.00 97.69 377 LEU A O 1
ATOM 2920 N N . PHE A 1 378 ? -7.950 13.919 31.734 1.00 98.25 378 PHE A N 1
ATOM 2921 C CA . PHE A 1 378 ? -8.827 12.949 31.097 1.00 98.25 378 PHE A CA 1
ATOM 2922 C C . PHE A 1 378 ? -10.203 13.020 31.747 1.00 98.25 378 PHE A C 1
ATOM 2924 O O . PHE A 1 378 ? -10.327 12.967 32.974 1.00 98.25 378 PHE A O 1
ATOM 2931 N N . THR A 1 379 ? -11.246 13.149 30.931 1.00 97.44 379 THR A N 1
ATOM 2932 C CA . THR A 1 379 ? -12.626 13.173 31.427 1.00 97.44 379 THR A CA 1
ATOM 2933 C C . THR A 1 379 ? -13.556 12.409 30.500 1.00 97.44 379 THR A C 1
ATOM 2935 O O . THR A 1 379 ? -13.308 12.306 29.298 1.00 97.44 379 THR A O 1
ATOM 2938 N N . VAL A 1 380 ? -14.648 11.904 31.069 1.00 97.44 380 VAL A N 1
ATOM 2939 C CA . VAL A 1 380 ? -15.762 11.321 30.315 1.00 97.44 380 VAL A CA 1
ATOM 2940 C C . VAL A 1 380 ? -17.021 12.104 30.653 1.00 97.44 380 VAL A C 1
ATOM 2942 O O . VAL A 1 380 ? -17.279 12.410 31.823 1.00 97.44 380 VAL A O 1
ATOM 2945 N N . MET A 1 381 ? -17.776 12.469 29.622 1.00 95.31 381 MET A N 1
ATOM 2946 C CA . MET A 1 381 ? -19.005 13.239 29.746 1.00 95.31 381 MET A CA 1
ATOM 2947 C C . MET A 1 381 ? -20.167 12.471 29.122 1.00 95.31 381 MET A C 1
ATOM 2949 O O . MET A 1 381 ? -20.120 12.149 27.942 1.00 95.31 381 MET A O 1
ATOM 2953 N N . ASP A 1 382 ? -21.212 12.211 29.903 1.00 94.06 382 ASP A N 1
ATOM 2954 C CA . ASP A 1 382 ? -22.505 11.747 29.403 1.00 94.06 382 ASP A CA 1
ATOM 2955 C C . ASP A 1 382 ? -23.140 12.823 28.524 1.00 94.06 382 ASP A C 1
ATOM 2957 O O . ASP A 1 382 ? -23.028 14.010 28.838 1.00 94.06 382 ASP A O 1
ATOM 2961 N N . TYR A 1 383 ? -23.878 12.415 27.492 1.00 93.69 383 TYR A N 1
ATOM 2962 C CA . TYR A 1 383 ? -24.710 13.312 26.699 1.00 93.69 383 TYR A CA 1
ATOM 2963 C C . TYR A 1 383 ? -26.124 12.756 26.508 1.00 93.69 383 TYR A C 1
ATOM 2965 O O . TYR A 1 383 ? -26.319 11.607 26.118 1.00 93.69 383 TYR A O 1
ATOM 2973 N N . VAL A 1 384 ? -27.127 13.601 26.757 1.00 90.06 384 VAL A N 1
ATOM 2974 C CA . VAL A 1 384 ? -28.546 13.293 26.542 1.00 90.06 384 VAL A CA 1
ATOM 2975 C C . VAL A 1 384 ? -29.083 14.189 25.432 1.00 90.06 384 VAL A C 1
ATOM 2977 O O . VAL A 1 384 ? -29.479 15.336 25.668 1.00 90.06 384 VAL A O 1
ATOM 2980 N N . ALA A 1 385 ? -29.137 13.636 24.219 1.00 87.56 385 ALA A N 1
ATOM 2981 C CA . ALA A 1 385 ? -29.542 14.350 23.008 1.00 87.56 385 ALA A CA 1
ATOM 2982 C C . ALA A 1 385 ? -30.933 14.995 23.121 1.00 87.56 385 ALA A C 1
ATOM 2984 O O . ALA A 1 385 ? -31.118 16.144 22.731 1.00 87.56 385 ALA A O 1
ATOM 2985 N N . SER A 1 386 ? -31.904 14.306 23.731 1.00 85.88 386 SER A N 1
ATOM 2986 C CA . SER A 1 386 ? -33.291 14.790 23.836 1.00 85.88 386 SER A CA 1
ATOM 2987 C C . SER A 1 386 ? -33.455 16.074 24.655 1.00 85.88 386 SER A C 1
ATOM 2989 O O . SER A 1 386 ? -34.505 16.707 24.585 1.00 85.88 386 SER A O 1
ATOM 2991 N N . ARG A 1 387 ? -32.460 16.433 25.474 1.00 85.88 387 ARG A N 1
ATOM 2992 C CA . ARG A 1 387 ? -32.487 17.623 26.341 1.00 85.88 387 ARG A CA 1
ATOM 2993 C C . ARG A 1 387 ? -31.302 18.559 26.109 1.00 85.88 387 ARG A C 1
ATOM 2995 O O . ARG A 1 387 ? -31.223 19.593 26.760 1.00 85.88 387 ARG A O 1
ATOM 3002 N N . ASN A 1 388 ? -30.393 18.196 25.207 1.00 90.81 388 ASN A N 1
ATOM 3003 C CA . ASN A 1 388 ? -29.123 18.877 25.001 1.00 90.81 388 ASN A CA 1
ATOM 3004 C C . ASN A 1 388 ? -28.331 19.117 26.306 1.00 90.81 388 ASN A C 1
ATOM 3006 O O . ASN A 1 388 ? -27.877 20.229 26.588 1.00 90.81 388 ASN A O 1
ATOM 3010 N N . MET A 1 389 ? -28.203 18.075 27.131 1.00 92.31 389 MET A N 1
ATOM 3011 C CA . MET A 1 389 ? -27.512 18.167 28.419 1.00 92.31 389 MET A CA 1
ATOM 3012 C C . MET A 1 389 ? -26.313 17.233 28.478 1.00 92.31 389 MET A C 1
ATOM 3014 O O . MET A 1 389 ? -26.404 16.075 28.070 1.00 92.31 389 MET A O 1
ATOM 3018 N N . GLY A 1 390 ? -25.215 17.739 29.031 1.00 91.31 390 GLY A N 1
ATOM 3019 C CA . GLY A 1 390 ? -24.017 16.980 29.347 1.00 91.31 390 GLY A CA 1
ATOM 3020 C C . GLY A 1 390 ? -23.813 16.835 30.853 1.00 91.31 390 GLY A C 1
ATOM 3021 O O . GLY A 1 390 ? -24.231 17.693 31.633 1.00 91.31 390 GLY A O 1
ATOM 3022 N N . ARG A 1 391 ? -23.149 15.762 31.277 1.00 91.38 391 ARG A N 1
ATOM 3023 C CA . ARG A 1 391 ? -22.719 15.573 32.669 1.00 91.38 391 ARG A CA 1
ATOM 3024 C C . ARG A 1 391 ? -21.355 14.916 32.705 1.00 91.38 391 ARG A C 1
ATOM 3026 O O . ARG A 1 391 ? -21.174 13.850 32.132 1.00 91.38 391 ARG A O 1
ATOM 3033 N N . ARG A 1 392 ? -20.402 15.494 33.433 1.00 94.06 392 ARG A N 1
ATOM 3034 C CA . ARG A 1 392 ? -19.106 14.847 33.653 1.00 94.06 392 ARG A CA 1
ATOM 3035 C C . ARG A 1 392 ? -19.279 13.669 34.605 1.00 94.06 392 ARG A C 1
ATOM 3037 O O . ARG A 1 392 ? -19.529 13.880 35.790 1.00 94.06 392 ARG A O 1
ATOM 3044 N N . CYS A 1 393 ? -19.147 12.452 34.087 1.00 93.31 393 CYS A N 1
ATOM 3045 C CA . CYS A 1 393 ? -19.279 11.222 34.864 1.00 93.31 393 CYS A CA 1
ATOM 3046 C C . CYS A 1 393 ? -17.932 10.697 35.380 1.00 93.31 393 CYS A C 1
ATOM 3048 O O . CYS A 1 393 ? -17.922 9.927 36.330 1.00 93.31 393 CYS A O 1
ATOM 3050 N N . TYR A 1 394 ? -16.808 11.123 34.791 1.00 96.00 394 TYR A N 1
ATOM 3051 C CA . TYR A 1 394 ? -15.463 10.762 35.248 1.00 96.00 394 TYR A CA 1
ATOM 3052 C C . TYR A 1 394 ? -14.447 11.883 35.008 1.00 96.00 394 TYR A C 1
ATOM 3054 O O . TYR A 1 394 ? -14.562 12.655 34.051 1.00 96.00 394 TYR A O 1
ATOM 3062 N N . THR A 1 395 ? -13.437 11.950 35.873 1.00 97.12 395 THR A N 1
ATOM 3063 C CA . THR A 1 395 ? -12.327 12.907 35.830 1.00 97.12 395 THR A CA 1
ATOM 3064 C C . THR A 1 395 ? -11.121 12.327 36.564 1.00 97.12 395 THR A C 1
ATOM 3066 O O . THR A 1 395 ? -11.273 11.742 37.635 1.00 97.12 395 THR A O 1
ATOM 3069 N N . ASN A 1 396 ? -9.920 12.544 36.037 1.00 96.75 396 ASN A N 1
ATOM 3070 C CA . ASN A 1 396 ? -8.683 12.229 36.753 1.00 96.75 396 ASN A CA 1
ATOM 3071 C C . ASN A 1 396 ? -8.142 13.405 37.591 1.00 96.75 396 ASN A C 1
ATOM 3073 O O . ASN A 1 396 ? -7.132 13.273 38.278 1.00 96.75 396 ASN A O 1
ATOM 3077 N N . ASN A 1 397 ? -8.824 14.556 37.565 1.00 96.00 397 ASN A N 1
ATOM 3078 C CA . ASN A 1 397 ? -8.506 15.731 38.376 1.00 96.00 397 ASN A CA 1
ATOM 3079 C C . ASN A 1 397 ? -9.784 16.276 39.042 1.00 96.00 397 ASN A C 1
ATOM 3081 O O . ASN A 1 397 ? -10.319 17.307 38.624 1.00 96.00 397 ASN A O 1
ATOM 3085 N N . PRO A 1 398 ? -10.324 15.585 40.059 1.00 94.56 398 PRO A N 1
ATOM 3086 C CA . PRO A 1 398 ? -11.587 15.967 40.689 1.00 94.56 398 PRO A CA 1
ATOM 3087 C C . PRO A 1 398 ? -11.517 17.289 41.463 1.00 94.56 398 PRO A C 1
ATOM 3089 O O . PRO A 1 398 ? -12.557 17.899 41.687 1.00 94.56 398 PRO A O 1
ATOM 3092 N N . GLU A 1 399 ? -10.325 17.754 41.851 1.00 93.50 399 GLU A N 1
ATOM 3093 C CA . GLU A 1 399 ? -10.154 19.034 42.551 1.00 93.50 399 GLU A CA 1
ATOM 3094 C C . GLU A 1 399 ? -10.459 20.227 41.640 1.00 93.50 399 GLU A C 1
ATOM 3096 O O . GLU A 1 399 ? -11.150 21.158 42.046 1.00 93.50 399 GLU A O 1
ATOM 3101 N N . SER A 1 400 ? -9.969 20.188 40.397 1.00 92.00 400 SER A N 1
ATOM 3102 C CA . SER A 1 400 ? -10.220 21.249 39.408 1.00 92.00 400 SER A CA 1
ATOM 3103 C C . SER A 1 400 ? -11.505 21.011 38.617 1.00 92.00 400 SER A C 1
ATOM 3105 O O . SER A 1 400 ? -12.142 21.947 38.143 1.00 92.00 400 SER A O 1
ATOM 3107 N N . TYR A 1 401 ? -11.873 19.743 38.455 1.00 89.00 401 TYR A N 1
ATOM 3108 C CA . TYR A 1 401 ? -12.867 19.289 37.496 1.00 89.00 401 TYR A CA 1
ATOM 3109 C C . TYR A 1 401 ? -13.749 18.183 38.080 1.00 89.00 401 TYR A C 1
ATOM 3111 O O . TYR A 1 401 ? -13.741 17.070 37.553 1.00 89.00 401 TYR A O 1
ATOM 3119 N N . PRO A 1 402 ? -14.503 18.448 39.161 1.00 87.38 402 PRO A N 1
ATOM 3120 C CA . PRO A 1 402 ? -15.311 17.433 39.826 1.00 87.38 402 PRO A CA 1
ATOM 3121 C C . PRO A 1 402 ? -16.384 16.858 38.895 1.00 87.38 402 PRO A C 1
ATOM 3123 O O . PRO A 1 402 ? -16.837 17.520 37.955 1.00 87.38 402 PRO A O 1
ATOM 3126 N N . ALA A 1 403 ? -16.825 15.630 39.187 1.00 77.00 403 ALA A N 1
ATOM 3127 C CA . ALA A 1 403 ? -18.051 15.099 38.599 1.00 77.00 403 ALA A CA 1
ATOM 3128 C C . ALA A 1 403 ? -19.184 16.114 38.815 1.00 77.00 403 ALA A C 1
ATOM 3130 O O . ALA A 1 403 ? -19.359 16.648 39.914 1.00 77.00 403 ALA A O 1
ATOM 3131 N N . SER A 1 404 ? -19.894 16.445 37.740 1.00 74.94 404 SER A N 1
ATOM 3132 C CA . SER A 1 404 ? -20.787 17.602 37.715 1.00 74.94 404 SER A CA 1
ATOM 3133 C C . SER A 1 404 ? -22.253 17.190 37.819 1.00 74.94 404 SER A C 1
ATOM 3135 O O . SER A 1 404 ? -22.620 16.040 37.586 1.00 74.94 404 SER A O 1
ATOM 3137 N N . GLY A 1 405 ? -23.119 18.163 38.109 1.00 77.94 405 GLY A N 1
ATOM 3138 C CA . GLY A 1 405 ? -24.526 18.063 37.726 1.00 77.94 405 GLY A CA 1
ATOM 3139 C C . GLY A 1 405 ? -24.693 18.113 36.202 1.00 77.94 405 GLY A C 1
ATOM 3140 O O . GLY A 1 405 ? -23.725 18.311 35.459 1.00 77.94 405 GLY A O 1
ATOM 3141 N N . TRP A 1 406 ? -25.929 17.945 35.739 1.00 84.75 406 TRP A N 1
ATOM 3142 C CA . TRP A 1 406 ? -26.276 18.131 34.333 1.00 84.75 406 TRP A CA 1
ATOM 3143 C C . TRP A 1 406 ? -26.186 19.615 33.949 1.00 84.75 406 TRP A C 1
ATOM 3145 O O . TRP A 1 406 ? -26.773 20.463 34.620 1.00 84.75 406 TRP A O 1
ATOM 3155 N N . ILE A 1 407 ? -25.478 19.917 32.863 1.00 85.62 407 ILE A N 1
ATOM 3156 C CA . ILE A 1 407 ? -25.326 21.260 32.289 1.00 85.62 407 ILE A CA 1
ATOM 3157 C C . ILE A 1 407 ? -25.825 21.268 30.844 1.00 85.62 407 ILE A C 1
ATOM 3159 O O . ILE A 1 407 ? -25.656 20.286 30.123 1.00 85.62 407 ILE A O 1
ATOM 3163 N N . ALA A 1 408 ? -26.453 22.360 30.412 1.00 89.00 408 ALA A N 1
ATOM 3164 C CA . ALA A 1 408 ? -26.799 22.533 29.003 1.00 89.00 408 ALA A CA 1
ATOM 3165 C C . ALA A 1 408 ? -25.519 22.749 28.183 1.00 89.00 408 ALA A C 1
ATOM 3167 O O . ALA A 1 408 ? -24.643 23.503 28.609 1.00 89.00 408 ALA A O 1
ATOM 3168 N N . LEU A 1 409 ? -25.411 22.093 27.027 1.00 89.62 409 LEU A N 1
ATOM 3169 C CA . LEU A 1 409 ? -24.274 22.304 26.131 1.00 89.62 409 LEU A CA 1
ATOM 3170 C C . LEU A 1 409 ? -24.493 23.557 25.279 1.00 89.62 409 LEU A C 1
ATOM 3172 O O . LEU A 1 409 ? -25.587 23.778 24.753 1.00 89.62 409 LEU A O 1
ATOM 3176 N N . CYS A 1 410 ? -23.446 24.373 25.158 1.00 89.75 410 CYS A N 1
ATOM 3177 C CA . CYS A 1 410 ? -23.450 25.570 24.327 1.00 89.75 410 CYS A CA 1
ATOM 3178 C C . CYS A 1 410 ? -23.502 25.199 22.844 1.00 89.75 410 CYS A C 1
ATOM 3180 O O . CYS A 1 410 ? -22.855 24.247 22.420 1.00 89.75 410 CYS A O 1
ATOM 3182 N N . ASP A 1 411 ? -24.236 25.984 22.063 1.00 91.75 411 ASP A N 1
ATOM 3183 C CA . ASP A 1 411 ? -24.276 25.860 20.608 1.00 91.75 411 ASP A CA 1
ATOM 3184 C C . ASP A 1 411 ? -23.093 26.637 19.998 1.00 91.75 411 ASP A C 1
ATOM 3186 O O . ASP A 1 411 ? -23.155 27.859 19.855 1.00 91.75 411 ASP A O 1
ATOM 3190 N N . ASN A 1 412 ? -21.977 25.946 19.757 1.00 94.44 412 ASN A N 1
ATOM 3191 C CA . ASN A 1 412 ? -20.712 26.498 19.251 1.00 94.44 412 ASN A CA 1
ATOM 3192 C C . ASN A 1 412 ? -20.032 25.537 18.251 1.00 94.44 412 ASN A C 1
ATOM 3194 O O . ASN A 1 412 ? -20.593 24.494 17.908 1.00 94.44 412 ASN A O 1
ATOM 3198 N N . ASN A 1 413 ? -18.812 25.856 17.797 1.00 94.94 413 ASN A N 1
ATOM 3199 C CA . ASN A 1 413 ? -18.121 25.047 16.783 1.00 94.94 413 ASN A CA 1
ATOM 3200 C C . ASN A 1 413 ? -17.832 23.627 17.286 1.00 94.94 413 ASN A C 1
ATOM 3202 O O . ASN A 1 413 ? -17.918 22.662 16.523 1.00 94.94 413 ASN A O 1
ATOM 3206 N N . TRP A 1 414 ? -17.516 23.485 18.576 1.00 96.88 414 TRP A N 1
ATOM 3207 C CA . TRP A 1 414 ? -17.375 22.175 19.207 1.00 96.88 414 TRP A CA 1
ATOM 3208 C C . TRP A 1 414 ? -18.673 21.362 19.118 1.00 96.88 414 TRP A C 1
ATOM 3210 O O . TRP A 1 414 ? -18.637 20.189 18.747 1.00 96.88 414 TRP A O 1
ATOM 3220 N N . PHE A 1 415 ? -19.823 21.980 19.398 1.00 96.56 415 PHE A N 1
ATOM 3221 C CA . PHE A 1 415 ? -21.124 21.318 19.319 1.00 96.56 415 PHE A CA 1
ATOM 3222 C C . PHE A 1 415 ? -21.458 20.878 17.891 1.00 96.56 415 PHE A C 1
ATOM 3224 O O . PHE A 1 415 ? -21.880 19.740 17.674 1.00 96.56 415 PHE A O 1
ATOM 3231 N N . ASP A 1 416 ? -21.214 21.746 16.909 1.00 96.50 416 ASP A N 1
ATOM 3232 C CA . ASP A 1 416 ? -21.358 21.413 15.492 1.00 96.50 416 ASP A CA 1
ATOM 3233 C C . ASP A 1 416 ? -20.492 20.211 15.102 1.00 96.50 416 ASP A C 1
ATOM 3235 O O . ASP A 1 416 ? -20.985 19.243 14.523 1.00 96.50 416 ASP A O 1
ATOM 3239 N N . CYS A 1 417 ? -19.209 20.240 15.457 1.00 96.56 417 CYS A N 1
ATOM 3240 C CA . CYS A 1 417 ? -18.258 19.186 15.129 1.00 96.56 417 CYS A CA 1
ATOM 3241 C C . CYS A 1 417 ? -18.624 17.850 15.795 1.00 96.56 417 CYS A C 1
ATOM 3243 O O . CYS A 1 417 ? -18.834 16.847 15.111 1.00 96.56 417 CYS A O 1
ATOM 3245 N N . VAL A 1 418 ? -18.745 17.836 17.124 1.00 97.00 418 VAL A N 1
ATOM 3246 C CA . VAL A 1 418 ? -18.868 16.600 17.906 1.00 97.00 418 VAL A CA 1
ATOM 3247 C C . VAL A 1 418 ? -20.294 16.072 17.908 1.00 97.00 418 VAL A C 1
ATOM 3249 O O . VAL A 1 418 ? -20.505 14.882 17.681 1.00 97.00 418 VAL A O 1
ATOM 3252 N N . ILE A 1 419 ? -21.278 16.935 18.163 1.00 95.88 419 ILE A N 1
ATOM 3253 C CA . ILE A 1 419 ? -22.660 16.511 18.397 1.00 95.88 419 ILE A CA 1
ATOM 3254 C C . ILE A 1 419 ? -23.457 16.439 17.096 1.00 95.88 419 ILE A C 1
ATOM 3256 O O . ILE A 1 419 ? -24.158 15.451 16.893 1.00 95.88 419 ILE A O 1
ATOM 3260 N N . ARG A 1 420 ? -23.364 17.442 16.210 1.00 94.31 420 ARG A N 1
ATOM 3261 C CA . ARG A 1 420 ? -24.140 17.440 14.952 1.00 94.31 420 ARG A CA 1
ATOM 3262 C C . ARG A 1 420 ? -23.482 16.611 13.852 1.00 94.31 420 ARG A C 1
ATOM 3264 O O . ARG A 1 420 ? -24.172 15.857 13.174 1.00 94.31 420 ARG A O 1
ATOM 3271 N N . ASN A 1 421 ? -22.166 16.737 13.687 1.00 93.50 421 ASN A N 1
ATOM 3272 C CA . ASN A 1 421 ? -21.431 16.095 12.594 1.00 93.50 421 ASN A CA 1
ATOM 3273 C C . ASN A 1 421 ? -20.768 14.768 12.989 1.00 93.50 421 ASN A C 1
ATOM 3275 O O . ASN A 1 421 ? -20.247 14.076 12.117 1.00 93.50 421 ASN A O 1
ATOM 3279 N N . HIS A 1 422 ? -20.801 14.394 14.273 1.00 95.19 422 HIS A N 1
ATOM 3280 C CA . HIS A 1 422 ? -20.201 13.160 14.799 1.00 95.19 422 HIS A CA 1
ATOM 3281 C C . HIS A 1 422 ? -18.692 13.041 14.525 1.00 95.19 422 HIS A C 1
ATOM 3283 O O . HIS A 1 422 ? -18.163 11.945 14.334 1.00 95.19 422 HIS A O 1
ATOM 3289 N N . GLN A 1 423 ? -17.994 14.174 14.498 1.00 93.81 423 GLN A N 1
ATOM 3290 C CA . GLN A 1 423 ? -16.567 14.258 14.213 1.00 93.81 423 GLN A CA 1
ATOM 3291 C C . GLN A 1 423 ? -15.753 14.457 15.493 1.00 93.81 423 GLN A C 1
ATOM 3293 O O . GLN A 1 423 ? -16.230 14.988 16.495 1.00 93.81 423 GLN A O 1
ATOM 3298 N N . THR A 1 424 ? -14.490 14.039 15.452 1.00 96.56 424 THR A N 1
ATOM 3299 C CA . THR A 1 424 ? -13.531 14.352 16.513 1.00 96.56 424 THR A CA 1
ATOM 3300 C C . THR A 1 424 ? -13.157 15.825 16.446 1.00 96.56 424 THR A C 1
ATOM 3302 O O . THR A 1 424 ? -12.616 16.282 15.439 1.00 96.56 424 THR A O 1
ATOM 3305 N N . TYR A 1 425 ? -13.385 16.550 17.538 1.00 98.00 425 TYR A N 1
ATOM 3306 C CA . TYR A 1 425 ? -12.917 17.926 17.672 1.00 98.00 425 TYR A CA 1
ATOM 3307 C C . TYR A 1 425 ? -11.464 17.947 18.144 1.00 98.00 425 TYR A C 1
ATOM 3309 O O . TYR A 1 425 ? -11.094 17.197 19.053 1.00 98.00 425 TYR A O 1
ATOM 3317 N N . VAL A 1 426 ? -10.653 18.822 17.545 1.00 97.06 426 VAL A N 1
ATOM 3318 C CA . VAL A 1 426 ? -9.238 19.007 17.878 1.00 97.06 426 VAL A CA 1
ATOM 3319 C C . VAL A 1 426 ? -8.921 20.497 17.930 1.00 97.06 426 VAL A C 1
ATOM 3321 O O . VAL A 1 426 ? -9.139 21.208 16.954 1.00 97.06 426 VAL A O 1
ATOM 3324 N N . ALA A 1 427 ? -8.326 20.941 19.034 1.00 96.94 427 ALA A N 1
ATOM 3325 C CA . ALA A 1 427 ? -7.661 22.236 19.136 1.00 96.94 427 ALA A CA 1
ATOM 3326 C C . ALA A 1 427 ? -6.265 22.020 19.729 1.00 96.94 427 ALA A C 1
ATOM 3328 O O . ALA A 1 427 ? -6.115 21.323 20.732 1.00 96.94 427 ALA A O 1
ATOM 3329 N N . ASN A 1 428 ? -5.226 22.561 19.091 1.00 94.12 428 ASN A N 1
ATOM 3330 C CA . ASN A 1 428 ? -3.822 22.282 19.434 1.00 94.12 428 ASN A CA 1
ATOM 3331 C C . ASN A 1 428 ? -3.075 23.480 20.040 1.00 94.12 428 ASN A C 1
ATOM 3333 O O . ASN A 1 428 ? -1.878 23.371 20.320 1.00 94.12 428 ASN A O 1
ATOM 3337 N N . ASP A 1 429 ? -3.769 24.586 20.279 1.00 95.88 429 ASP A N 1
ATOM 3338 C CA . ASP A 1 429 ? -3.290 25.719 21.064 1.00 95.88 429 ASP A CA 1
ATOM 3339 C C . ASP A 1 429 ? -4.412 26.268 21.964 1.00 95.88 429 ASP A C 1
ATOM 3341 O O . ASP A 1 429 ? -5.588 25.924 21.816 1.00 95.88 429 ASP A O 1
ATOM 3345 N N . ILE A 1 430 ? -4.037 27.093 22.946 1.00 96.62 430 ILE A N 1
ATOM 3346 C CA . ILE A 1 430 ? -4.982 27.604 23.945 1.00 96.62 430 ILE A CA 1
ATOM 3347 C C . ILE A 1 430 ? -5.941 28.656 23.373 1.00 96.62 430 ILE A C 1
ATOM 3349 O O . ILE A 1 430 ? -7.058 28.784 23.869 1.00 96.62 430 ILE A O 1
ATOM 3353 N N . ASP A 1 431 ? -5.542 29.364 22.315 1.00 96.25 431 ASP A N 1
ATOM 3354 C CA . ASP A 1 431 ? -6.364 30.400 21.688 1.00 96.25 431 ASP A CA 1
ATOM 3355 C C . ASP A 1 431 ? -7.521 29.766 20.906 1.00 96.25 431 ASP A C 1
ATOM 3357 O O . ASP A 1 431 ? -8.630 30.296 20.890 1.00 96.25 431 ASP A O 1
ATOM 3361 N N . GLN A 1 432 ? -7.291 28.599 20.297 1.00 95.56 432 GLN A N 1
ATOM 3362 C CA . GLN A 1 432 ? -8.340 27.757 19.722 1.00 95.56 432 GLN A CA 1
ATOM 3363 C C . GLN A 1 432 ? -9.286 27.232 20.805 1.00 95.56 432 GLN A C 1
ATOM 3365 O O . GLN A 1 432 ? -10.499 27.327 20.654 1.00 95.56 432 GLN A O 1
ATOM 3370 N N . ILE A 1 433 ? -8.750 26.745 21.930 1.00 96.38 433 ILE A N 1
ATOM 3371 C CA . ILE A 1 433 ? -9.573 26.270 23.056 1.00 96.38 433 ILE A CA 1
ATOM 3372 C C . ILE A 1 433 ? -10.476 27.393 23.585 1.00 96.38 433 ILE A C 1
ATOM 3374 O O . ILE A 1 433 ? -11.664 27.169 23.804 1.00 96.38 433 ILE A O 1
ATOM 3378 N N . ALA A 1 434 ? -9.952 28.610 23.741 1.00 96.50 434 ALA A N 1
ATOM 3379 C CA . ALA A 1 434 ? -10.699 29.758 24.259 1.00 96.50 434 ALA A CA 1
ATOM 3380 C C . ALA A 1 434 ? -11.892 30.190 23.387 1.00 96.50 434 ALA A C 1
ATOM 3382 O O . ALA A 1 434 ? -12.767 30.907 23.871 1.00 96.50 434 ALA A O 1
ATOM 3383 N N . GLN A 1 435 ? -11.956 29.759 22.122 1.00 95.56 435 GLN A N 1
ATOM 3384 C CA . GLN A 1 435 ? -13.092 30.046 21.239 1.00 95.56 435 GLN A CA 1
ATOM 3385 C C . GLN A 1 435 ? -14.331 29.222 21.600 1.00 95.56 435 GLN A C 1
ATOM 3387 O O . GLN A 1 435 ? -15.449 29.713 21.451 1.00 95.56 435 GLN A O 1
ATOM 3392 N N . ASP A 1 436 ? -14.140 27.995 22.093 1.00 95.06 436 ASP A N 1
ATOM 3393 C CA . ASP A 1 436 ? -15.226 27.039 22.329 1.00 95.06 436 ASP A CA 1
ATOM 3394 C C . ASP A 1 436 ? -15.395 26.648 23.811 1.00 95.06 436 ASP A C 1
ATOM 3396 O O . ASP A 1 436 ? -16.464 26.172 24.199 1.00 95.06 436 ASP A O 1
ATOM 3400 N N . PHE A 1 437 ? -14.389 26.884 24.661 1.00 93.56 437 PHE A N 1
ATOM 3401 C CA . PHE A 1 437 ? -14.376 26.468 26.066 1.00 93.56 437 PHE A CA 1
ATOM 3402 C C . PHE A 1 437 ? -14.183 27.658 27.016 1.00 93.56 437 PHE A C 1
ATOM 3404 O O . PHE A 1 437 ? -13.137 28.305 27.042 1.00 93.56 437 PHE A O 1
ATOM 3411 N N . ALA A 1 438 ? -15.194 27.924 27.849 1.00 92.00 438 ALA A N 1
ATOM 3412 C CA . ALA A 1 438 ? -15.194 29.049 28.793 1.00 92.00 438 ALA A CA 1
ATOM 3413 C C . ALA A 1 438 ? -14.169 28.908 29.938 1.00 92.00 438 ALA A C 1
ATOM 3415 O O . ALA A 1 438 ? -13.852 29.887 30.609 1.00 92.00 438 ALA A O 1
ATOM 3416 N N . ASP A 1 439 ? -13.661 27.701 30.177 1.00 92.50 439 ASP A N 1
ATOM 3417 C CA . ASP A 1 439 ? -12.675 27.358 31.203 1.00 92.50 439 ASP A CA 1
ATOM 3418 C C . ASP A 1 439 ? -11.236 27.293 30.656 1.00 92.50 439 ASP A C 1
ATOM 3420 O O . ASP A 1 439 ? -10.355 26.719 31.299 1.00 92.50 439 ASP A O 1
ATOM 3424 N N . ALA A 1 440 ? -10.962 27.926 29.508 1.00 95.44 440 ALA A N 1
ATOM 3425 C CA . ALA A 1 440 ? -9.631 27.973 28.898 1.00 95.44 440 ALA A CA 1
ATOM 3426 C C . ALA A 1 440 ? -8.526 28.437 29.868 1.00 95.44 440 ALA A C 1
ATOM 3428 O O . ALA A 1 440 ? -7.460 27.825 29.909 1.00 95.44 440 ALA A O 1
ATOM 3429 N N . ASP A 1 441 ? -8.786 29.434 30.721 1.00 96.50 441 ASP A N 1
ATOM 3430 C CA . ASP A 1 441 ? -7.820 29.884 31.738 1.00 96.50 441 ASP A CA 1
ATOM 3431 C C . ASP A 1 441 ? -7.479 28.777 32.753 1.00 96.50 441 ASP A C 1
ATOM 3433 O O . ASP A 1 441 ? -6.319 28.597 33.138 1.00 96.50 441 ASP A O 1
ATOM 3437 N N . LEU A 1 442 ? -8.477 27.985 33.163 1.00 96.31 442 LEU A N 1
ATOM 3438 C CA . LEU A 1 442 ? -8.269 26.847 34.057 1.00 96.31 442 LEU A CA 1
ATOM 3439 C C . LEU A 1 442 ? -7.486 25.741 33.337 1.00 96.31 442 LEU A C 1
ATOM 3441 O O . LEU A 1 442 ? -6.499 25.245 33.883 1.00 96.31 442 LEU A O 1
ATOM 3445 N N . ILE A 1 443 ? -7.867 25.401 32.101 1.00 96.50 443 ILE A N 1
ATOM 3446 C CA . ILE A 1 443 ? -7.141 24.450 31.239 1.00 96.50 443 ILE A CA 1
ATOM 3447 C C . ILE A 1 443 ? -5.659 24.849 31.129 1.00 96.50 443 ILE A C 1
ATOM 3449 O O . ILE A 1 443 ? -4.776 24.013 31.353 1.00 96.50 443 ILE A O 1
ATOM 3453 N N . ALA A 1 444 ? -5.386 26.130 30.867 1.00 96.75 444 ALA A N 1
ATOM 3454 C CA . ALA A 1 444 ? -4.040 26.682 30.781 1.00 96.75 444 ALA A CA 1
ATOM 3455 C C . ALA A 1 444 ? -3.268 26.540 32.100 1.00 96.75 444 ALA A C 1
ATOM 3457 O O . ALA A 1 444 ? -2.115 26.101 32.099 1.00 96.75 444 ALA A O 1
ATOM 3458 N N . SER A 1 445 ? -3.902 26.846 33.238 1.00 97.06 445 SER A N 1
ATOM 3459 C CA . SER A 1 445 ? -3.262 26.749 34.559 1.00 97.06 445 SER A CA 1
ATOM 3460 C C . SER A 1 445 ? -2.872 25.316 34.952 1.00 97.06 445 SER A C 1
ATOM 3462 O O . SER A 1 445 ? -1.907 25.118 35.689 1.00 97.06 445 SER A O 1
ATOM 3464 N N . LEU A 1 446 ? -3.546 24.306 34.389 1.00 96.56 446 LEU A N 1
ATOM 3465 C CA . LEU A 1 446 ? -3.192 22.887 34.524 1.00 96.56 446 LEU A CA 1
ATOM 3466 C C . LEU A 1 446 ? -2.063 22.451 33.569 1.00 96.56 446 LEU A C 1
ATOM 3468 O O . LEU A 1 446 ? -1.719 21.269 33.483 1.00 96.56 446 LEU A O 1
ATOM 3472 N N . GLY A 1 447 ? -1.482 23.389 32.818 1.00 96.50 447 GLY A N 1
ATOM 3473 C CA . GLY A 1 447 ? -0.428 23.128 31.842 1.00 96.50 447 GLY A CA 1
ATOM 3474 C C . GLY A 1 447 ? -0.923 22.367 30.610 1.00 96.50 447 GLY A C 1
ATOM 3475 O O . GLY A 1 447 ? -0.136 21.630 29.993 1.00 96.50 447 GLY A O 1
ATOM 3476 N N . CYS A 1 448 ? -2.213 22.505 30.291 1.00 97.69 448 CYS A N 1
ATOM 3477 C CA . CYS A 1 448 ? -2.813 22.037 29.052 1.00 97.69 448 CYS A CA 1
ATOM 3478 C C . CYS A 1 448 ? -2.953 23.205 28.065 1.00 97.69 448 CYS A C 1
ATOM 3480 O O . CYS A 1 448 ? -3.156 24.348 28.450 1.00 97.69 448 CYS A O 1
ATOM 3482 N N . GLY A 1 449 ? -2.813 22.908 26.782 1.00 96.81 449 GLY A N 1
ATOM 3483 C CA . GLY A 1 449 ? -2.978 23.852 25.678 1.00 96.81 449 GLY A CA 1
ATOM 3484 C C . GLY A 1 449 ? -3.386 23.153 24.388 1.00 96.81 449 GLY A C 1
ATOM 3485 O O . GLY A 1 449 ? -3.221 23.718 23.322 1.00 96.81 449 GLY A O 1
ATOM 3486 N N . ALA A 1 450 ? -3.839 21.905 24.479 1.00 97.94 450 ALA A N 1
ATOM 3487 C CA . ALA A 1 450 ? -4.416 21.147 23.387 1.00 97.94 450 ALA A CA 1
ATOM 3488 C C . ALA A 1 450 ? -5.524 20.242 23.947 1.00 97.94 450 ALA A C 1
ATOM 3490 O O . ALA A 1 450 ? -5.391 19.735 25.069 1.00 97.94 450 ALA A O 1
ATOM 3491 N N . ILE A 1 451 ? -6.581 20.024 23.168 1.00 98.19 451 ILE A N 1
ATOM 3492 C CA . ILE A 1 451 ? -7.735 19.183 23.497 1.00 98.19 451 ILE A CA 1
ATOM 3493 C C . ILE A 1 451 ? -8.154 18.336 22.293 1.00 98.19 451 ILE A C 1
ATOM 3495 O O . ILE A 1 451 ? -8.120 18.789 21.149 1.00 98.19 451 ILE A O 1
ATOM 3499 N N . VAL A 1 452 ? -8.566 17.103 22.578 1.00 98.38 452 VAL A N 1
ATOM 3500 C CA . VAL A 1 452 ? -9.271 16.209 21.657 1.00 98.38 452 VAL A CA 1
ATOM 3501 C C . VAL A 1 452 ? -10.556 15.742 22.331 1.00 98.38 452 VAL A C 1
ATOM 3503 O O . VAL A 1 452 ? -10.514 15.274 23.471 1.00 98.38 452 VAL A O 1
ATOM 3506 N N . ASN A 1 453 ? -11.686 15.831 21.631 1.00 98.38 453 ASN A N 1
ATOM 3507 C CA . ASN A 1 453 ? -12.968 15.303 22.098 1.00 98.38 453 ASN A CA 1
ATOM 3508 C C . ASN A 1 453 ? -13.469 14.233 21.131 1.00 98.38 453 ASN A C 1
ATOM 3510 O O . ASN A 1 453 ? -13.790 14.523 19.980 1.00 98.38 453 ASN A O 1
ATOM 3514 N N . LEU A 1 454 ? -13.535 12.997 21.620 1.00 97.88 454 LEU A N 1
ATOM 3515 C CA . LEU A 1 454 ? -13.968 11.829 20.864 1.00 97.88 454 LEU A CA 1
ATOM 3516 C C . LEU A 1 454 ? -15.467 11.579 21.106 1.00 97.88 454 LEU A C 1
ATOM 3518 O O . LEU A 1 454 ? -15.831 11.290 22.253 1.00 97.88 454 LEU A O 1
ATOM 3522 N N . PRO A 1 455 ? -16.341 11.660 20.083 1.00 97.50 455 PRO A N 1
ATOM 3523 C CA . PRO A 1 455 ? -17.750 11.302 20.231 1.00 97.50 455 PRO A CA 1
ATOM 3524 C C . PRO A 1 455 ? -17.925 9.781 20.326 1.00 97.50 455 PRO A C 1
ATOM 3526 O O . PRO A 1 455 ? -17.455 9.030 19.472 1.00 97.50 455 PRO A O 1
ATOM 3529 N N . LEU A 1 456 ? -18.652 9.313 21.343 1.00 96.69 456 LEU A N 1
ATOM 3530 C CA . LEU A 1 456 ? -19.080 7.919 21.457 1.00 96.69 456 LEU A CA 1
ATOM 3531 C C . LEU A 1 456 ? -20.494 7.780 20.900 1.00 96.69 456 LEU A C 1
ATOM 3533 O O . LEU A 1 456 ? -21.416 8.424 21.399 1.00 96.69 456 LEU A O 1
ATOM 3537 N N . LEU A 1 457 ? -20.666 6.931 19.884 1.00 92.19 457 LEU A N 1
ATOM 3538 C CA . LEU A 1 457 ? -21.949 6.741 19.209 1.00 92.19 457 LEU A CA 1
ATOM 3539 C C . LEU A 1 457 ? -22.651 5.439 19.620 1.00 92.19 457 LEU A C 1
ATOM 3541 O O . LEU A 1 457 ? -22.037 4.374 19.747 1.00 92.19 457 LEU A O 1
ATOM 3545 N N . GLN A 1 458 ? -23.977 5.502 19.714 1.00 87.50 458 GLN A N 1
ATOM 3546 C CA . GLN A 1 458 ? -24.867 4.346 19.762 1.00 87.50 458 GLN A CA 1
ATOM 3547 C C . GLN A 1 458 ? -26.114 4.635 18.930 1.00 87.50 458 GLN A C 1
ATOM 3549 O O . GLN A 1 458 ? -26.733 5.684 19.069 1.00 87.50 458 GLN A O 1
ATOM 3554 N N . ASN A 1 459 ? -26.465 3.707 18.035 1.00 86.25 459 ASN A N 1
ATOM 3555 C CA . ASN A 1 459 ? -27.601 3.841 17.115 1.00 86.25 459 ASN A CA 1
ATOM 3556 C C . ASN A 1 459 ? -27.602 5.171 16.331 1.00 86.25 459 ASN A C 1
ATOM 3558 O O . ASN A 1 459 ? -28.646 5.788 16.142 1.00 86.25 459 ASN A O 1
ATOM 3562 N N . GLY A 1 460 ? -26.417 5.621 15.902 1.00 85.25 460 GLY A N 1
ATOM 3563 C CA . GLY A 1 460 ? -26.251 6.854 15.128 1.00 85.25 460 GLY A CA 1
ATOM 3564 C C . GLY A 1 460 ? -26.385 8.153 15.928 1.00 85.25 460 GLY A C 1
ATOM 3565 O O . GLY A 1 460 ? -26.435 9.209 15.313 1.00 85.25 460 GLY A O 1
ATOM 3566 N N . GLN A 1 461 ? -26.440 8.102 17.263 1.00 90.50 461 GLN A N 1
ATOM 3567 C CA . GLN A 1 461 ? -26.465 9.285 18.130 1.00 90.50 461 GLN A CA 1
ATOM 3568 C C . GLN A 1 461 ? -25.262 9.304 19.068 1.00 90.50 461 GLN A C 1
ATOM 3570 O O . GLN A 1 461 ? -24.832 8.254 19.550 1.00 90.50 461 GLN A O 1
ATOM 3575 N N . VAL A 1 462 ? -24.745 10.499 19.361 1.00 96.06 462 VAL A N 1
ATOM 3576 C CA . VAL A 1 462 ? -23.741 10.683 20.414 1.00 96.06 462 VAL A CA 1
ATOM 3577 C C . VAL A 1 462 ? -24.390 10.421 21.772 1.00 96.06 462 VAL A C 1
ATOM 3579 O O . VAL A 1 462 ? -25.428 10.997 22.087 1.00 96.06 462 VAL A O 1
ATOM 3582 N N . ILE A 1 463 ? -23.779 9.550 22.572 1.00 94.81 463 ILE A N 1
ATOM 3583 C CA . ILE A 1 463 ? -24.221 9.219 23.939 1.00 94.81 463 ILE A CA 1
ATOM 3584 C C . ILE A 1 463 ? -23.257 9.736 25.008 1.00 94.81 463 ILE A C 1
ATOM 3586 O O . ILE A 1 463 ? -23.632 9.878 26.168 1.00 94.81 463 ILE A O 1
ATOM 3590 N N . ALA A 1 464 ? -22.013 10.010 24.620 1.00 96.81 464 ALA A N 1
ATOM 3591 C CA . ALA A 1 464 ? -20.976 10.519 25.498 1.00 96.81 464 ALA A CA 1
ATOM 3592 C C . ALA A 1 464 ? -19.809 11.090 24.698 1.00 96.81 464 ALA A C 1
ATOM 3594 O O . ALA A 1 464 ? -19.677 10.838 23.499 1.00 96.81 464 ALA A O 1
ATOM 3595 N N . THR A 1 465 ? -18.926 11.807 25.385 1.00 97.75 465 THR A N 1
ATOM 3596 C CA . THR A 1 465 ? -17.624 12.203 24.855 1.00 97.75 465 THR A CA 1
ATOM 3597 C C . THR A 1 465 ? -16.504 11.766 25.788 1.00 97.75 465 THR A C 1
ATOM 3599 O O . THR A 1 465 ? -16.637 11.808 27.015 1.00 97.75 465 THR A O 1
ATOM 3602 N N . VAL A 1 466 ? -15.377 11.361 25.203 1.00 98.25 466 VAL A N 1
ATOM 3603 C CA . VAL A 1 466 ? -14.107 11.207 25.920 1.00 98.25 466 VAL A CA 1
ATOM 3604 C C . VAL A 1 466 ? -13.218 12.386 25.571 1.00 98.25 466 VAL A C 1
ATOM 3606 O O . VAL A 1 466 ? -12.969 12.653 24.397 1.00 98.25 466 VAL A O 1
ATOM 3609 N N . ASN A 1 467 ? -12.747 13.097 26.591 1.00 98.00 467 ASN A N 1
ATOM 3610 C CA . ASN A 1 467 ? -12.026 14.351 26.421 1.00 98.00 467 ASN A CA 1
ATOM 3611 C C . ASN A 1 467 ? -10.591 14.188 26.926 1.00 98.00 467 ASN A C 1
ATOM 3613 O O . ASN A 1 467 ? -10.367 13.837 28.088 1.00 98.00 467 ASN A O 1
ATOM 3617 N N . LEU A 1 468 ? -9.633 14.455 26.043 1.00 98.44 468 LEU A N 1
ATOM 3618 C CA . LEU A 1 468 ? -8.202 14.274 26.251 1.00 98.44 468 LEU A CA 1
ATOM 3619 C C . LEU A 1 468 ? -7.533 15.642 26.189 1.00 98.44 468 LEU A C 1
ATOM 3621 O O . LEU A 1 468 ? -7.690 16.344 25.194 1.00 98.44 468 LEU A O 1
ATOM 3625 N N . LEU A 1 469 ? -6.756 16.018 27.203 1.00 98.38 469 LEU A N 1
ATOM 3626 C CA . LEU A 1 469 ? -6.014 17.277 27.189 1.00 98.38 469 LEU A CA 1
ATOM 3627 C C . LEU A 1 469 ? -4.537 17.057 27.494 1.00 98.38 469 LEU A C 1
ATOM 3629 O O . LEU A 1 469 ? -4.162 16.214 28.314 1.00 98.38 469 LEU A O 1
ATOM 3633 N N . ASN A 1 470 ? -3.689 17.839 26.829 1.00 98.12 470 ASN A N 1
ATOM 3634 C CA . ASN A 1 470 ? -2.248 17.876 27.061 1.00 98.12 470 ASN A CA 1
ATOM 3635 C C . ASN A 1 470 ? -1.690 19.263 26.694 1.00 98.12 470 ASN A C 1
ATOM 3637 O O . ASN A 1 470 ? -2.447 20.186 26.416 1.00 98.12 470 ASN A O 1
ATOM 3641 N N . ARG A 1 471 ? -0.366 19.442 26.719 1.00 97.38 471 ARG A N 1
ATOM 3642 C CA . ARG A 1 471 ? 0.310 20.674 26.277 1.00 97.38 471 ARG A CA 1
ATOM 3643 C C . ARG A 1 471 ? 0.006 20.999 24.805 1.00 97.38 471 ARG A C 1
ATOM 3645 O O . ARG A 1 471 ? -0.292 20.093 24.030 1.00 97.38 471 ARG A O 1
ATOM 3652 N N . ALA A 1 472 ? 0.165 22.265 24.425 1.00 97.12 472 ALA A N 1
ATOM 3653 C CA . ALA A 1 472 ? 0.018 22.723 23.042 1.00 97.12 472 ALA A CA 1
ATOM 3654 C C . ALA A 1 472 ? 0.860 21.895 22.049 1.00 97.12 472 ALA A C 1
ATOM 3656 O O . ALA A 1 472 ? 1.964 21.444 22.373 1.00 97.12 472 ALA A O 1
ATOM 3657 N N . GLY A 1 473 ? 0.311 21.670 20.854 1.00 93.94 473 GLY A N 1
ATOM 3658 C CA . GLY A 1 473 ? 0.918 20.893 19.771 1.00 93.94 473 GLY A CA 1
ATOM 3659 C C . GLY A 1 473 ? 1.084 19.395 20.053 1.00 93.94 473 GLY A C 1
ATOM 3660 O O . GLY A 1 473 ? 1.756 18.701 19.290 1.00 93.94 473 GLY A O 1
ATOM 3661 N N . HIS A 1 474 ? 0.530 18.868 21.154 1.00 96.00 474 HIS A N 1
ATOM 3662 C CA . HIS A 1 474 ? 0.730 17.464 21.514 1.00 96.00 474 HIS A CA 1
ATOM 3663 C C . HIS A 1 474 ? 0.008 16.503 20.571 1.00 96.00 474 HIS A C 1
ATOM 3665 O O . HIS A 1 474 ? 0.600 15.471 20.262 1.00 96.00 474 HIS A O 1
ATOM 3671 N N . PHE A 1 475 ? -1.220 16.797 20.129 1.00 95.44 475 PHE A N 1
ATOM 3672 C CA . PHE A 1 475 ? -2.045 15.883 19.327 1.00 95.44 475 PHE A CA 1
ATOM 3673 C C . PHE A 1 475 ? -1.756 16.034 17.826 1.00 95.44 475 PHE A C 1
ATOM 3675 O O . PHE A 1 475 ? -2.464 16.728 17.102 1.00 95.44 475 PHE A O 1
ATOM 3682 N N . ASN A 1 476 ? -0.686 15.385 17.364 1.00 89.38 476 ASN A N 1
ATOM 3683 C CA . ASN A 1 476 ? -0.346 15.279 15.943 1.00 89.38 476 ASN A CA 1
ATOM 3684 C C . ASN A 1 476 ? -1.168 14.183 15.229 1.00 89.38 476 ASN A C 1
ATOM 3686 O O . ASN A 1 476 ? -1.871 13.404 15.873 1.00 89.38 476 ASN A O 1
ATOM 3690 N N . ASN A 1 477 ? -1.026 14.082 13.903 1.00 82.44 477 ASN A N 1
ATOM 3691 C CA . ASN A 1 477 ? -1.759 13.110 13.079 1.00 82.44 477 ASN A CA 1
ATOM 3692 C C . ASN A 1 477 ? -1.602 11.659 13.559 1.00 82.44 477 ASN A C 1
ATOM 3694 O O . ASN A 1 477 ? -2.580 10.920 13.570 1.00 82.44 477 ASN A O 1
ATOM 3698 N N . GLN A 1 478 ? -0.404 11.263 14.008 1.00 79.12 478 GLN A N 1
ATOM 3699 C CA . GLN A 1 478 ? -0.167 9.910 14.519 1.00 79.12 478 GLN A CA 1
ATOM 3700 C C . GLN A 1 478 ? -0.984 9.639 15.789 1.00 79.12 478 GLN A C 1
ATOM 3702 O O . GLN A 1 478 ? -1.669 8.629 15.874 1.00 79.12 478 GLN A O 1
ATOM 3707 N N . LYS A 1 479 ? -0.999 10.570 16.749 1.00 89.25 479 LYS A N 1
ATOM 3708 C CA . LYS A 1 479 ? -1.797 10.413 17.975 1.00 89.25 479 LYS A CA 1
ATOM 3709 C C . LYS A 1 479 ? -3.295 10.456 17.732 1.00 89.25 479 LYS A C 1
ATOM 3711 O O . LYS A 1 479 ? -4.031 9.785 18.446 1.00 89.25 479 LYS A O 1
ATOM 3716 N N . LEU A 1 480 ? -3.751 11.248 16.763 1.00 89.50 480 LEU A N 1
ATOM 3717 C CA . LEU A 1 480 ? -5.154 11.235 16.353 1.00 89.50 480 LEU A CA 1
ATOM 3718 C C . LEU A 1 480 ? -5.512 9.878 15.738 1.00 89.50 480 LEU A C 1
ATOM 3720 O O . LEU A 1 480 ? -6.528 9.297 16.115 1.00 89.50 480 LEU A O 1
ATOM 3724 N N . ALA A 1 481 ? -4.647 9.326 14.882 1.00 79.62 481 ALA A N 1
ATOM 3725 C CA . ALA A 1 481 ? -4.819 7.977 14.352 1.00 79.62 481 ALA A CA 1
ATOM 3726 C C . ALA A 1 481 ? -4.859 6.929 15.477 1.00 79.62 481 ALA A C 1
ATOM 3728 O O . ALA A 1 481 ? -5.774 6.112 15.503 1.00 79.62 481 ALA A O 1
ATOM 3729 N N . ASP A 1 482 ? -3.955 6.996 16.459 1.00 84.31 482 ASP A N 1
ATOM 3730 C CA . ASP A 1 482 ? -3.947 6.080 17.609 1.00 84.31 482 ASP A CA 1
ATOM 3731 C C . ASP A 1 482 ? -5.190 6.242 18.503 1.00 84.31 482 ASP A C 1
ATOM 3733 O O . ASP A 1 482 ? -5.762 5.251 18.965 1.00 84.31 482 ASP A O 1
ATOM 3737 N N . ALA A 1 483 ? -5.672 7.474 18.701 1.00 91.06 483 ALA A N 1
ATOM 3738 C CA . ALA A 1 483 ? -6.904 7.748 19.436 1.00 91.06 483 ALA A CA 1
ATOM 3739 C C . ALA A 1 483 ? -8.133 7.135 18.744 1.00 91.06 483 ALA A C 1
ATOM 3741 O O . ALA A 1 483 ? -8.972 6.526 19.405 1.00 91.06 483 ALA A O 1
ATOM 3742 N N . HIS A 1 484 ? -8.226 7.243 17.419 1.00 87.69 484 HIS A N 1
ATOM 3743 C CA . HIS A 1 484 ? -9.305 6.631 16.644 1.00 87.69 484 HIS A CA 1
ATOM 3744 C C . HIS A 1 484 ? -9.192 5.106 16.570 1.00 87.69 484 HIS A C 1
ATOM 3746 O O . HIS A 1 484 ? -10.197 4.409 16.693 1.00 87.69 484 HIS A O 1
ATOM 3752 N N . ARG A 1 485 ? -7.977 4.590 16.374 1.00 82.62 485 ARG A N 1
ATOM 3753 C CA . ARG A 1 485 ? -7.713 3.168 16.145 1.00 82.62 485 ARG A CA 1
ATOM 3754 C C . ARG A 1 485 ? -7.849 2.345 17.422 1.00 82.62 485 ARG A C 1
ATOM 3756 O O . ARG A 1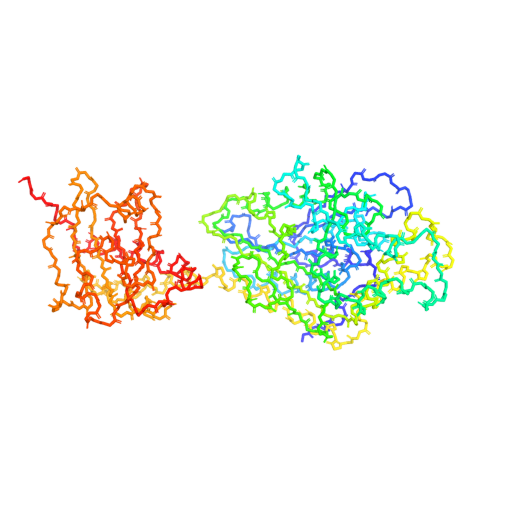 485 ? -8.484 1.299 17.393 1.00 82.62 485 ARG A O 1
ATOM 3763 N N . VAL A 1 486 ? -7.275 2.815 18.530 1.00 86.94 486 VAL A N 1
ATOM 3764 C CA . VAL A 1 486 ? -7.195 2.055 19.789 1.00 86.94 486 VAL A CA 1
ATOM 3765 C C . VAL A 1 486 ? -8.172 2.597 20.826 1.00 86.94 486 VAL A C 1
ATOM 3767 O O . VAL A 1 486 ? -8.987 1.851 21.365 1.00 86.94 486 VAL A O 1
ATOM 3770 N N . LEU A 1 487 ? -8.121 3.899 21.117 1.00 92.69 487 LEU A N 1
ATOM 3771 C CA . LEU A 1 487 ? -8.828 4.444 22.277 1.00 92.69 487 LEU A CA 1
ATOM 3772 C C . LEU A 1 487 ? -10.346 4.522 22.075 1.00 92.69 487 LEU A C 1
ATOM 3774 O O . LEU A 1 487 ? -11.092 4.201 22.995 1.00 92.69 487 LEU A O 1
ATOM 3778 N N . LEU A 1 488 ? -10.820 4.930 20.898 1.00 92.56 488 LEU A N 1
ATOM 3779 C CA . LEU A 1 488 ? -12.246 5.121 20.624 1.00 92.56 488 LEU A CA 1
ATOM 3780 C C . LEU A 1 488 ? -13.076 3.817 20.759 1.00 92.56 488 LEU A C 1
ATOM 3782 O O . LEU A 1 488 ? -14.105 3.852 21.444 1.00 92.56 488 LEU A O 1
ATOM 3786 N N . PRO A 1 489 ? -12.652 2.655 20.212 1.00 89.94 489 PRO A N 1
ATOM 3787 C CA . PRO A 1 489 ? -13.333 1.379 20.454 1.00 89.94 489 PRO A CA 1
ATOM 3788 C C . PRO A 1 489 ? -13.392 0.996 21.939 1.00 89.94 489 PRO A C 1
ATOM 3790 O O . PRO A 1 489 ? -14.451 0.607 22.442 1.00 89.94 489 PRO A O 1
ATOM 3793 N N . LEU A 1 490 ? -12.278 1.158 22.660 1.00 93.69 490 LEU A N 1
ATOM 3794 C CA . LEU A 1 490 ? -12.184 0.853 24.090 1.00 93.69 490 LEU A CA 1
ATOM 3795 C C . LEU A 1 490 ? -13.050 1.788 24.931 1.00 93.69 490 LEU A C 1
ATOM 3797 O O . LEU A 1 490 ? -13.718 1.345 25.861 1.00 93.69 490 LEU A O 1
ATOM 3801 N N . ALA A 1 491 ? -13.097 3.069 24.573 1.00 95.38 491 ALA A N 1
ATOM 3802 C CA . ALA A 1 491 ? -13.935 4.063 25.222 1.00 95.38 491 ALA A CA 1
ATOM 3803 C C . ALA A 1 491 ? -15.420 3.720 25.099 1.00 95.38 491 ALA A C 1
ATOM 3805 O O . ALA A 1 491 ? -16.159 3.813 26.079 1.00 95.38 491 ALA A O 1
ATOM 3806 N N . ARG A 1 492 ? -15.853 3.258 23.921 1.00 92.88 492 ARG A N 1
ATOM 3807 C CA . ARG A 1 492 ? -17.226 2.790 23.712 1.00 92.88 492 ARG A CA 1
ATOM 3808 C C . ARG A 1 492 ? -17.543 1.572 24.582 1.00 92.88 492 ARG A C 1
ATOM 3810 O O . ARG A 1 492 ? -18.584 1.559 25.233 1.00 92.88 492 ARG A O 1
ATOM 3817 N N . MET A 1 493 ? -16.648 0.582 24.635 1.00 92.00 493 MET A N 1
ATOM 3818 C CA . MET A 1 493 ? -16.803 -0.591 25.506 1.00 92.00 493 MET A CA 1
ATOM 3819 C C . MET A 1 493 ? -16.875 -0.189 26.986 1.00 92.00 493 MET A C 1
ATOM 3821 O O . MET A 1 493 ? -17.812 -0.579 27.682 1.00 92.00 493 MET A O 1
ATOM 3825 N N . ALA A 1 494 ? -15.930 0.634 27.448 1.00 94.88 494 ALA A N 1
ATOM 3826 C CA . ALA A 1 494 ? -15.863 1.144 28.814 1.00 94.88 494 ALA A CA 1
ATOM 3827 C C . ALA A 1 494 ? -17.156 1.859 29.217 1.00 94.88 494 ALA A C 1
ATOM 3829 O O . ALA A 1 494 ? -17.698 1.615 30.291 1.00 94.88 494 ALA A O 1
ATOM 3830 N N . TYR A 1 495 ? -17.671 2.718 28.337 1.00 95.25 495 TYR A N 1
ATOM 3831 C CA . TYR A 1 495 ? -18.868 3.502 28.596 1.00 95.25 495 TYR A CA 1
ATOM 3832 C C . TYR A 1 495 ? -20.144 2.652 28.680 1.00 95.25 495 TYR A C 1
ATOM 3834 O O . TYR A 1 495 ? -20.985 2.843 29.561 1.00 95.25 495 TYR A O 1
ATOM 3842 N N . LEU A 1 496 ? -20.291 1.678 27.780 1.00 92.00 496 LEU A N 1
ATOM 3843 C CA . LEU A 1 496 ? -21.425 0.757 27.819 1.00 92.00 496 LEU A CA 1
ATOM 3844 C C . LEU A 1 496 ? -21.361 -0.140 29.062 1.00 92.00 496 LEU A C 1
ATOM 3846 O O . LEU A 1 496 ? -22.375 -0.317 29.733 1.00 92.00 496 LEU A O 1
ATOM 3850 N N . ALA A 1 497 ? -20.176 -0.646 29.415 1.00 91.38 497 ALA A N 1
ATOM 3851 C CA . ALA A 1 497 ? -19.975 -1.445 30.620 1.00 91.38 497 ALA A CA 1
ATOM 3852 C C . ALA A 1 497 ? -20.256 -0.635 31.898 1.00 91.38 497 ALA A C 1
ATOM 3854 O O . ALA A 1 497 ? -20.987 -1.100 32.774 1.00 91.38 497 ALA A O 1
ATOM 3855 N N . SER A 1 498 ? -19.764 0.602 31.994 1.00 93.06 498 SER A N 1
ATOM 3856 C CA . SER A 1 498 ? -20.011 1.462 33.157 1.00 93.06 498 SER A CA 1
ATOM 3857 C C . SER A 1 498 ? -21.496 1.794 33.331 1.00 93.06 498 SER A C 1
ATOM 3859 O O . SER A 1 498 ? -22.004 1.750 34.453 1.00 93.06 498 SER A O 1
ATOM 3861 N N . SER A 1 499 ? -22.219 1.992 32.224 1.00 86.44 499 SER A N 1
ATOM 3862 C CA . SER A 1 499 ? -23.670 2.213 32.219 1.00 86.44 499 SER A CA 1
ATOM 3863 C C . SER A 1 499 ? -24.471 1.016 32.748 1.00 86.44 499 SER A C 1
ATOM 3865 O O . SER A 1 499 ? -25.583 1.201 33.241 1.00 86.44 499 SER A O 1
ATOM 3867 N N . THR A 1 500 ? -23.931 -0.210 32.692 1.00 86.00 500 THR A N 1
ATOM 3868 C CA . THR A 1 500 ? -24.578 -1.383 33.315 1.00 86.00 500 THR A CA 1
ATOM 3869 C C . THR A 1 500 ? -24.408 -1.424 34.834 1.00 86.00 500 THR A C 1
ATOM 3871 O O . THR A 1 500 ? -25.310 -1.885 35.531 1.00 86.00 500 THR A O 1
ATOM 3874 N N . LEU A 1 501 ? -23.286 -0.914 35.356 1.00 85.44 501 LEU A N 1
ATOM 3875 C CA . LEU A 1 501 ? -23.003 -0.865 36.795 1.00 85.44 501 LEU A CA 1
ATOM 3876 C C . LEU A 1 501 ? -23.729 0.289 37.490 1.00 85.44 501 LEU A C 1
ATOM 3878 O O . LEU A 1 501 ? -24.185 0.146 38.623 1.00 85.44 501 LEU A O 1
ATOM 3882 N N . ALA A 1 502 ? -23.836 1.431 36.814 1.00 81.44 502 ALA A N 1
ATOM 3883 C CA . ALA A 1 502 ? -24.558 2.597 37.297 1.00 81.44 502 ALA A CA 1
ATOM 3884 C C . ALA A 1 502 ? -25.324 3.239 36.131 1.00 81.44 502 ALA A C 1
ATOM 3886 O O . ALA A 1 502 ? -24.778 4.104 35.441 1.00 81.44 502 ALA A O 1
ATOM 3887 N N . PRO A 1 503 ? -26.586 2.832 35.900 1.00 73.31 503 PRO A N 1
ATOM 3888 C CA . PRO A 1 503 ? -27.419 3.433 34.870 1.00 73.31 503 PRO A CA 1
ATOM 3889 C C . PRO A 1 503 ? -27.484 4.948 35.035 1.00 73.31 503 PRO A C 1
ATOM 3891 O O . PRO A 1 503 ? -27.572 5.459 36.156 1.00 73.31 503 PRO A O 1
ATOM 3894 N N . GLN A 1 504 ? -27.468 5.673 33.916 1.00 67.94 504 GLN A N 1
ATOM 3895 C CA . GLN A 1 504 ? -27.586 7.123 33.947 1.00 67.94 504 GLN A CA 1
ATOM 3896 C C . GLN A 1 504 ? -28.854 7.548 34.693 1.00 67.94 504 GLN A C 1
ATOM 3898 O O . GLN A 1 504 ? -29.980 7.238 34.299 1.00 67.94 504 GLN A O 1
ATOM 3903 N N . THR A 1 505 ? -28.672 8.335 35.747 1.00 67.69 505 THR A N 1
ATOM 3904 C CA . THR A 1 505 ? -29.744 9.135 36.327 1.00 67.69 505 THR A CA 1
ATOM 3905 C C . THR A 1 505 ? -30.019 10.314 35.404 1.00 67.69 505 THR A C 1
ATOM 3907 O O . THR A 1 505 ? -29.328 11.335 35.452 1.00 67.69 505 THR A O 1
ATOM 3910 N N . LEU A 1 506 ? -31.014 10.145 34.529 1.00 72.88 506 LEU A N 1
ATOM 3911 C CA . LEU A 1 506 ? -31.479 11.201 33.633 1.00 72.88 506 LEU A CA 1
ATOM 3912 C C . LEU A 1 506 ? -31.874 12.448 34.444 1.00 72.88 506 LEU A C 1
ATOM 3914 O O . LEU A 1 506 ? -32.376 12.313 35.565 1.00 72.88 506 LEU A O 1
ATOM 3918 N N . PRO A 1 507 ? -31.654 13.658 33.907 1.00 65.12 507 PRO A N 1
ATOM 3919 C CA . PRO A 1 507 ? -32.090 14.879 34.572 1.00 65.12 507 PRO A CA 1
ATOM 3920 C C . PRO A 1 507 ? -33.606 14.814 34.814 1.00 65.12 507 PRO A C 1
ATOM 3922 O O . PRO A 1 507 ? -34.368 14.441 33.918 1.00 65.12 507 PRO A O 1
ATOM 3925 N N . THR A 1 508 ? -34.049 15.142 36.030 1.00 61.06 508 THR A N 1
ATOM 3926 C CA . THR A 1 508 ? -35.479 15.300 36.340 1.00 61.06 508 THR A CA 1
ATOM 3927 C C . THR A 1 508 ? -36.066 16.447 35.514 1.00 61.06 508 THR A C 1
ATOM 3929 O O . THR A 1 508 ? -35.318 17.303 35.040 1.00 61.06 508 THR A O 1
ATOM 3932 N N . GLU A 1 509 ? -37.372 16.406 35.235 1.00 48.84 509 GLU A N 1
ATOM 3933 C CA . GLU A 1 509 ? -38.084 17.493 34.531 1.00 48.84 509 GLU A CA 1
ATOM 3934 C C . GLU A 1 509 ? -37.910 18.865 35.186 1.00 48.84 509 GLU A C 1
ATOM 3936 O O . GLU A 1 509 ? -37.840 18.922 36.438 1.00 48.84 509 GLU A O 1
#

Organism: NCBI:txid1402135

Sequence (509 aa):
MPDAVNSFSATYAIARQRFLDAAKRKGLEHTAVMHPVQDPLLPRAVVDIVRIGSRDARKVLFVTSGVHGTELTAGSGVQLQLIDIFADALPQDCAMVLVHAVNAVGCARLSRTDENNVDPNRNMVASFDDLPWNDSYDDLHADLCPVHWALDAEVRDRGVRDYIAKNGDAALVQNVLKGQHSHPEGLFFGGTSESWTVANLTDIVKDHGQGAQQLGIVDLHTGVGPYGFGEVMRMDRAPLAGSEWEKIGNLVCDVLDRVEAERPPLKIIMEYGTYPFDRVLTNLRADNWLRHHGSVHTPQGRKIKIDLQNALFADDPKWLEDVSRQGIDVCQMALDEMNEVDDALQAFEKTIAGATTPDAIFQHLEAVAQQHVGVKLFTVMDYVASRNMGRRCYTNNPESYPASGWIALCDNNWFDCVIRNHQTYVANDIDQIAQDFADADLIASLGCGAIVNLPLLQNGQVIATVNLLNRAGHFNNQKLADAHRVLLPLARMAYLASSTLAPQTLPTE

Foldseek 3Di:
DPQLLVLFDPALVRLVVLLVVLCVVLVWDKDKDWDPDDDPPFDTQIKMKTKADDLQQQEEEEEEAQLQQLLLRLSSSLSSVCSVCCNVVPDPSYMYMYIGNLQSQCNRVLGRAHPQLARQFLQLDPDLVDFDAQVVQVQCFCLLAPLDQDPDPCVNCVSVVVCCVVPNPLCCLQRRQLAHCPDSLTHRHHYSHHDPSLVVVLVVCQSSNPNHQEYEYEYEFEFDDDALDWDKDWLQFQGDPPDSCNRHDSGSQCSNVVHDHNDRYTYIYTYHYHDPNVQQSVLNSLQSSCVPNNDCPDPSNVVSSVSNSNNGDPSDSSSSVSSNVVSVVVSVVNSCLVCVQVVLQVVLCVCCVPPLALASLVVSLVVLCCVQQNFQKKWKWFADPVQQWIWTPDIPCCPLPNGDDIDHADDFPCCCACFVVVHKDKDQALVSVVRRPVCSVVCVVSQWGIKIWHFQDDPRGGGMIIMGTHHGPSCDRSSVSSCVRHSRVSVNVSVVVNCVSPPDPPDDD

Secondary structure (DSSP, 8-state):
---GGGG--SSHHHHHHHHHHHHHHTT--EEEEE-----TTS---EEEEEEES-TT-SEEEEEEE-TTGGGHHHHHHHHHHHHHHHHHHPPTTEEEEEEE-SSHHHHHHT-SS-TTS--GGG---S-SSSPPP-HHHHHHHHHHS-SS--SSHHHHHHHHHHHHHHH-HHHIIIIITT-BSS-TTSTTB--SS--HHHHHHHHHHHHHHTT-SEEEEEEEEEEEEEET-EEEEETTSPPPTT-TTTT--S-GGGGGGGS--SSPPEEEEEEEE-S-HHHHHHHHHHHHHHHHH--TTSHHHHHHHHHHHHHH----HHHHHHHHHHHHHHHHHHHHHHHHHHHHHHHHHHHHTT--SHHHHHHHHHHHHHHHT--SEEEEEEEEGGGTEEEEEEES-TTTS-----EEPP-SHHHIIIIIS-PPEEE-SHHHHHHH-TTHHHHHHTT--EEEEEEEEETTEEEEEEEEEESTT---HHHHHHIIIIIHHHHHHHHHHHHHHS---PPP-

pLDDT: mean 92.39, std 7.48, range [43.53, 98.88]

Radius of gyration: 27.16 Å; chains: 1; bounding box: 65×58×75 Å

InterPro domains:
  IPR021259 Protein of unknown function DUF2817 [PF10994] (8-237)
  IPR021259 Protein of unknown function DUF2817 [PF10994] (246-325)
  IPR029016 GAF-like domain superfamily [G3DSA:3.30.450.40] (347-497)